Protein 6ULV (pdb70)

Organism: Homo sapiens (NCBI:txid9606)

Radius of gyration: 26.74 Å; Cα contacts (8 Å, |Δi|>4): 519; chains: 6; bounding box: 90×55×47 Å

B-factor: mean 45.58, std 16.38, range [19.47, 123.81]

Secondary structure (DSSP, 8-state):
-HHHHHHIIIIIIHHHHHSTT-GGGSS---TTTTT-TTHHHH-SS---HHHHHHHHHTT--SSHHHHHHHHHHHHHHHHHHS-TT-HHHHHHHHHHHHHHHHHTT---/-HHHHIIIIIIHHHHTSTT-GGGSS---TTTTT-TTHHHH-SS---HHHHHHHHHTT--SSHHHHHHHHHHHHHHHHHHSPTT-HHHHHHHHHHHHHHHHGGG--/---HHHHHHHIIIIIIHHHHTSTT-GGGSS---TTTTT-TTHHHH-SS---HHHHHHHHHTT--SSHHHHHHHHHHHHHHHHHHSPTT-HHHHHHHHHHHHHHHHHTT-/---HHHHHHHIIIIIIHHHHHSTT-GGGSS---TTTTT-TTHHHH-SS---HHHHHHHHHTT--SSHHHHHHHHHHHHHHHHHHSPTT-HHHHHHHHHHHHHHHHHHTS--/--TTT---TT-/--TTT------

Sequence (455 aa):
QTNQLQYLLRVVLKTLWKHQFAWPFQQPVDAVKLNLPDYYKIIKTPMDMGTIKKRLENNYYWNAQECIQDFNTMFTNCYIYNKPGDDIVLMAEALEKLFLQKINELPTNQLQYLLRVVLKTLWKHQFAWPFQQPVDAVKLNLPDYYKIIKTPMDMGTIKKRLENNYYWNAQECIQDFNTMFTNCYIYNKPGDDIVLMAEALEKLFLQKINELPPKRQTNQLQYLLRVVLKTLWKHQFAWPFQQPVDAVKLNLPDYYKIIKTPMDMGTIKKRLENNYYWNAQECIQDFNTMFTNCYIYNKPGDDIVLMAEALEKLFLQKINELPKRQTNQLQYLLRVVLKTLWKHQFAWPFQQPVDAVKLNLPDYYKIIKTPMDMGTIKKRLENNYYWNAQECIQDFNTMFTNCYIYNKPGDDIVLMAEALEKLFLQKINELPTWNWCWLRLLLRWNWCWLRLLLR

Nearest PDB structures (foldseek):
  6ulv-assembly1_A  TM=9.974E-01  e=3.464E-16  Homo sapiens
  5egu-assembly2_B  TM=9.636E-01  e=1.427E-16  Homo sapiens
  5egu-assembly3_C  TM=9.792E-01  e=5.706E-16  Homo sapiens
  4kcx-assembly1_B  TM=9.827E-01  e=3.860E-14  Homo sapiens
  5vbq-assembly1_A  TM=9.881E-01  e=5.691E-14  Homo sapiens

GO terms:
  GO:0005694 chromosome (C, IDA)
  GO:0003682 chromatin binding (F, IDA)
  GO:0006338 chromatin remodeling (P, IDA)
  GO:0140119 histone H3K27ac reader activity (F, IDA)
  GO:2000002 negative regulation of DNA damage checkpoint (P, IMP)
  GO:0006974 DNA damage response (P, IMP)
  GO:0005515 protein binding (F, IPI)
  GO:0043922 host-mediated suppression of viral transcription (P, IDA)
  GO:0106140 P-TEFb complex binding (F, IDA)
  GO:0099122 RNA polymerase II C-terminal domain binding (F, IDA)
  GO:0000794 condensed nuclear chromosome (C, IDA)
  GO:0008353 RNA polymerase II CTD heptapeptide repeat kinase activity (F, IMP)
  GO:0010971 positive regulation of G2/M transition of mitotic cell cycle (P, IMP)
  GO:0032968 positive regulation of transcription elongation by RNA polymerase II (P, IMP)
  GO:000635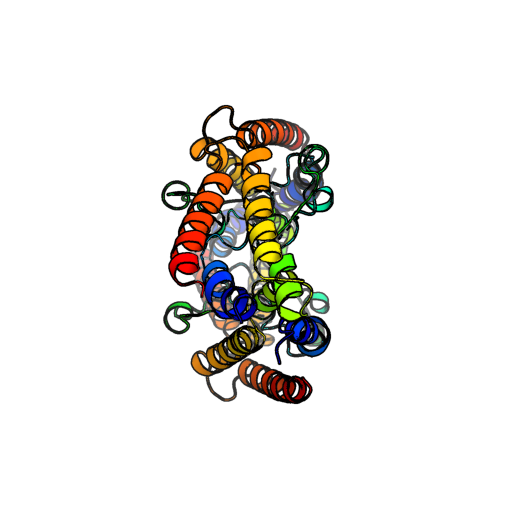7 regulation of transcription by RNA polymerase II (P, IMP)
  GO:0005634 nucleus (C, IDA)
  GO:0000976 transcription cis-regulatory region binding (F, IDA)
  GO:0002039 p53 binding (F, IDA)
  GO:0043123 positive regulation of canonical NF-kappaB signal transduction (P, IDA)
  GO:0045944 positive regulation of transcription by RNA polymerase II (P, IDA)

InterPro domains:
  IPR001487 Bromodomain [PF00439] (70-151)
  IPR001487 Bromodomain [PF00439] (357-444)
  IPR001487 Bromodomain [PR00503] (78-91)
  IPR001487 Bromodomain [PR00503] (94-110)
  IPR001487 Bromodomain [PR00503] (110-128)
  IPR001487 Bromodomain [PR00503] (421-440)
  IPR001487 Bromodomain [PS50014] (75-147)
  IPR001487 Bromodomain [PS50014] (368-440)
  IPR001487 Bromodomain [SM00297] (56-166)
  IPR001487 Bromodomain [SM00297] (350-459)
  IPR018359 Bromodomain, conserved site [PS00633] (80-139)
  IPR027353 NET domain [PF17035] (609-672)
  IPR027353 NET domain [PS51525] (600-682)
  IPR031354 Bromodomain protein 4, C-terminal [PF17105] (1319-1362)
  IPR036427 Bromodomain-like superfamily [G3DSA:1.20.920.10] (46-179)
  IPR036427 Bromodomain-like superfamily [G3DSA:1.20.920.10] (339-464)
  IPR036427 Bromodomain-like superfamily [SSF47370] (42-171)
  IPR036427 Bromodomain-like superfamily [SSF47370] (331-467)
  IPR038336 NET domain superfamily [G3DSA:1.20.1270.220] (602-682)
  IPR043508 Brdt, bromodomain, repeat I [cd05497] (58-164)

Foldseek 3Di:
DVQLLVCCQPPQLVVLCPDPLQVVQQDWDPCVVVVNVCLCVQQVDTAGSVVLNVCSVVVVDPDVVVSVVRLVSNLVSVPRVDDPPDPNNVSSVVSVVSNVVSVVVRDD/DLLVCCQPPQLVVLCPDPLQVVQLDWDPCVVVVPVCLCVFQVDTAGSVVLNVCSVVVNDPDVVVSVVRLVSNLVSVPRPDDPPPPNNVSSVVSVVSNVVRCPPRD/DPPQLVVLVCCQPPLLVVLVPDPLQVVQQDWDPCVVVVVVCLCVQQVDTAGSVVLNVCSVVVVDPGVVVSVVRLVSNLVSCPRSDDPPDPNNVSSVVSVVSNVVPSVVD/DVPFLVVLVCCQPPQLVVLCPDPLQVVQQDWDPCVVVVQPCLCVFQVDTAGSVVLNVCSVPVVDPGPVVSVVRLVSNLVSVPRSDDPPDPNNVSSVVSVVSNVVRSVVGDD/DVVVVCCVVVD/DVVVVCVVVVD

Solvent-accessible surface area: 24184 Å² total

Structure (mmCIF, N/CA/C/O backbone):
data_6ULV
#
_entry.id   6ULV
#
_cell.length_a   112.288
_cell.length_b   112.288
_cell.length_c   235.579
_cell.angle_alpha   90.000
_cell.angle_beta   90.000
_cell.angle_gamma   120.000
#
_symmetry.space_group_name_H-M   'P 65 2 2'
#
loop_
_entity.id
_entity.type
_entity.pdbx_description
1 polymer 'Bromodomain-containing protein 4'
2 polymer 'Cyclic peptide 4.2_3'
3 non-polymer 'IODIDE ION'
4 non-polymer 2-[3-(2-HYDROXY-1,1-DIHYDROXYMETHYL-ETHYLAMINO)-PROPYLAMINO]-2-HYDROXYMETHYL-PROPANE-1,3-DIOL
5 non-polymer GLYCEROL
6 water water
#
loop_
_atom_site.group_PDB
_atom_site.id
_atom_site.type_symbol
_atom_site.label_atom_id
_atom_site.label_alt_id
_atom_site.label_comp_id
_atom_site.label_asym_id
_atom_site.label_entity_id
_atom_site.label_seq_id
_atom_site.pdbx_PDB_ins_code
_atom_site.Cartn_x
_atom_site.Cartn_y
_atom_site.Cartn_z
_atom_site.occupancy
_atom_site.B_iso_or_equiv
_atom_site.auth_seq_id
_atom_site.auth_comp_id
_atom_site.auth_asym_id
_atom_site.auth_atom_id
_atom_site.pdbx_PDB_model_num
ATOM 1 N N . GLN A 1 24 ? -81.99627 33.05804 2.53877 1.000 72.86744 59 GLN A N 1
ATOM 2 C CA . GLN A 1 24 ? -81.54427 32.32849 3.71890 1.000 77.52805 59 GLN A CA 1
ATOM 3 C C . GLN A 1 24 ? -80.47262 33.10498 4.47905 1.000 69.43333 59 GLN A C 1
ATOM 4 O O . GLN A 1 24 ? -79.32210 32.66848 4.55790 1.000 58.35861 59 GLN A O 1
ATOM 10 N N . THR A 1 25 ? -80.86118 34.25411 5.03946 1.000 71.22473 60 THR A N 1
ATOM 11 C CA . THR A 1 25 ? -79.90580 35.10057 5.74980 1.000 66.51869 60 THR A CA 1
ATOM 12 C C . THR A 1 25 ? -79.23227 34.34609 6.88931 1.000 62.43392 60 THR A C 1
ATOM 13 O O . THR A 1 25 ? -78.02184 34.47959 7.10488 1.000 57.61525 60 THR A O 1
ATOM 17 N N . ASN A 1 26 ? -80.00015 33.53677 7.62017 1.000 62.20910 61 ASN A N 1
ATOM 18 C CA . ASN A 1 26 ? -79.47967 32.90450 8.82597 1.000 56.73518 61 ASN A CA 1
ATOM 19 C C . ASN A 1 26 ? -78.47486 31.80845 8.48247 1.000 56.89458 61 ASN A C 1
ATOM 20 O O . ASN A 1 26 ? -77.42315 31.69756 9.12579 1.000 47.75710 61 ASN A O 1
ATOM 25 N N . GLN A 1 27 ? -78.77876 30.99013 7.47146 1.000 52.26497 62 GLN A N 1
ATOM 26 C CA . GLN A 1 27 ? -77.84819 29.94203 7.05895 1.000 43.31391 62 GLN A CA 1
ATOM 27 C C . GLN A 1 27 ? -76.55059 30.51900 6.50261 1.000 38.94037 62 GLN A C 1
ATOM 28 O O . GLN A 1 27 ? -75.46607 29.98160 6.75843 1.000 34.42475 62 GLN A O 1
ATOM 34 N N . LEU A 1 28 ? -76.63821 31.60903 5.73507 1.000 42.74234 63 LEU A N 1
ATOM 35 C CA . LEU A 1 28 ? -75.43187 32.23307 5.19495 1.000 37.48283 63 LEU A CA 1
ATOM 36 C C . LEU A 1 28 ? -74.59488 32.87815 6.29286 1.000 39.48152 63 LEU A C 1
ATOM 37 O O . LEU A 1 28 ? -73.35980 32.84775 6.23928 1.000 38.21813 63 LEU A O 1
ATOM 42 N N . GLN A 1 29 ? -75.25098 33.49174 7.27924 1.000 37.87048 64 GLN A N 1
ATOM 43 C CA . GLN A 1 29 ? -74.53322 34.04910 8.42017 1.000 42.71610 64 GLN A CA 1
ATOM 44 C C . GLN A 1 29 ? -73.75626 32.96544 9.15808 1.000 44.86638 64 GLN A C 1
ATOM 45 O O . GLN A 1 29 ? -72.63168 33.19563 9.61781 1.000 48.44828 64 GLN A O 1
ATOM 51 N N . TYR A 1 30 ? -74.34111 31.77149 9.26774 1.000 44.88160 65 TYR A N 1
ATOM 52 C CA . TYR A 1 30 ? -73.66230 30.64681 9.90264 1.000 42.99556 65 TYR A CA 1
ATOM 53 C C . TYR A 1 30 ? -72.47745 30.16351 9.06591 1.000 41.02277 65 TYR A C 1
ATOM 54 O O . TYR A 1 30 ? -71.41075 29.85002 9.60853 1.000 37.46152 65 TYR A O 1
ATOM 63 N N . LEU A 1 31 ? -72.64453 30.09522 7.74407 1.000 36.50447 66 LEU A N 1
ATOM 64 C CA . LEU A 1 31 ? -71.54283 29.68800 6.87643 1.000 32.89463 66 LEU A CA 1
ATOM 65 C C . LEU A 1 31 ? -70.34470 30.61533 7.03106 1.000 37.28117 66 LEU A C 1
ATOM 66 O O . LEU A 1 31 ? -69.19322 30.17321 6.95182 1.000 35.07572 66 LEU A O 1
ATOM 71 N N . LEU A 1 32 ? -70.59564 31.90452 7.25393 1.000 36.21606 67 LEU A N 1
ATOM 72 C CA . LEU A 1 32 ? -69.51042 32.86495 7.41904 1.000 28.97978 67 LEU A CA 1
ATOM 73 C C . LEU A 1 32 ? -68.90434 32.80069 8.81998 1.000 32.72601 67 LEU A C 1
ATOM 74 O O . LEU A 1 32 ? -67.69584 32.59435 8.97838 1.000 33.89276 67 LEU A O 1
ATOM 79 N N . ARG A 1 33 ? -69.73417 32.96262 9.85167 1.000 34.43833 68 ARG A N 1
ATOM 80 C CA . ARG A 1 33 ? -69.22268 33.18094 11.19939 1.000 33.29242 68 ARG A CA 1
ATOM 81 C C . ARG A 1 33 ? -68.82139 31.89809 11.91354 1.000 37.82005 68 ARG A C 1
ATOM 82 O O . ARG A 1 33 ? -68.06740 31.96581 12.88889 1.000 45.49333 68 ARG A O 1
ATOM 90 N N . VAL A 1 34 ? -69.29434 30.73902 11.46029 1.000 32.36197 69 VAL A N 1
ATOM 91 C CA . VAL A 1 34 ? -68.96175 29.48216 12.12179 1.000 37.06243 69 VAL A CA 1
ATOM 92 C C . VAL A 1 34 ? -68.17333 28.56969 11.18848 1.000 43.41870 69 VAL A C 1
ATOM 93 O O . VAL A 1 34 ? -67.04392 28.17891 11.50293 1.000 43.35483 69 VAL A O 1
ATOM 97 N N . VAL A 1 35 ? -68.74388 28.24257 10.02645 1.000 39.31795 70 VAL A N 1
ATOM 98 C CA . VAL A 1 35 ? -68.12282 27.24787 9.15201 1.000 37.36653 70 VAL A CA 1
ATOM 99 C C . VAL A 1 35 ? -66.81804 27.78359 8.57683 1.000 39.07234 70 VAL A C 1
ATOM 100 O O . VAL A 1 35 ? -65.74760 27.19344 8.76488 1.000 39.02893 70 VAL A O 1
ATOM 104 N N . LEU A 1 36 ? -66.88970 28.90961 7.86513 1.000 32.16405 71 LEU A N 1
ATOM 105 C CA . LEU A 1 36 ? -65.69858 29.44773 7.21902 1.000 30.51702 71 LEU A CA 1
ATOM 106 C C . LEU A 1 36 ? -64.66160 29.90262 8.23645 1.000 35.16493 71 LEU A C 1
ATOM 107 O O . LEU A 1 36 ? -63.46016 29.67136 8.04989 1.000 34.74814 71 LEU A O 1
ATOM 112 N N . LYS A 1 37 ? -65.10515 30.54423 9.31963 1.000 31.33606 72 LYS A N 1
ATOM 113 C CA . LYS A 1 37 ? -64.16625 31.02145 10.32852 1.000 37.03853 72 LYS A CA 1
ATOM 114 C C . LYS A 1 37 ? -63.40199 29.86801 10.96705 1.000 28.70076 72 LYS A C 1
ATOM 115 O O . LYS A 1 37 ? -62.19197 29.97080 11.20094 1.000 30.14839 72 LYS A O 1
ATOM 121 N N . THR A 1 38 ? -64.08514 28.75038 11.22349 1.000 24.61066 73 THR A N 1
ATOM 122 C CA . THR A 1 38 ? -63.42931 27.59607 11.83154 1.000 28.59197 73 THR A CA 1
ATOM 123 C C . THR A 1 38 ? -62.33818 27.04086 10.92756 1.000 32.79446 73 THR A C 1
ATOM 124 O O . THR A 1 38 ? -61.24400 26.70627 11.39869 1.000 35.42804 73 THR A O 1
ATOM 128 N N . LEU A 1 39 ? -62.62466 26.91116 9.63015 1.000 29.46194 74 LEU A N 1
ATOM 129 C CA . LEU A 1 39 ? -61.59642 26.47116 8.68988 1.000 36.60678 74 LEU A CA 1
ATOM 130 C C . LEU A 1 39 ? -60.49706 27.51618 8.55298 1.000 30.25712 74 LEU A C 1
ATOM 131 O O . LEU A 1 39 ? -59.31684 27.17104 8.41601 1.000 26.47110 74 LEU A O 1
ATOM 136 N N . TRP A 1 40 ? -60.87212 28.79893 8.57326 1.000 30.88915 75 TRP A N 1
ATOM 137 C CA . TRP A 1 40 ? -59.90217 29.87427 8.39356 1.000 30.96864 75 TRP A CA 1
ATOM 138 C C . TRP A 1 40 ? -58.84839 29.88523 9.49094 1.000 33.89467 75 TRP A C 1
ATOM 139 O O . TRP A 1 40 ? -57.69106 30.24232 9.23344 1.000 31.88400 75 TRP A O 1
ATOM 150 N N . LYS A 1 41 ? -59.22439 29.50533 10.71280 1.000 30.82421 76 LYS A N 1
ATOM 151 C CA . LYS A 1 41 ? -58.31188 29.53117 11.84920 1.000 32.99562 76 LYS A CA 1
ATOM 152 C C . LYS A 1 41 ? -57.46382 28.27843 11.95416 1.000 31.44041 76 LYS A C 1
ATOM 153 O O . LYS A 1 41 ? -56.49603 28.26649 12.71904 1.000 30.79522 76 LYS A O 1
ATOM 159 N N . HIS A 1 42 ? -57.80782 27.22627 11.22500 1.000 34.40470 77 HIS A N 1
ATOM 160 C CA . HIS A 1 42 ? -56.98802 26.02995 11.23779 1.000 36.38056 77 HIS A CA 1
ATOM 161 C C . HIS A 1 42 ? -55.64107 26.31553 10.58147 1.000 32.15996 77 HIS A C 1
ATOM 162 O O . HIS A 1 42 ? -55.53678 27.11507 9.64612 1.000 28.17842 77 HIS A O 1
ATOM 169 N N . GLN A 1 43 ? -54.59329 25.66714 11.08958 1.000 30.34627 78 GLN A N 1
ATOM 170 C CA . GLN A 1 43 ? -53.27723 25.90960 10.51461 1.000 30.04734 78 GLN A CA 1
ATOM 171 C C . GLN A 1 43 ? -53.14068 25.35661 9.10069 1.000 28.89471 78 GLN A C 1
ATOM 172 O O . GLN A 1 43 ? -52.14683 25.66955 8.43943 1.000 33.48759 78 GLN A O 1
ATOM 178 N N . PHE A 1 44 ? -54.10633 24.56757 8.61264 1.000 28.11790 79 PHE A N 1
ATOM 179 C CA . PHE A 1 44 ? -54.05321 24.07695 7.24198 1.000 29.45935 79 PHE A CA 1
ATOM 180 C C . PHE A 1 44 ? -54.76001 25.00603 6.27105 1.000 36.77770 79 PHE A C 1
ATOM 181 O O . PHE A 1 44 ? -54.88445 24.66531 5.08952 1.000 36.44819 79 PHE A O 1
ATOM 189 N N . ALA A 1 45 ? -55.17364 26.19076 6.72040 1.000 29.20147 80 ALA A N 1
ATOM 190 C CA . ALA A 1 45 ? -55.98103 27.05021 5.86415 1.000 26.26967 80 ALA A CA 1
ATOM 191 C C . ALA A 1 45 ? -55.15986 27.78595 4.81395 1.000 28.58492 80 ALA A C 1
ATOM 192 O O . ALA A 1 45 ? -55.67634 28.05528 3.72348 1.000 21.11604 80 ALA A O 1
ATOM 194 N N . TRP A 1 46 ? -53.88977 28.08381 5.09856 1.000 19.46501 81 TRP A N 1
ATOM 195 C CA . TRP A 1 46 ? -53.16591 29.05291 4.27793 1.000 26.58927 81 TRP A CA 1
ATOM 196 C C . TRP A 1 46 ? -53.06803 28.69767 2.79081 1.000 32.49647 81 TRP A C 1
ATOM 197 O O . TRP A 1 46 ? -53.13929 29.62995 1.97105 1.000 27.40141 81 TRP A O 1
ATOM 208 N N . PRO A 1 47 ? -52.92790 27.43213 2.35989 1.000 32.78982 82 PRO A N 1
ATOM 209 C CA . PRO A 1 47 ? -52.87411 27.18316 0.90609 1.000 29.74934 82 PRO A CA 1
ATOM 210 C C . PRO A 1 47 ? -54.18114 27.48757 0.19661 1.000 34.70584 82 PRO A C 1
ATOM 211 O O . PRO A 1 47 ? -54.18892 27.59197 -1.03642 1.000 27.32534 82 PRO A O 1
ATOM 215 N N . PHE A 1 48 ? -55.27933 27.63520 0.93746 1.000 26.08123 83 PHE A N 1
ATOM 216 C CA . PHE A 1 48 ? -56.60404 27.83071 0.37126 1.000 26.35723 83 PHE A CA 1
ATOM 217 C C . PHE A 1 48 ? -57.15961 29.22410 0.63064 1.000 32.30684 83 PHE A C 1
ATOM 218 O O . PHE A 1 48 ? -58.31847 29.48511 0.29179 1.000 29.52625 83 PHE A O 1
ATOM 226 N N . GLN A 1 49 ? -56.35635 30.13788 1.17766 1.000 26.87751 84 GLN A N 1
ATOM 227 C CA . GLN A 1 49 ? -56.85182 31.45853 1.54921 1.000 28.96771 84 GLN A CA 1
ATOM 228 C C . GLN A 1 49 ? -56.75547 32.48416 0.42829 1.000 27.52799 84 GLN A C 1
ATOM 229 O O . GLN A 1 49 ? -57.29165 33.58834 0.57778 1.000 29.30016 84 GLN A O 1
ATOM 235 N N . GLN A 1 50 ? -56.07886 32.16988 -0.66706 1.000 26.40097 85 GLN A N 1
ATOM 236 C CA . GLN A 1 50 ? -56.08807 33.01795 -1.84830 1.000 27.27107 85 GLN A CA 1
ATOM 237 C C . GLN A 1 50 ? -56.10486 32.12506 -3.07949 1.000 34.90506 85 GLN A C 1
ATOM 238 O O . GLN A 1 50 ? -55.79627 30.93200 -2.98948 1.000 31.14321 85 GLN A O 1
ATOM 244 N N . PRO A 1 51 ? -56.51166 32.66270 -4.23202 1.000 33.15400 86 PRO A N 1
ATOM 245 C CA . PRO A 1 51 ? -56.50512 31.85645 -5.45735 1.000 29.83715 86 PRO A CA 1
ATOM 246 C C . PRO A 1 51 ? -55.12218 31.32595 -5.80644 1.000 33.14613 86 PRO A C 1
ATOM 247 O O . PRO A 1 51 ? -54.09255 31.90946 -5.45840 1.000 35.13608 86 PRO A O 1
ATOM 251 N N . VAL A 1 52 ? -55.11716 30.17296 -6.47058 1.000 32.14843 87 VAL A N 1
ATOM 252 C CA . VAL A 1 52 ? -53.89372 29.60917 -7.02931 1.000 31.39668 87 VAL A CA 1
ATOM 253 C C . VAL A 1 52 ? -53.51099 30.45679 -8.23860 1.000 41.86697 87 VAL A C 1
ATOM 254 O O . VAL A 1 52 ? -54.17233 30.40609 -9.28056 1.000 34.54749 87 VAL A O 1
ATOM 258 N N . ASP A 1 53 ? -52.44391 31.23872 -8.10115 1.000 38.75368 88 ASP A N 1
ATOM 259 C CA . ASP A 1 53 ? -51.90936 32.05090 -9.19303 1.000 35.04939 88 ASP A CA 1
ATOM 260 C C . ASP A 1 53 ? -50.91460 31.18632 -9.95590 1.000 36.99131 88 ASP A C 1
ATOM 261 O O . ASP A 1 53 ? -49.72796 31.13756 -9.63426 1.000 38.58034 88 ASP A O 1
ATOM 266 N N . ALA A 1 54 ? -51.40666 30.50619 -10.99615 1.000 35.31264 89 ALA A N 1
ATOM 267 C CA . ALA A 1 54 ? -50.59431 29.50902 -11.68471 1.000 32.28848 89 ALA A CA 1
ATOM 268 C C . ALA A 1 54 ? -49.38202 30.13161 -12.36333 1.000 35.82669 89 ALA A C 1
ATOM 269 O O . ALA A 1 54 ? -48.36182 29.45841 -12.54661 1.000 35.74599 89 ALA A O 1
ATOM 271 N N . VAL A 1 55 ? -49.47319 31.40069 -12.75898 1.000 39.74321 90 VAL A N 1
ATOM 272 C CA . VAL A 1 55 ? -48.31997 32.06920 -13.35348 1.000 32.71399 90 VAL A CA 1
ATOM 273 C C . VAL A 1 55 ? -47.25455 32.33247 -12.29462 1.000 42.69839 90 VAL A C 1
ATOM 274 O O . VAL A 1 55 ? -46.07960 31.98974 -12.47296 1.000 47.94584 90 VAL A O 1
ATOM 278 N N . LYS A 1 56 ? -47.65365 32.92727 -11.16705 1.000 38.58278 91 LYS A N 1
ATOM 279 C CA . LYS A 1 56 ? -46.69619 33.22446 -10.10678 1.000 41.05745 91 LYS A CA 1
ATOM 280 C C . LYS A 1 56 ? -46.09703 31.94852 -9.52555 1.000 36.72494 91 LYS A C 1
ATOM 281 O O . LYS A 1 56 ? -44.90388 31.90352 -9.20586 1.000 39.45872 91 LYS A O 1
ATOM 287 N N . LEU A 1 57 ? -46.89625 30.89114 -9.41830 1.000 30.71520 92 LEU A N 1
ATOM 288 C CA . LEU A 1 57 ? -46.45912 29.63577 -8.81917 1.000 29.31965 92 LEU A CA 1
ATOM 289 C C . LEU A 1 57 ? -45.75506 28.70621 -9.79995 1.000 34.54619 92 LEU A C 1
ATOM 290 O O . LEU A 1 57 ? -45.32858 27.61804 -9.39636 1.000 32.31907 92 LEU A O 1
ATOM 295 N N . ASN A 1 58 ? -45.61081 29.11245 -11.06271 1.000 31.76975 93 ASN A N 1
ATOM 296 C CA . ASN A 1 58 ? -44.97526 28.29595 -12.10173 1.000 34.96957 93 ASN A CA 1
ATOM 297 C C . ASN A 1 58 ? -45.68338 26.94695 -12.24605 1.000 32.30226 93 ASN A C 1
ATOM 298 O O . ASN A 1 58 ? -45.06077 25.88268 -12.24052 1.000 40.79567 93 ASN A O 1
ATOM 303 N N . LEU A 1 59 ? -47.01330 27.00184 -12.34383 1.000 32.67310 94 LEU A N 1
ATOM 304 C CA . LEU A 1 59 ? -47.85239 25.83371 -12.59112 1.000 33.06313 94 LEU A CA 1
ATOM 305 C C . LEU A 1 59 ? -48.53267 25.95123 -13.95288 1.000 31.38103 94 LEU A C 1
ATOM 306 O O . LEU A 1 59 ? -49.74395 26.20075 -14.00939 1.000 37.45624 94 LEU A O 1
ATOM 311 N N . PRO A 1 60 ? -47.80882 25.77364 -15.06427 1.000 36.35131 95 PRO A N 1
ATOM 312 C CA . PRO A 1 60 ? -48.41629 26.02519 -16.38666 1.000 35.83905 95 PRO A CA 1
ATOM 313 C C . PRO A 1 60 ? -49.60748 25.13426 -16.70275 1.000 40.69939 95 PRO A C 1
ATOM 314 O O . PRO A 1 60 ? -50.45038 25.51601 -17.52474 1.000 46.67472 95 PRO A O 1
ATOM 318 N N . ASP A 1 61 ? -49.70575 23.96427 -16.08337 1.000 33.14677 96 ASP A N 1
ATOM 319 C CA . ASP A 1 61 ? -50.77493 23.01876 -16.36466 1.000 33.28906 96 ASP A CA 1
ATOM 320 C C . ASP A 1 61 ? -52.01238 23.20074 -15.48134 1.000 31.75408 96 ASP A C 1
ATOM 321 O O . ASP A 1 61 ? -52.99831 22.48207 -15.67924 1.000 33.06510 96 ASP A O 1
ATOM 326 N N . TYR A 1 62 ? -51.99779 24.13746 -14.52533 1.000 28.73942 97 TYR A N 1
ATOM 327 C CA . TYR A 1 62 ? -53.06395 24.18663 -13.52160 1.000 28.03547 97 TYR A CA 1
ATOM 328 C C . TYR A 1 62 ? -54.41194 24.54529 -14.13952 1.000 34.06254 97 TYR A C 1
ATOM 329 O O . TYR A 1 62 ? -55.42046 23.88035 -13.87549 1.000 35.73464 97 TYR A O 1
ATOM 338 N N . TYR A 1 63 ? -54.45817 25.61058 -14.94315 1.000 32.35512 98 TYR A N 1
ATOM 339 C CA . TYR A 1 63 ? -55.72327 26.03251 -15.53570 1.000 36.18986 98 TYR A CA 1
ATOM 340 C C . TYR A 1 63 ? -56.20392 25.07850 -16.62044 1.000 41.63148 98 TYR A C 1
ATOM 341 O O . TYR A 1 63 ? -57.39443 25.09009 -16.95138 1.000 43.55597 98 TYR A O 1
ATOM 350 N N . LYS A 1 64 ? -55.30905 24.26012 -17.18195 1.000 32.34954 99 LYS A N 1
ATOM 351 C CA . LYS A 1 64 ? -55.73116 23.25626 -18.15415 1.000 43.15289 99 LYS A CA 1
ATOM 352 C C . LYS A 1 64 ? -56.48506 22.11545 -17.47876 1.000 38.47331 99 LYS A C 1
ATOM 353 O O . LYS A 1 64 ? -57.42904 21.56036 -18.05148 1.000 42.03362 99 LYS A O 1
ATOM 359 N N . ILE A 1 65 ? -56.08541 21.75794 -16.26230 1.000 36.46011 100 ILE A N 1
ATOM 360 C CA . ILE A 1 65 ? -56.70512 20.65797 -15.52640 1.000 32.00101 100 ILE A CA 1
ATOM 361 C C . ILE A 1 65 ? -57.88411 21.13929 -14.68955 1.000 34.89621 100 ILE A C 1
ATOM 362 O O . ILE A 1 65 ? -58.92901 20.48537 -14.64057 1.000 42.25752 100 ILE A O 1
ATOM 367 N N . ILE A 1 66 ? -57.72746 22.27722 -14.02343 1.000 30.80412 101 ILE A N 1
ATOM 368 C CA . ILE A 1 66 ? -58.74361 22.83970 -13.14359 1.000 31.94892 101 ILE A CA 1
ATOM 369 C C . ILE A 1 66 ? -59.44746 23.96014 -13.89871 1.000 39.99876 101 ILE A C 1
ATOM 370 O O . ILE A 1 66 ? -58.86955 25.02846 -14.12342 1.000 42.68795 101 ILE A O 1
ATOM 375 N N . LYS A 1 67 ? -60.69845 23.72225 -14.29334 1.000 36.03562 102 LYS A N 1
ATOM 376 C CA . LYS A 1 67 ? -61.44932 24.69604 -15.07386 1.000 40.34258 102 LYS A CA 1
ATOM 377 C C . LYS A 1 67 ? -62.27555 25.64681 -14.22058 1.000 39.80580 102 LYS A C 1
ATOM 378 O O . LYS A 1 67 ? -62.66811 26.70989 -14.71322 1.000 44.87842 102 LYS A O 1
ATOM 384 N N . THR A 1 68 ? -62.54273 25.30231 -12.96132 1.000 37.78955 103 THR A N 1
ATOM 385 C CA . THR A 1 68 ? -63.29863 26.15653 -12.04692 1.000 35.41672 103 THR A CA 1
ATOM 386 C C . THR A 1 68 ? -62.47390 26.34427 -10.78230 1.000 39.91472 103 THR A C 1
ATOM 387 O O . THR A 1 68 ? -62.65997 25.62455 -9.79206 1.000 34.00090 103 THR A O 1
ATOM 391 N N . PRO A 1 69 ? -61.53593 27.28720 -10.78692 1.000 40.87173 104 PRO A N 1
ATOM 392 C CA . PRO A 1 69 ? -60.75833 27.54850 -9.57338 1.000 34.28462 104 PRO A CA 1
ATOM 393 C C . PRO A 1 69 ? -61.64123 28.10080 -8.46607 1.000 38.13113 104 PRO A C 1
ATOM 394 O O . PRO A 1 69 ? -62.61425 28.81798 -8.70979 1.000 33.10161 104 PRO A O 1
ATOM 398 N N . MET A 1 70 ? -61.29287 27.75149 -7.23174 1.000 35.17625 105 MET A N 1
ATOM 399 C CA . MET A 1 70 ? -62.04923 28.23111 -6.08546 1.000 34.95668 105 MET A CA 1
ATOM 400 C C . MET A 1 70 ? -61.16108 28.15470 -4.85194 1.000 26.90099 105 MET A C 1
ATOM 401 O O . MET A 1 70 ? -60.31071 27.26832 -4.73885 1.000 33.93784 105 MET A O 1
ATOM 406 N N . ASP A 1 71 ? -61.35982 29.10567 -3.94002 1.000 34.37347 106 ASP A N 1
ATOM 407 C CA . ASP A 1 71 ? -60.57837 29.18723 -2.71456 1.000 28.60627 106 ASP A CA 1
ATOM 408 C C . ASP A 1 71 ? -61.41890 29.83891 -1.62297 1.000 27.67110 106 ASP A C 1
ATOM 409 O O . ASP A 1 71 ? -62.45509 30.45257 -1.88946 1.000 26.30775 106 ASP A O 1
ATOM 414 N N . MET A 1 72 ? -60.93977 29.71166 -0.37997 1.000 21.20079 107 MET A N 1
ATOM 415 C CA . MET A 1 72 ? -61.65549 30.25429 0.77435 1.000 25.78952 107 MET A CA 1
ATOM 416 C C . MET A 1 72 ? -61.62797 31.77583 0.80504 1.000 23.57936 107 MET A C 1
ATOM 417 O O . MET A 1 72 ? -62.56236 32.39461 1.32465 1.000 27.97590 107 MET A O 1
ATOM 422 N N . GLY A 1 73 ? -60.57177 32.39527 0.27168 1.000 23.65476 108 GLY A N 1
ATOM 423 C CA . GLY A 1 73 ? -60.56618 33.84626 0.15229 1.000 25.31368 108 GLY A CA 1
ATOM 424 C C . GLY A 1 73 ? -61.67913 34.35461 -0.74787 1.000 34.10984 108 GLY A C 1
ATOM 425 O O . GLY A 1 73 ? -62.30308 35.38136 -0.46663 1.000 32.76388 108 GLY A O 1
ATOM 426 N N . THR A 1 74 ? -61.93862 33.64358 -1.84776 1.000 34.39375 109 THR A N 1
ATOM 427 C CA . THR A 1 74 ? -63.03598 34.01612 -2.73479 1.000 26.20761 109 THR A CA 1
ATOM 428 C C . THR A 1 74 ? -64.38195 33.77282 -2.06279 1.000 33.78734 109 THR A C 1
ATOM 429 O O . THR A 1 74 ? -65.29373 34.60268 -2.16173 1.000 26.93931 109 THR A O 1
ATOM 433 N N . ILE A 1 75 ? -64.51503 32.64021 -1.36743 1.000 28.69148 110 ILE A N 1
ATOM 434 C CA . ILE A 1 75 ? -65.73791 32.33457 -0.62911 1.000 29.11271 110 ILE A CA 1
ATOM 435 C C . ILE A 1 75 ? -65.99603 33.39577 0.43507 1.000 29.27314 110 ILE A C 1
ATOM 436 O O . ILE A 1 75 ? -67.13919 33.81824 0.64984 1.000 29.62007 110 ILE A O 1
ATOM 441 N N . LYS A 1 76 ? -64.93657 33.83755 1.11729 1.000 29.40227 111 LYS A N 1
ATOM 442 C CA . LYS A 1 76 ? -65.06565 34.85875 2.15407 1.000 25.80656 111 LYS A CA 1
ATOM 443 C C . LYS A 1 76 ? -65.61933 36.16086 1.57999 1.000 27.13633 111 LYS A C 1
ATOM 444 O O . LYS A 1 76 ? -66.56428 36.74097 2.12807 1.000 27.58688 111 LYS A O 1
ATOM 450 N N . LYS A 1 77 ? -65.04710 36.63208 0.46323 1.000 27.81664 112 LYS A N 1
ATOM 451 C CA . LYS A 1 77 ? -65.51920 37.87305 -0.14622 1.000 33.55798 112 LYS A CA 1
ATOM 452 C C . LYS A 1 77 ? -66.94045 37.73888 -0.67200 1.000 37.22938 112 LYS A C 1
ATOM 453 O O . LYS A 1 77 ? -67.71384 38.70187 -0.60933 1.000 37.70887 112 LYS A O 1
ATOM 459 N N . ARG A 1 78 ? -67.31132 36.55724 -1.17338 1.000 26.13750 113 ARG A N 1
ATOM 460 C CA . ARG A 1 78 ? -68.67780 36.36828 -1.65330 1.000 34.05302 113 ARG A CA 1
ATOM 461 C C . ARG A 1 78 ? -69.67675 36.38812 -0.50080 1.000 32.64374 113 ARG A C 1
ATOM 462 O O . ARG A 1 78 ? -70.78693 36.91260 -0.64528 1.000 32.98209 113 ARG A O 1
ATOM 470 N N . LEU A 1 79 ? -69.31090 35.80379 0.64401 1.000 32.06943 114 LEU A N 1
ATOM 471 C CA . LEU A 1 79 ? -70.17397 35.88913 1.81916 1.000 34.41624 114 LEU A CA 1
ATOM 472 C C . LEU A 1 79 ? -70.23639 37.31543 2.35489 1.000 34.13551 114 LEU A C 1
ATOM 473 O O . LEU A 1 79 ? -71.31365 37.79661 2.72311 1.000 36.86232 114 LEU A O 1
ATOM 478 N N . GLU A 1 80 ? -69.09159 38.01038 2.39796 1.000 37.03130 115 GLU A N 1
ATOM 479 C CA . GLU A 1 80 ? -69.06078 39.36667 2.94288 1.000 36.04269 115 GLU A CA 1
ATOM 480 C C . GLU A 1 80 ? -69.83688 40.34808 2.07322 1.000 41.92727 115 GLU A C 1
ATOM 481 O O . GLU A 1 80 ? -70.34499 41.35327 2.58218 1.000 44.61218 115 GLU A O 1
ATOM 487 N N . ASN A 1 81 ? -69.94437 40.08008 0.77234 1.000 34.35269 116 ASN A N 1
ATOM 488 C CA . ASN A 1 81 ? -70.59546 40.99229 -0.15949 1.000 38.00311 116 ASN A CA 1
ATOM 489 C C . ASN A 1 81 ? -71.95936 40.48617 -0.59875 1.000 38.19357 116 ASN A C 1
ATOM 490 O O . ASN A 1 81 ? -72.52295 41.01811 -1.55923 1.000 44.08707 116 ASN A O 1
ATOM 495 N N . ASN A 1 82 ? -72.50681 39.48276 0.08951 1.000 36.41165 117 ASN A N 1
ATOM 496 C CA . ASN A 1 82 ? -73.86338 38.99736 -0.16049 1.000 43.24399 117 ASN A CA 1
ATOM 497 C C . ASN A 1 82 ? -74.03849 38.51447 -1.59849 1.000 37.26488 117 ASN A C 1
ATOM 498 O O . ASN A 1 82 ? -75.10991 38.66877 -2.18717 1.000 43.52672 117 ASN A O 1
ATOM 503 N N . TYR A 1 83 ? -72.98681 37.93237 -2.17952 1.000 37.86267 118 TYR A N 1
ATOM 504 C CA . TYR A 1 83 ? -73.06583 37.43498 -3.54785 1.000 39.64568 118 TYR A CA 1
ATOM 505 C C . TYR A 1 83 ? -73.76631 36.08679 -3.64850 1.000 41.70327 118 TYR A C 1
ATOM 506 O O . TYR A 1 83 ? -74.13977 35.68459 -4.75554 1.000 41.20759 118 TYR A O 1
ATOM 515 N N . TYR A 1 84 ? -73.95100 35.38061 -2.53590 1.000 39.45493 119 TYR A N 1
ATOM 516 C CA . TYR A 1 84 ? -74.67295 34.11738 -2.54598 1.000 42.84623 119 TYR A CA 1
ATOM 517 C C . TYR A 1 84 ? -76.15615 34.35326 -2.29400 1.000 49.33430 119 TYR A C 1
ATOM 518 O O . TYR A 1 84 ? -76.53571 35.16811 -1.44834 1.000 51.72559 119 TYR A O 1
ATOM 527 N N . TRP A 1 85 ? -76.99351 33.62932 -3.03358 1.000 53.94213 120 TRP A N 1
ATOM 528 C CA . TRP A 1 85 ? -78.43390 33.71523 -2.84010 1.000 48.19169 120 TRP A CA 1
ATOM 529 C C . TRP A 1 85 ? -78.95301 32.69539 -1.83893 1.000 54.02587 120 TRP A C 1
ATOM 530 O O . TRP A 1 85 ? -79.95639 32.95561 -1.16371 1.000 56.04645 120 TRP A O 1
ATOM 541 N N . ASN A 1 86 ? -78.29008 31.54948 -1.71452 1.000 54.42946 121 ASN A N 1
ATOM 542 C CA . ASN A 1 86 ? -78.69170 30.55114 -0.73745 1.000 55.52581 121 ASN A CA 1
ATOM 543 C C . ASN A 1 86 ? -77.45478 29.80782 -0.25215 1.000 43.76516 121 ASN A C 1
ATOM 544 O O . ASN A 1 86 ? -76.34706 29.99730 -0.76081 1.000 46.74930 121 ASN A O 1
ATOM 549 N N . ALA A 1 87 ? -77.66000 28.95635 0.75375 1.000 46.84472 122 ALA A N 1
ATOM 550 C CA . ALA A 1 87 ? -76.54874 28.21745 1.34078 1.000 43.48684 122 ALA A CA 1
ATOM 551 C C . ALA A 1 87 ? -75.96058 27.20950 0.36476 1.000 43.36757 122 ALA A C 1
ATOM 552 O O . ALA A 1 87 ? -74.74355 26.98771 0.36729 1.000 43.49398 122 ALA A O 1
ATOM 554 N N . GLN A 1 88 ? -76.80123 26.60707 -0.48307 1.000 46.23704 123 GLN A N 1
ATOM 555 C CA . GLN A 1 88 ? -76.32302 25.57208 -1.39345 1.000 49.85406 123 GLN A CA 1
ATOM 556 C C . GLN A 1 88 ? -75.28141 26.12280 -2.36177 1.000 48.56831 123 GLN A C 1
ATOM 557 O O . GLN A 1 88 ? -74.31716 25.43030 -2.70690 1.000 46.46963 123 GLN A O 1
ATOM 563 N N . GLU A 1 89 ? -75.46299 27.36480 -2.81748 1.000 45.16465 124 GLU A N 1
ATOM 564 C CA . GLU A 1 89 ? -74.46443 27.99403 -3.67604 1.000 43.73801 124 GLU A CA 1
ATOM 565 C C . GLU A 1 89 ? -73.11382 28.08251 -2.97419 1.000 45.52573 124 GLU A C 1
ATOM 566 O O . GLU A 1 89 ? -72.06810 27.81595 -3.57753 1.000 45.65631 124 GLU A O 1
ATOM 572 N N . CYS A 1 90 ? -73.11902 28.45717 -1.69526 1.000 39.52796 125 CYS A N 1
ATOM 573 C CA . CYS A 1 90 ? -71.87422 28.57201 -0.94467 1.000 39.06413 125 CYS A CA 1
ATOM 574 C C . CYS A 1 90 ? -71.25070 27.20384 -0.68268 1.000 35.17626 125 CYS A C 1
ATOM 575 O O . CYS A 1 90 ? -70.03939 27.02030 -0.84858 1.000 38.13839 125 CYS A O 1
ATOM 578 N N . ILE A 1 91 ? -72.06593 26.23249 -0.26482 1.000 35.01535 126 ILE A N 1
ATOM 579 C CA . ILE A 1 91 ? -71.57225 24.87516 -0.03947 1.000 34.66380 126 ILE A CA 1
ATOM 580 C C . ILE A 1 91 ? -70.94915 24.30686 -1.30923 1.000 47.16100 126 ILE A C 1
ATOM 581 O O . ILE A 1 91 ? -69.93154 23.60242 -1.26009 1.000 42.56328 126 ILE A O 1
ATOM 586 N N . GLN A 1 92 ? -71.53456 24.61849 -2.46740 1.000 44.23258 127 GLN A N 1
ATOM 587 C CA . GLN A 1 92 ? -70.99625 24.10490 -3.72271 1.000 43.46144 127 GLN A CA 1
ATOM 588 C C . GLN A 1 92 ? -69.58900 24.62842 -3.98281 1.000 38.39745 127 GLN A C 1
ATOM 589 O O . GLN A 1 92 ? -68.73261 23.89677 -4.49361 1.000 33.24018 127 GLN A O 1
ATOM 595 N N . ASP A 1 93 ? -69.32273 25.88500 -3.61884 1.000 32.74259 128 ASP A N 1
ATOM 596 C CA . ASP A 1 93 ? -67.98666 26.43831 -3.81606 1.000 30.91824 128 ASP A CA 1
ATOM 597 C C . ASP A 1 93 ? -66.96041 25.75353 -2.91672 1.000 37.94559 128 ASP A C 1
ATOM 598 O O . ASP A 1 93 ? -65.82939 25.49417 -3.34749 1.000 29.69159 128 ASP A O 1
ATOM 603 N N . PHE A 1 94 ? -67.33330 25.44939 -1.66868 1.000 31.32651 129 PHE A N 1
ATOM 604 C CA . PHE A 1 94 ? -66.44486 24.68274 -0.79756 1.000 30.39516 129 PHE A CA 1
ATOM 605 C C . PHE A 1 94 ? -66.07053 23.35341 -1.43919 1.000 35.77232 129 PHE A C 1
ATOM 606 O O . PHE A 1 94 ? -64.88977 22.99115 -1.50223 1.000 32.05843 129 PHE A O 1
ATOM 614 N N . ASN A 1 95 ? -67.07311 22.61362 -1.92523 1.000 30.18100 130 ASN A N 1
ATOM 615 C CA . ASN A 1 95 ? -66.81884 21.31064 -2.53226 1.000 34.61882 130 ASN A CA 1
ATOM 616 C C . ASN A 1 95 ? -65.95712 21.43413 -3.78068 1.000 41.28563 130 ASN A C 1
ATOM 617 O O . ASN A 1 95 ? -65.09768 20.58249 -4.03454 1.000 34.94606 130 ASN A O 1
ATOM 622 N N . THR A 1 96 ? -66.17818 22.48082 -4.57744 1.000 38.44566 131 THR A N 1
ATOM 623 C CA . THR A 1 96 ? -65.32519 22.70983 -5.73838 1.000 39.70550 131 THR A CA 1
ATOM 624 C C . THR A 1 96 ? -63.87507 22.89762 -5.31435 1.000 38.50735 131 THR A C 1
ATOM 625 O O . THR A 1 96 ? -62.96025 22.32389 -5.91787 1.000 39.59652 131 THR A O 1
ATOM 629 N N . MET A 1 97 ? -63.65117 23.68336 -4.26247 1.000 34.51030 132 MET A N 1
ATOM 630 C CA . MET A 1 97 ? -62.29870 23.89192 -3.75721 1.000 33.95933 132 MET A CA 1
ATOM 631 C C . MET A 1 97 ? -61.64006 22.57398 -3.37081 1.000 31.83509 132 MET A C 1
ATOM 632 O O . MET A 1 97 ? -60.49015 22.30824 -3.74302 1.000 30.92799 132 MET A O 1
ATOM 637 N N . PHE A 1 98 ? -62.35787 21.73306 -2.62350 1.000 25.95600 133 PHE A N 1
ATOM 638 C CA . PHE A 1 98 ? -61.79205 20.45831 -2.19334 1.000 33.99810 133 PHE A CA 1
ATOM 639 C C . PHE A 1 98 ? -61.51824 19.54426 -3.38174 1.000 36.75119 133 PHE A C 1
ATOM 640 O O . PHE A 1 98 ? -60.43981 18.94689 -3.47618 1.000 33.37094 133 PHE A O 1
ATOM 648 N N . THR A 1 99 ? -62.48447 19.41853 -4.29971 1.000 42.17541 134 THR A N 1
ATOM 649 C CA . THR A 1 99 ? -62.29842 18.53531 -5.45043 1.000 37.52095 134 THR A CA 1
ATOM 650 C C . THR A 1 99 ? -61.14851 19.00157 -6.33396 1.000 30.85424 134 THR A C 1
ATOM 651 O O . THR A 1 99 ? -60.38593 18.17728 -6.85187 1.000 36.48829 134 THR A O 1
ATOM 655 N N . ASN A 1 100 ? -61.01642 20.31814 -6.53061 1.000 29.63238 135 ASN A N 1
ATOM 656 C CA . ASN A 1 100 ? -59.89644 20.84041 -7.30715 1.000 28.26622 135 ASN A CA 1
ATOM 657 C C . ASN A 1 100 ? -58.57315 20.33574 -6.75546 1.000 39.35581 135 ASN A C 1
ATOM 658 O O . ASN A 1 100 ? -57.68807 19.92127 -7.51476 1.000 34.64526 135 ASN A O 1
ATOM 663 N N . CYS A 1 101 ? -58.42423 20.36563 -5.42827 1.000 31.66997 136 CYS A N 1
ATOM 664 C CA . CYS A 1 101 ? -57.20029 19.88487 -4.80410 1.000 28.20797 136 CYS A CA 1
ATOM 665 C C . CYS A 1 101 ? -57.02781 18.38376 -5.01802 1.000 32.87863 136 CYS A C 1
ATOM 666 O O . CYS A 1 101 ? -55.92812 17.92062 -5.34324 1.000 30.76011 136 CYS A O 1
ATOM 669 N N . TYR A 1 102 ? -58.11070 17.61100 -4.87707 1.000 27.62110 137 TYR A N 1
ATOM 670 C CA . TYR A 1 102 ? -58.01503 16.16721 -5.08106 1.000 30.88597 137 TYR A CA 1
ATOM 671 C C . TYR A 1 102 ? -57.70008 15.83115 -6.53377 1.000 35.10482 137 TYR A C 1
ATOM 672 O O . TYR A 1 102 ? -56.97650 14.86796 -6.80977 1.000 43.97939 137 TYR A O 1
ATOM 681 N N . ILE A 1 103 ? -58.24201 16.60330 -7.47562 1.000 35.05965 138 ILE A N 1
ATOM 682 C CA . ILE A 1 103 ? -58.01128 16.32289 -8.89016 1.000 34.37442 138 ILE A CA 1
ATOM 683 C C . ILE A 1 103 ? -56.57618 16.66150 -9.27452 1.000 35.64920 138 ILE A C 1
ATOM 684 O O . ILE A 1 103 ? -55.89053 15.87275 -9.93583 1.000 35.46484 138 ILE A O 1
ATOM 689 N N . TYR A 1 104 ? -56.08996 17.82687 -8.84176 1.000 26.16877 139 TYR A N 1
ATOM 690 C CA . TYR A 1 104 ? -54.79146 18.29831 -9.30550 1.000 30.79654 139 TYR A CA 1
ATOM 691 C C . TYR A 1 104 ? -53.63954 17.54588 -8.65325 1.000 29.99695 139 TYR A C 1
ATOM 692 O O . TYR A 1 104 ? -52.58017 17.38351 -9.26935 1.000 34.96730 139 TYR A O 1
ATOM 701 N N . ASN A 1 105 ? -53.80025 17.13245 -7.40721 1.000 32.72596 140 ASN A N 1
ATOM 702 C CA . ASN A 1 105 ? -52.74760 16.45264 -6.67743 1.000 37.80441 140 ASN A CA 1
ATOM 703 C C . ASN A 1 105 ? -53.03532 14.95522 -6.60288 1.000 42.80557 140 ASN A C 1
ATOM 704 O O . ASN A 1 105 ? -54.08172 14.47061 -7.03643 1.000 43.72471 140 ASN A O 1
ATOM 709 N N . LYS A 1 106 ? -52.09289 14.22027 -6.04849 1.000 39.92210 141 LYS A N 1
ATOM 710 C CA . LYS A 1 106 ? -52.17579 12.77641 -5.93559 1.000 40.70748 141 LYS A CA 1
ATOM 711 C C . LYS A 1 106 ? -52.59302 12.37865 -4.53016 1.000 37.52472 141 LYS A C 1
ATOM 712 O O . LYS A 1 106 ? -52.39699 13.13519 -3.57452 1.000 40.46620 141 LYS A O 1
ATOM 718 N N . PRO A 1 107 ? -53.18658 11.19811 -4.36033 1.000 45.83707 142 PRO A N 1
ATOM 719 C CA . PRO A 1 107 ? -53.38305 10.68324 -3.00246 1.000 48.24243 142 PRO A CA 1
ATOM 720 C C . PRO A 1 107 ? -52.02659 10.52833 -2.33370 1.000 50.25544 142 PRO A C 1
ATOM 721 O O . PRO A 1 107 ? -51.04888 10.11628 -2.96029 1.000 71.43843 142 PRO A O 1
ATOM 725 N N . GLY A 1 108 ? -51.96317 10.86953 -1.05894 1.000 46.94443 143 GLY A N 1
ATOM 726 C CA . GLY A 1 108 ? -50.70875 10.81890 -0.34502 1.000 54.59548 143 GLY A CA 1
ATOM 727 C C . GLY A 1 108 ? -49.85736 12.06599 -0.45469 1.000 47.66061 143 GLY A C 1
ATOM 728 O O . GLY A 1 108 ? -48.80700 12.13443 0.19662 1.000 45.94247 143 GLY A O 1
ATOM 729 N N . ASP A 1 109 ? -50.23960 13.02896 -1.29212 1.000 35.79481 144 ASP A N 1
ATOM 730 C CA . ASP A 1 109 ? -49.58609 14.32959 -1.26930 1.000 34.84677 144 ASP A CA 1
ATOM 731 C C . ASP A 1 109 ? -49.88635 15.04628 0.04363 1.000 37.15235 144 ASP A C 1
ATOM 732 O O . ASP A 1 109 ? -50.95192 14.87099 0.64276 1.000 32.05129 144 ASP A O 1
ATOM 737 N N . ASP A 1 110 ? -48.92782 15.86058 0.49234 1.000 33.07281 145 ASP A N 1
ATOM 738 C CA . ASP A 1 110 ? -49.11486 16.59465 1.74016 1.000 30.44846 145 ASP A CA 1
ATOM 739 C C . ASP A 1 110 ? -50.35251 17.48447 1.68842 1.000 34.34902 145 ASP A C 1
ATOM 740 O O . ASP A 1 110 ? -51.11579 17.54848 2.65874 1.000 27.31769 145 ASP A O 1
ATOM 745 N N . ILE A 1 111 ? -50.58507 18.16128 0.55859 1.000 28.42693 146 ILE A N 1
ATOM 746 C CA . ILE A 1 111 ? -51.70825 19.09183 0.49362 1.000 25.54181 146 ILE A CA 1
ATOM 747 C C . ILE A 1 111 ? -53.04072 18.34742 0.50294 1.000 27.06820 146 ILE A C 1
ATOM 748 O O . ILE A 1 111 ? -54.06421 18.90041 0.92300 1.000 25.75438 146 ILE A O 1
ATOM 753 N N . VAL A 1 112 ? -53.06398 17.09984 0.03279 1.000 25.72791 147 VAL A N 1
ATOM 754 C CA . VAL A 1 112 ? -54.30486 16.33466 0.05475 1.000 31.46714 147 VAL A CA 1
ATOM 755 C C . VAL A 1 112 ? -54.65364 15.92567 1.48378 1.000 31.72383 147 VAL A C 1
ATOM 756 O O . VAL A 1 112 ? -55.82928 15.90262 1.86620 1.000 30.79780 147 VAL A O 1
ATOM 760 N N . LEU A 1 113 ? -53.64309 15.60605 2.29967 1.000 31.99950 148 LEU A N 1
ATOM 761 C CA . LEU A 1 113 ? -53.89563 15.36731 3.71932 1.000 31.41518 148 LEU A CA 1
ATOM 762 C C . LEU A 1 113 ? -54.52825 16.59174 4.37562 1.000 33.56630 148 LEU A C 1
ATOM 763 O O . LEU A 1 113 ? -55.47751 16.46561 5.15963 1.000 30.52259 148 LEU A O 1
ATOM 768 N N . MET A 1 114 ? -54.01411 17.78764 4.07042 1.000 32.37406 149 MET A N 1
ATOM 769 C CA . MET A 1 114 ? -54.59112 19.00162 4.63914 1.000 29.77666 149 MET A CA 1
ATOM 770 C C . MET A 1 114 ? -56.01750 19.22259 4.15574 1.000 39.08345 149 MET A C 1
ATOM 771 O O . MET A 1 114 ? -56.89699 19.57152 4.94925 1.000 31.84653 149 MET A O 1
ATOM 776 N N . ALA A 1 115 ? -56.26921 19.00967 2.85894 1.000 36.07525 150 ALA A N 1
ATOM 777 C CA . ALA A 1 115 ? -57.60757 19.22238 2.31593 1.000 34.03949 150 ALA A CA 1
ATOM 778 C C . ALA A 1 115 ? -58.61415 18.22360 2.87578 1.000 32.41392 150 ALA A C 1
ATOM 779 O O . ALA A 1 115 ? -59.75972 18.58830 3.16442 1.000 33.46489 150 ALA A O 1
ATOM 781 N N . GLU A 1 116 ? -58.21249 16.96022 3.03110 1.000 29.99005 151 GLU A N 1
ATOM 782 C CA . GLU A 1 116 ? -59.12641 15.96414 3.58116 1.000 29.76513 151 GLU A CA 1
ATOM 783 C C . GLU A 1 116 ? -59.49354 16.29113 5.02234 1.000 33.63630 151 GLU A C 1
ATOM 784 O O . GLU A 1 116 ? -60.64701 16.11830 5.43240 1.000 30.93909 151 GLU A O 1
ATOM 790 N N . ALA A 1 117 ? -58.52629 16.76689 5.80626 1.000 30.25026 152 ALA A N 1
ATOM 791 C CA . ALA A 1 117 ? -58.82524 17.15120 7.17962 1.000 29.87355 152 ALA A CA 1
ATOM 792 C C . ALA A 1 117 ? -59.74359 18.36518 7.21507 1.000 26.88647 152 ALA A C 1
ATOM 793 O O . ALA A 1 117 ? -60.71013 18.39816 7.98518 1.000 35.68118 152 ALA A O 1
ATOM 795 N N . LEU A 1 118 ? -59.47702 19.35774 6.36323 1.000 27.66015 153 LEU A N 1
ATOM 796 C CA . LEU A 1 118 ? -60.33256 20.53715 6.31149 1.000 27.33524 153 LEU A CA 1
ATOM 797 C C . LEU A 1 118 ? -61.74288 20.17178 5.86172 1.000 32.43805 153 LEU A C 1
ATOM 798 O O . LEU A 1 118 ? -62.72346 20.72895 6.36910 1.000 31.96790 153 LEU A O 1
ATOM 803 N N . GLU A 1 119 ? -61.86749 19.23843 4.90710 1.000 26.48810 154 GLU A N 1
ATOM 804 C CA . GLU A 1 119 ? -63.19496 18.83964 4.44472 1.000 29.03514 154 GLU A CA 1
ATOM 805 C C . GLU A 1 119 ? -63.95896 18.08569 5.52483 1.000 31.79436 154 GLU A C 1
ATOM 806 O O . GLU A 1 119 ? -65.15805 18.31559 5.71587 1.000 30.69967 154 GLU A O 1
ATOM 812 N N . LYS A 1 120 ? -63.28898 17.16998 6.22957 1.000 37.45353 155 LYS A N 1
ATOM 813 C CA . LYS A 1 120 ? -63.93413 16.49824 7.35262 1.000 40.15256 155 LYS A CA 1
ATOM 814 C C . LYS A 1 120 ? -64.38931 17.51203 8.39252 1.000 37.22970 155 LYS A C 1
ATOM 815 O O . LYS A 1 120 ? -65.50499 17.42107 8.91503 1.000 36.13372 155 LYS A O 1
ATOM 821 N N . LEU A 1 121 ? -63.54060 18.49762 8.68921 1.000 42.65327 156 LEU A N 1
ATOM 822 C CA . LEU A 1 121 ? -63.92871 19.56705 9.60001 1.000 37.46766 156 LEU A CA 1
ATOM 823 C C . LEU A 1 121 ? -65.11489 20.34481 9.04492 1.000 33.41867 156 LEU A C 1
ATOM 824 O O . LEU A 1 121 ? -66.06861 20.64846 9.77265 1.000 46.17513 156 LEU A O 1
ATOM 829 N N . PHE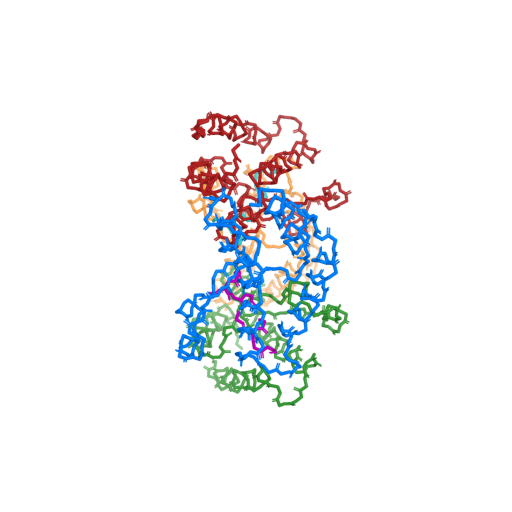 A 1 122 ? -65.08020 20.64617 7.74790 1.000 37.64863 157 PHE A N 1
ATOM 830 C CA . PHE A 1 122 ? -66.18301 21.33648 7.08785 1.000 35.74799 157 PHE A CA 1
ATOM 831 C C . PHE A 1 122 ? -67.49193 20.56852 7.24662 1.000 37.28870 157 PHE A C 1
ATOM 832 O O . PHE A 1 122 ? -68.52504 21.14686 7.60303 1.000 34.44038 157 PHE A O 1
ATOM 840 N N . LEU A 1 123 ? -67.46186 19.25524 7.00077 1.000 32.61089 158 LEU A N 1
ATOM 841 C CA . LEU A 1 123 ? -68.67321 18.44665 7.10430 1.000 40.76312 158 LEU A CA 1
ATOM 842 C C . LEU A 1 123 ? -69.19438 18.36870 8.53325 1.000 39.99658 158 LEU A C 1
ATOM 843 O O . LEU A 1 123 ? -70.40363 18.20802 8.73961 1.000 40.39639 158 LEU A O 1
ATOM 848 N N . GLN A 1 124 ? -68.31029 18.47072 9.52772 1.000 38.00103 159 GLN A N 1
ATOM 849 C CA . GLN A 1 124 ? -68.77180 18.44981 10.91157 1.000 43.58718 159 GLN A CA 1
ATOM 850 C C . GLN A 1 124 ? -69.57105 19.70023 11.25227 1.000 44.48716 159 GLN A C 1
ATOM 851 O O . GLN A 1 124 ? -70.52919 19.62819 12.02955 1.000 45.93166 159 GLN A O 1
ATOM 857 N N . LYS A 1 125 ? -69.20767 20.84440 10.67016 1.000 45.24379 160 LYS A N 1
ATOM 858 C CA . LYS A 1 125 ? -69.93755 22.08091 10.92192 1.000 52.44287 160 LYS A CA 1
ATOM 859 C C . LYS A 1 125 ? -71.16366 22.22234 10.02879 1.000 46.97659 160 LYS A C 1
ATOM 860 O O . LYS A 1 125 ? -72.12367 22.89717 10.41469 1.000 50.09624 160 LYS A O 1
ATOM 866 N N . ILE A 1 126 ? -71.15839 21.60908 8.84171 1.000 40.62990 161 ILE A N 1
ATOM 867 C CA . ILE A 1 126 ? -72.34675 21.65530 7.99591 1.000 49.77015 161 ILE A CA 1
ATOM 868 C C . ILE A 1 126 ? -73.47829 20.80296 8.56452 1.000 57.95463 161 ILE A C 1
ATOM 869 O O . ILE A 1 126 ? -74.65020 21.03670 8.24170 1.000 66.23773 161 ILE A O 1
ATOM 874 N N . ASN A 1 127 ? -73.16653 19.85573 9.45553 1.000 66.71704 162 ASN A N 1
ATOM 875 C CA . ASN A 1 127 ? -74.21506 19.06882 10.09981 1.000 72.55695 162 ASN A CA 1
ATOM 876 C C . ASN A 1 127 ? -75.11977 19.93845 10.96206 1.000 73.46225 162 ASN A C 1
ATOM 877 O O . ASN A 1 127 ? -76.30674 19.63320 11.12267 1.000 79.24947 162 ASN A O 1
ATOM 882 N N . GLU A 1 128 ? -74.57722 21.01954 11.52211 1.000 66.79036 163 GLU A N 1
ATOM 883 C CA . GLU A 1 128 ? -75.27729 21.88313 12.46261 1.000 73.36788 163 GLU A CA 1
ATOM 88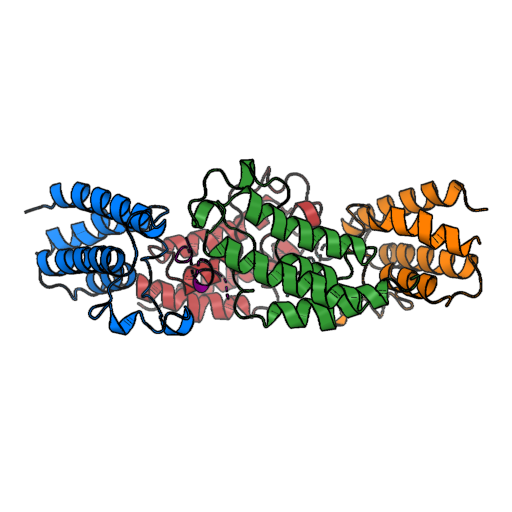4 C C . GLU A 1 128 ? -75.82237 23.14253 11.79633 1.000 66.50584 163 GLU A C 1
ATOM 885 O O . GLU A 1 128 ? -76.07258 24.14186 12.47812 1.000 68.57822 163 GLU A O 1
ATOM 891 N N . LEU A 1 129 ? -76.01506 23.10730 10.48552 1.000 66.42482 164 LEU A N 1
ATOM 892 C CA . LEU A 1 129 ? -76.53829 24.25930 9.76274 1.000 65.59896 164 LEU A CA 1
ATOM 893 C C . LEU A 1 129 ? -77.98316 24.52092 10.17949 1.000 67.27806 164 LEU A C 1
ATOM 894 O O . LEU A 1 129 ? -78.78259 23.57949 10.24526 1.000 69.66307 164 LEU A O 1
ATOM 899 N N . PRO A 1 130 ? -78.35347 25.76499 10.48147 1.000 58.67960 165 PRO A N 1
ATOM 900 C CA . PRO A 1 130 ? -79.73115 26.04653 10.90575 1.000 60.28741 165 PRO A CA 1
ATOM 901 C C . PRO A 1 130 ? -80.71613 25.84948 9.76186 1.000 65.19757 165 PRO A C 1
ATOM 902 O O . PRO A 1 130 ? -80.34975 25.64469 8.60273 1.000 62.37209 165 PRO A O 1
ATOM 906 N N . THR A 1 131 ? -81.99643 25.91980 10.10901 1.000 80.63128 166 THR A N 1
ATOM 907 C CA . THR A 1 131 ? -83.06007 25.77026 9.12185 1.000 87.17040 166 THR A CA 1
ATOM 908 C C . THR A 1 131 ? -83.79115 27.09007 8.89757 1.000 87.02186 166 THR A C 1
ATOM 909 O O . THR A 1 131 ? -84.12467 27.44034 7.76530 1.000 90.44163 166 THR A O 1
ATOM 913 N N . ASN B 1 26 ? 6.49650 36.09902 9.96479 1.000 68.03557 61 ASN B N 1
ATOM 914 C CA . ASN B 1 26 ? 6.08948 34.99903 10.83324 1.000 70.33684 61 ASN B CA 1
ATOM 915 C C . ASN B 1 26 ? 5.08852 35.46458 11.88150 1.000 67.37754 61 ASN B C 1
ATOM 916 O O . ASN B 1 26 ? 4.10862 34.77471 12.16496 1.000 67.89182 61 ASN B O 1
ATOM 921 N N . GLN B 1 27 ? 5.35801 36.62898 12.47748 1.000 61.70560 62 GLN B N 1
ATOM 922 C CA . GLN B 1 27 ? 4.40193 37.22030 13.40877 1.000 51.71819 62 GLN B CA 1
ATOM 923 C C . GLN B 1 27 ? 3.10362 37.57683 12.69455 1.000 51.43120 62 GLN B C 1
ATOM 924 O O . GLN B 1 27 ? 2.01464 37.47336 13.27302 1.000 53.09904 62 GLN B O 1
ATOM 930 N N . LEU B 1 28 ? 3.20394 38.01371 11.43625 1.000 43.84045 63 LEU B N 1
ATOM 931 C CA . LEU B 1 28 ? 2.01144 38.30683 10.64978 1.000 38.81404 63 LEU B CA 1
ATOM 932 C C . LEU B 1 28 ? 1.20247 37.04730 10.38316 1.000 36.20421 63 LEU B C 1
ATOM 933 O O . LEU B 1 28 ? -0.02957 37.10777 10.30164 1.000 36.94702 63 LEU B O 1
ATOM 938 N N . GLN B 1 29 ? 1.87457 35.90151 10.25739 1.000 40.06170 64 GLN B N 1
ATOM 939 C CA . GLN B 1 29 ? 1.16362 34.64055 10.08430 1.000 43.26606 64 GLN B CA 1
ATOM 940 C C . GLN B 1 29 ? 0.39096 34.26628 11.34380 1.000 50.49377 64 GLN B C 1
ATOM 941 O O . GLN B 1 29 ? -0.73032 33.75174 11.26171 1.000 57.17738 64 GLN B O 1
ATOM 947 N N . TYR B 1 30 ? 0.97422 34.51734 12.51806 1.000 49.07006 65 TYR B N 1
ATOM 948 C CA . TYR B 1 30 ? 0.27404 34.24339 13.76907 1.000 47.11974 65 TYR B CA 1
ATOM 949 C C . TYR B 1 30 ? -0.93475 35.15753 13.93554 1.000 44.83272 65 TYR B C 1
ATOM 950 O O . TYR B 1 30 ? -1.97970 34.73094 14.44140 1.000 39.30429 65 TYR B O 1
ATOM 959 N N . LEU B 1 31 ? -0.81097 36.41800 13.51409 1.000 43.15352 66 LEU B N 1
ATOM 960 C CA . LEU B 1 31 ? -1.93534 37.34447 13.59988 1.000 40.73240 66 LEU B CA 1
ATOM 961 C C . LEU B 1 31 ? -3.10926 36.87415 12.74767 1.000 39.61558 66 LEU B C 1
ATOM 962 O O . LEU B 1 31 ? -4.27503 37.06146 13.11912 1.000 32.80355 66 LEU B O 1
ATOM 967 N N . LEU B 1 32 ? -2.82280 36.27083 11.59664 1.000 32.26140 67 LEU B N 1
ATOM 968 C CA . LEU B 1 32 ? -3.88489 35.76624 10.73430 1.000 37.46266 67 LEU B CA 1
ATOM 969 C C . LEU B 1 32 ? -4.42281 34.42665 11.23599 1.000 35.55148 67 LEU B C 1
ATOM 970 O O . LEU B 1 32 ? -5.62148 34.28473 11.49876 1.000 37.44361 67 LEU B O 1
ATOM 975 N N . ARG B 1 33 ? -3.53838 33.43606 11.38891 1.000 43.33802 68 ARG B N 1
ATOM 976 C CA . ARG B 1 33 ? -3.97475 32.06002 11.61359 1.000 45.88983 68 ARG B CA 1
ATOM 977 C C . ARG B 1 33 ? -4.52639 31.83469 13.01687 1.000 46.79004 68 ARG B C 1
ATOM 978 O O . ARG B 1 33 ? -5.34529 30.92983 13.21695 1.000 43.50775 68 ARG B O 1
ATOM 986 N N . VAL B 1 34 ? -4.07935 32.60817 14.00080 1.000 44.76471 69 VAL B N 1
ATOM 987 C CA . VAL B 1 34 ? -4.40629 32.36220 15.40178 1.000 45.76637 69 VAL B CA 1
ATOM 988 C C . VAL B 1 34 ? -5.25628 33.48720 15.97987 1.000 47.83315 69 VAL B C 1
ATOM 989 O O . VAL B 1 34 ? -6.35923 33.25100 16.47323 1.000 54.18899 69 VAL B O 1
ATOM 993 N N . VAL B 1 35 ? -4.75585 34.72100 15.93502 1.000 42.82189 70 VAL B N 1
ATOM 994 C CA . VAL B 1 35 ? -5.45857 35.82402 16.58446 1.000 37.55268 70 VAL B CA 1
ATOM 995 C C . VAL B 1 35 ? -6.74763 36.14776 15.83910 1.000 39.11940 70 VAL B C 1
ATOM 996 O O . VAL B 1 35 ? -7.84752 36.06807 16.39824 1.000 39.68511 70 VAL B O 1
ATOM 1000 N N . LEU B 1 36 ? -6.63185 36.50208 14.55824 1.000 41.70280 71 LEU B N 1
ATOM 1001 C CA . LEU B 1 36 ? -7.81117 36.92590 13.81045 1.000 36.34348 71 LEU B CA 1
ATOM 1002 C C . LEU B 1 36 ? -8.79921 35.77925 13.62956 1.000 34.37748 71 LEU B C 1
ATOM 1003 O O . LEU B 1 36 ? -10.01701 35.98627 13.70815 1.000 31.94264 71 LEU B O 1
ATOM 1008 N N . LYS B 1 37 ? -8.29857 34.56505 13.38357 1.000 29.54782 72 LYS B N 1
ATOM 1009 C CA . LYS B 1 37 ? -9.19436 33.42257 13.23220 1.000 33.25658 72 LYS B CA 1
ATOM 1010 C C . LYS B 1 37 ? -9.99161 33.17494 14.50754 1.000 37.33929 72 LYS B C 1
ATOM 1011 O O . LYS B 1 37 ? -11.18622 32.86101 14.45193 1.000 40.99510 72 LYS B O 1
ATOM 1017 N N . THR B 1 38 ? -9.34472 33.30790 15.66683 1.000 38.21421 73 THR B N 1
ATOM 1018 C CA . THR B 1 38 ? -10.04299 33.13435 16.93714 1.000 36.51518 73 THR B CA 1
ATOM 1019 C C . THR B 1 38 ? -11.08356 34.22955 17.14117 1.000 35.70210 73 THR B C 1
ATOM 1020 O O . THR B 1 38 ? -12.20556 33.95811 17.58770 1.000 35.75955 73 THR B O 1
ATOM 1024 N N . LEU B 1 39 ? -10.72260 35.47456 16.81861 1.000 30.39475 74 LEU B N 1
ATOM 1025 C CA . LEU B 1 39 ? -11.65586 36.58935 16.94089 1.000 38.47422 74 LEU B CA 1
ATOM 1026 C C . LEU B 1 39 ? -12.83640 36.42162 15.99431 1.000 40.22475 74 LEU B C 1
ATOM 1027 O O . LEU B 1 39 ? -13.96773 36.80122 16.31907 1.000 39.47478 74 LEU B O 1
ATOM 1032 N N . TRP B 1 40 ? -12.58040 35.87378 14.80684 1.000 35.92502 75 TRP B N 1
ATOM 1033 C CA . TRP B 1 40 ? -13.61668 35.73141 13.79128 1.000 35.06195 75 TRP B CA 1
ATOM 1034 C C . TRP B 1 40 ? -14.75103 34.82315 14.25399 1.000 35.72710 75 TRP B C 1
ATOM 1035 O O . TRP B 1 40 ? -15.90860 35.02984 13.86795 1.000 32.21520 75 TRP B O 1
ATOM 1046 N N . LYS B 1 41 ? -14.43954 33.81375 15.06914 1.000 34.93782 76 LYS B N 1
ATOM 1047 C CA . LYS B 1 41 ? -15.41563 32.83222 15.52817 1.000 41.60590 76 LYS B CA 1
ATOM 1048 C C . LYS B 1 41 ? -16.17118 33.26179 16.78092 1.000 45.93477 76 LYS B C 1
ATOM 1049 O O . LYS B 1 41 ? -17.11178 32.56806 17.18426 1.000 44.45978 76 LYS B O 1
ATOM 1055 N N . HIS B 1 42 ? -15.77114 34.35964 17.41800 1.000 42.11874 77 HIS B N 1
ATOM 1056 C CA . HIS B 1 42 ? -16.50641 34.86296 18.57050 1.000 45.73948 77 HIS B CA 1
ATOM 1057 C C . HIS B 1 42 ? -17.91329 35.28131 18.15320 1.000 40.65390 77 HIS B C 1
ATOM 1058 O O . HIS B 1 42 ? -18.12507 35.79494 17.05235 1.000 34.60086 77 HIS B O 1
ATOM 1065 N N . GLN B 1 43 ? -18.88160 35.07201 19.04801 1.000 39.19200 78 GLN B N 1
ATOM 1066 C CA . GLN B 1 43 ? -20.27035 35.35655 18.70543 1.000 39.22147 78 GLN B CA 1
ATOM 1067 C C . GLN B 1 43 ? -20.53778 36.84432 18.52649 1.000 38.34556 78 GLN B C 1
ATOM 1068 O O . GLN B 1 43 ? -21.55887 37.21193 17.93938 1.000 44.59366 78 GLN B O 1
ATOM 1074 N N . PHE B 1 44 ? -19.65004 37.70425 19.01368 1.000 42.51185 79 PHE B N 1
ATOM 1075 C CA . PHE B 1 44 ? -19.80260 39.14578 18.89490 1.000 38.34400 79 PHE B CA 1
ATOM 1076 C C . PHE B 1 44 ? -18.96378 39.73953 17.77037 1.000 37.22009 79 PHE B C 1
ATOM 1077 O O . PHE B 1 44 ? -18.79352 40.96182 17.71750 1.000 32.77188 79 PHE B O 1
ATOM 1085 N N . ALA B 1 45 ? -18.43418 38.90453 16.87375 1.000 33.09636 80 ALA B N 1
ATOM 1086 C CA . ALA B 1 45 ? -17.53673 39.39615 15.83437 1.000 29.03303 80 ALA B CA 1
ATOM 1087 C C . ALA B 1 45 ? -18.27800 40.10988 14.71235 1.000 30.89874 80 ALA B C 1
ATOM 1088 O O . ALA B 1 45 ? -17.70445 41.00201 14.07528 1.000 30.17117 80 ALA B O 1
ATOM 1090 N N . TRP B 1 46 ? -19.53976 39.75009 14.46085 1.000 25.20438 81 TRP B N 1
ATOM 1091 C CA . TRP B 1 46 ? -20.19243 40.19196 13.22885 1.000 32.19380 81 TRP B CA 1
ATOM 1092 C C . TRP B 1 46 ? -20.25891 41.71125 13.04846 1.000 32.76606 81 TRP B C 1
ATOM 1093 O O . TRP B 1 46 ? -20.11049 42.16058 11.89842 1.000 31.20599 81 TRP B O 1
ATOM 1104 N N . PRO B 1 47 ? -20.43798 42.55285 14.08340 1.000 33.21625 82 PRO B N 1
ATOM 1105 C CA . PRO B 1 47 ? -20.45634 44.00185 13.81661 1.000 28.20933 82 PRO B CA 1
ATOM 1106 C C . PRO B 1 47 ? -19.12322 44.53362 13.33061 1.000 32.45336 82 PRO B C 1
ATOM 1107 O O . PRO B 1 47 ? -19.07087 45.65659 12.81237 1.000 25.71328 82 PRO B O 1
ATOM 1111 N N . PHE B 1 48 ? -18.04544 43.76734 13.48568 1.000 27.76396 83 PHE B N 1
ATOM 1112 C CA . PHE B 1 48 ? -16.70481 44.21628 13.14501 1.000 27.13610 83 PHE B CA 1
ATOM 1113 C C . PHE B 1 48 ? -16.12811 43.49405 11.93587 1.000 26.99585 83 PHE B C 1
ATOM 1114 O O . PHE B 1 48 ? -14.94436 43.66750 11.63285 1.000 31.02354 83 PHE B O 1
ATOM 1122 N N . GLN B 1 49 ? -16.93407 42.70051 11.23170 1.000 31.19766 84 GLN B N 1
ATOM 1123 C CA . GLN B 1 49 ? -16.45214 41.91605 10.10206 1.000 34.32039 84 GLN B CA 1
ATOM 1124 C C . GLN B 1 49 ? -16.58084 42.64473 8.76838 1.000 37.62361 84 GLN B C 1
ATOM 1125 O O . GLN B 1 49 ? -16.06645 42.15077 7.75980 1.000 36.68528 84 GLN B O 1
ATOM 1131 N N . GLN B 1 50 ? -17.23001 43.80189 8.74283 1.000 36.75360 85 GLN B N 1
ATOM 1132 C CA . GLN B 1 50 ? -17.35749 44.63251 7.55698 1.000 34.32849 85 GLN B CA 1
ATOM 1133 C C . GLN B 1 50 ? -17.14532 46.08679 7.94107 1.000 33.51097 85 GLN B C 1
ATOM 1134 O O . GLN B 1 50 ? -17.38153 46.46964 9.09131 1.000 29.83838 85 GLN B O 1
ATOM 1140 N N . PRO B 1 51 ? -16.74028 46.92886 6.98682 1.000 30.90921 86 PRO B N 1
ATOM 1141 C CA . PRO B 1 51 ? -16.61057 48.36392 7.27251 1.000 29.28557 86 PRO B CA 1
ATOM 1142 C C . PRO B 1 51 ? -17.93405 48.98567 7.69239 1.000 34.65237 86 PRO B C 1
ATOM 1143 O O . PRO B 1 51 ? -19.01316 48.54193 7.29126 1.000 36.26256 86 PRO B O 1
ATOM 1147 N N . VAL B 1 52 ? -17.84162 50.01048 8.53963 1.000 31.43848 87 VAL B N 1
ATOM 1148 C CA . VAL B 1 52 ? -19.00967 50.81354 8.87501 1.000 31.78798 87 VAL B CA 1
ATOM 1149 C C . VAL B 1 52 ? -19.29878 51.69553 7.66675 1.000 46.74873 87 VAL B C 1
ATOM 1150 O O . VAL B 1 52 ? -18.59910 52.68645 7.42642 1.000 52.97357 87 VAL B O 1
ATOM 1154 N N . ASP B 1 53 ? -20.33410 51.34797 6.90458 1.000 48.99787 88 ASP B N 1
ATOM 1155 C CA . ASP B 1 53 ? -20.77753 52.14525 5.76055 1.000 39.09150 88 ASP B CA 1
ATOM 1156 C C . ASP B 1 53 ? -21.80161 53.13958 6.28587 1.000 31.17574 88 ASP B C 1
ATOM 1157 O O . ASP B 1 53 ? -23.00275 52.86891 6.31266 1.000 41.79163 88 ASP B O 1
ATOM 1162 N N . ALA B 1 54 ? -21.32148 54.31942 6.68755 1.000 36.26652 89 ALA B N 1
ATOM 1163 C CA . ALA B 1 54 ? -22.18730 55.26228 7.38966 1.000 40.90800 89 ALA B CA 1
ATOM 1164 C C . ALA B 1 54 ? -23.32038 55.75564 6.50102 1.000 45.74056 89 ALA B C 1
ATOM 1165 O O . ALA B 1 54 ? -24.38584 56.12680 7.00722 1.000 44.76177 89 ALA B O 1
ATOM 1167 N N . VAL B 1 55 ? -23.11242 55.77389 5.18294 1.000 40.56988 90 VAL B N 1
ATOM 1168 C CA . VAL B 1 55 ? -24.17909 56.17656 4.27027 1.000 41.96807 90 VAL B CA 1
ATOM 1169 C C . VAL B 1 55 ? -25.26875 55.11106 4.23364 1.000 43.14356 90 VAL B C 1
ATOM 1170 O O . VAL B 1 55 ? -26.46086 55.41034 4.37677 1.000 43.95941 90 VAL B O 1
ATOM 1174 N N . LYS B 1 56 ? -24.87453 53.84970 4.03720 1.000 38.95441 91 LYS B N 1
ATOM 1175 C CA . LYS B 1 56 ? -25.84717 52.76149 4.02691 1.000 41.28243 91 LYS B CA 1
ATOM 1176 C C . LYS B 1 56 ? -26.52166 52.61614 5.38746 1.000 39.04682 91 LYS B C 1
ATOM 1177 O O . LYS B 1 56 ? -27.71631 52.30843 5.46906 1.000 40.21242 91 LYS B O 1
ATOM 1183 N N . LEU B 1 57 ? -25.77334 52.83915 6.46540 1.000 35.53101 92 LEU B N 1
ATOM 1184 C CA . LEU B 1 57 ? -26.28677 52.70359 7.82215 1.000 36.59435 92 LEU B CA 1
ATOM 1185 C C . LEU B 1 57 ? -26.97029 53.96741 8.32667 1.000 38.24179 92 LEU B C 1
ATOM 1186 O O . LEU B 1 57 ? -27.44021 53.98096 9.46715 1.000 35.27125 92 LEU B O 1
ATOM 1191 N N . ASN B 1 58 ? -27.01370 55.02816 7.51809 1.000 35.39086 93 ASN B N 1
ATOM 1192 C CA . ASN B 1 58 ? -27.66832 56.28690 7.88004 1.000 36.29286 93 ASN B CA 1
ATOM 1193 C C . ASN B 1 58 ? -27.12287 56.83305 9.19936 1.000 35.17971 93 ASN B C 1
ATOM 1194 O O . ASN B 1 58 ? -27.86485 57.11993 10.14100 1.000 36.94877 93 ASN B O 1
ATOM 1199 N N . LEU B 1 59 ? -25.79712 56.93764 9.27269 1.000 36.15079 94 LEU B N 1
ATOM 1200 C CA . LEU B 1 59 ? -25.09466 57.50683 10.41851 1.000 34.96799 94 LEU B CA 1
ATOM 1201 C C . LEU B 1 59 ? -24.47889 58.83824 10.00688 1.000 42.60665 94 LEU B C 1
ATOM 1202 O O . LEU B 1 59 ? -23.30803 58.88744 9.60580 1.000 39.22008 94 LEU B O 1
ATOM 1207 N N . PRO B 1 60 ? -25.21380 59.94793 10.10065 1.000 46.42814 95 PRO B N 1
ATOM 1208 C CA . PRO B 1 60 ? -24.72034 61.20590 9.51389 1.000 48.87452 95 PRO B CA 1
ATOM 1209 C C . PRO B 1 60 ? -23.46520 61.74780 10.17346 1.000 50.39494 95 PRO B C 1
ATOM 1210 O O . PRO B 1 60 ? -22.74987 62.53829 9.54517 1.000 50.23795 95 PRO B O 1
ATOM 1214 N N . ASP B 1 61 ? -23.16645 61.35181 11.40880 1.000 52.81680 96 ASP B N 1
ATOM 1215 C CA . ASP B 1 61 ? -22.05673 61.92843 12.15283 1.000 58.40157 96 ASP B CA 1
ATOM 1216 C C . ASP B 1 61 ? -20.89342 60.96825 12.35666 1.000 51.83996 96 ASP B C 1
ATOM 1217 O O . ASP B 1 61 ? -19.92523 61.33282 13.03418 1.000 52.09092 96 ASP B O 1
ATOM 1222 N N . TYR B 1 62 ? -20.94600 59.76443 11.77956 1.000 43.51539 97 TYR B N 1
ATOM 1223 C CA . TYR B 1 62 ? -19.88662 58.78939 12.02424 1.000 46.31821 97 TYR B CA 1
ATOM 1224 C C . TYR B 1 62 ? -18.55626 59.24610 11.43818 1.000 44.20911 97 TYR B C 1
ATOM 1225 O O . TYR B 1 62 ? -17.52766 59.22378 12.12419 1.000 36.31377 97 TYR B O 1
ATOM 1234 N N . TYR B 1 63 ? -18.55130 59.65438 10.16523 1.000 43.69386 98 TYR B N 1
ATOM 1235 C CA . TYR B 1 63 ? -17.30075 60.04926 9.52509 1.000 41.73152 98 TYR B CA 1
ATOM 1236 C C . TYR B 1 63 ? -16.76322 61.37734 10.04539 1.000 44.05261 98 TYR B C 1
ATOM 1237 O O . TYR B 1 63 ? -15.55783 61.62756 9.93174 1.000 48.63539 98 TYR B O 1
ATOM 1246 N N . LYS B 1 64 ? -17.61731 62.23161 10.61139 1.000 40.53832 99 LYS B N 1
ATOM 1247 C CA . LYS B 1 64 ? -17.11931 63.45932 11.22365 1.000 51.49599 99 LYS B CA 1
ATOM 1248 C C . LYS B 1 64 ? -16.40602 63.17546 12.53949 1.000 52.59766 99 LYS B C 1
ATOM 1249 O O . LYS B 1 64 ? -15.50608 63.92717 12.93147 1.000 46.10447 99 LYS B O 1
ATOM 1255 N N . ILE B 1 65 ? -16.78492 62.09917 13.22309 1.000 46.50843 100 ILE B N 1
ATOM 1256 C CA . ILE B 1 65 ? -16.16457 61.73268 14.49177 1.000 45.20316 100 ILE B CA 1
ATOM 1257 C C . ILE B 1 65 ? -15.01936 60.74747 14.28575 1.000 42.81763 100 ILE B C 1
ATOM 1258 O O . ILE B 1 65 ? -13.95371 60.88356 14.89159 1.000 42.43714 100 ILE B O 1
ATOM 1263 N N . ILE B 1 66 ? -15.21741 59.75657 13.42645 1.000 38.57820 101 ILE B N 1
ATOM 1264 C CA . ILE B 1 66 ? -14.23022 58.71827 13.16382 1.000 36.42636 101 ILE B CA 1
ATOM 1265 C C . ILE B 1 66 ? -13.53065 59.07127 11.85725 1.000 49.97181 101 ILE B C 1
ATOM 1266 O O . ILE B 1 66 ? -14.12825 58.98708 10.77876 1.000 45.41756 101 ILE B O 1
ATOM 1271 N N . LYS B 1 67 ? -12.26246 59.46760 11.94351 1.000 46.17481 102 LYS B N 1
ATOM 1272 C CA . LYS B 1 67 ? -11.53727 59.90468 10.76014 1.000 49.46097 102 LYS B CA 1
ATOM 1273 C C . LYS B 1 67 ? -10.78738 58.77420 10.07047 1.000 48.23430 102 LYS B C 1
ATOM 1274 O O . LYS B 1 67 ? -10.45190 58.90791 8.88815 1.000 49.75922 102 LYS B O 1
ATOM 1280 N N . THR B 1 68 ? -10.51600 57.67295 10.77440 1.000 42.52624 103 THR B N 1
ATOM 1281 C CA . THR B 1 68 ? -9.84899 56.49900 10.20734 1.000 38.17980 103 THR B CA 1
ATOM 1282 C C . THR B 1 68 ? -10.65829 55.25184 10.54093 1.000 40.28143 103 THR B C 1
ATOM 1283 O O . THR B 1 68 ? -10.37036 54.55441 11.52372 1.000 37.94183 103 THR B O 1
ATOM 1287 N N . PRO B 1 69 ? -11.68401 54.94305 9.75070 1.000 41.27564 104 PRO B N 1
ATOM 1288 C CA . PRO B 1 69 ? -12.45153 53.71467 9.99310 1.000 35.77124 104 PRO B CA 1
ATOM 1289 C C . PRO B 1 69 ? -11.59363 52.47359 9.78369 1.000 35.18749 104 PRO B C 1
ATOM 1290 O O . PRO B 1 69 ? -10.65182 52.46931 8.98906 1.000 35.94600 104 PRO B O 1
ATOM 1294 N N . MET B 1 70 ? -11.91417 51.41559 10.52629 1.000 30.89874 105 MET B N 1
ATOM 1295 C CA . MET B 1 70 ? -11.17472 50.16601 10.40663 1.000 30.54667 105 MET B CA 1
ATOM 1296 C C . MET B 1 70 ? -12.05982 49.02734 10.89216 1.000 33.27961 105 MET B C 1
ATOM 1297 O O . MET B 1 70 ? -12.89848 49.21147 11.77835 1.000 36.60315 105 MET B O 1
ATOM 1302 N N . ASP B 1 71 ? -11.87290 47.85273 10.29305 1.000 32.65783 106 ASP B N 1
ATOM 1303 C CA . ASP B 1 71 ? -12.67291 46.68456 10.63286 1.000 30.10961 106 ASP B CA 1
ATOM 1304 C C . ASP B 1 71 ? -11.85138 45.42225 10.41083 1.000 30.28297 106 ASP B C 1
ATOM 1305 O O . ASP B 1 71 ? -10.80293 45.44108 9.76179 1.000 31.96710 106 ASP B O 1
ATOM 1310 N N . MET B 1 72 ? -12.35163 44.31354 10.96023 1.000 30.76427 107 MET B N 1
ATOM 1311 C CA . MET B 1 72 ? -11.65840 43.03229 10.84432 1.000 38.43538 107 MET B CA 1
ATOM 1312 C C . MET B 1 72 ? -11.70852 42.47781 9.42552 1.000 32.76471 107 MET B C 1
ATOM 1313 O O . MET B 1 72 ? -10.81154 41.72670 9.02614 1.000 31.57261 107 MET B O 1
ATOM 1318 N N . GLY B 1 73 ? -12.75408 42.79777 8.66325 1.000 35.18239 108 GLY B N 1
ATOM 1319 C CA . GLY B 1 73 ? -12.77449 42.39092 7.26689 1.000 39.57519 108 GLY B CA 1
ATOM 1320 C C . GLY B 1 73 ? -11.62943 42.99914 6.47946 1.000 35.53609 108 GLY B C 1
ATOM 1321 O O . GLY B 1 73 ? -10.99472 42.32556 5.66442 1.000 32.40155 108 GLY B O 1
ATOM 1322 N N . THR B 1 74 ? -11.32560 44.27319 6.74316 1.000 32.44722 109 THR B N 1
ATOM 1323 C CA . THR B 1 74 ? -10.19693 44.92556 6.08803 1.000 32.96975 109 THR B CA 1
ATOM 1324 C C . THR B 1 74 ? -8.87176 44.34269 6.56380 1.000 37.53805 109 THR B C 1
ATOM 1325 O O . THR B 1 74 ? -7.95558 44.12520 5.76090 1.000 33.79910 109 THR B O 1
ATOM 1329 N N . ILE B 1 75 ? -8.75239 44.08816 7.86764 1.000 34.47267 110 ILE B N 1
ATOM 1330 C CA . ILE B 1 75 ? -7.54103 43.47579 8.40433 1.000 36.63552 110 ILE B CA 1
ATOM 1331 C C . ILE B 1 75 ? -7.31640 42.09867 7.78892 1.000 32.39392 110 ILE B C 1
ATOM 1332 O O . ILE B 1 75 ? -6.18797 41.74046 7.43293 1.000 31.53713 110 ILE B O 1
ATOM 1337 N N . LYS B 1 76 ? -8.38651 41.31133 7.64645 1.000 31.54271 111 LYS B N 1
ATOM 1338 C CA . LYS B 1 76 ? -8.26941 39.96954 7.07935 1.000 35.39441 111 LYS B CA 1
ATOM 1339 C C . LYS B 1 76 ? -7.72983 40.02667 5.65417 1.000 40.51514 111 LYS B C 1
ATOM 1340 O O . LYS B 1 76 ? -6.80855 39.28508 5.29074 1.000 33.62600 111 LYS B O 1
ATOM 1346 N N . LYS B 1 77 ? -8.30466 40.90197 4.82785 1.000 34.84028 112 LYS B N 1
ATOM 1347 C CA . LYS B 1 77 ? -7.86176 41.01685 3.44446 1.000 33.80778 112 LYS B CA 1
ATOM 1348 C C . LYS B 1 77 ? -6.43133 41.53673 3.36090 1.000 31.93496 112 LYS B C 1
ATOM 1349 O O . LYS B 1 77 ? -5.64862 41.08558 2.51476 1.000 33.39400 112 LYS B O 1
ATOM 1355 N N . ARG B 1 78 ? -6.05213 42.44019 4.26680 1.000 34.99752 113 ARG B N 1
ATOM 1356 C CA . ARG B 1 78 ? -4.68332 42.94708 4.26933 1.000 31.87528 113 ARG B CA 1
ATOM 1357 C C . ARG B 1 78 ? -3.68609 41.87038 4.68170 1.000 39.47983 113 ARG B C 1
ATOM 1358 O O . ARG B 1 78 ? -2.60065 41.77096 4.09702 1.000 34.73405 113 ARG B O 1
ATOM 1366 N N . LEU B 1 79 ? -4.04136 41.03891 5.66646 1.000 32.16440 114 LEU B N 1
ATOM 1367 C CA . LEU B 1 79 ? -3.16067 39.93841 6.05212 1.000 35.70277 114 LEU B CA 1
ATOM 1368 C C . LEU B 1 79 ? -3.04933 38.90033 4.93958 1.000 36.95165 114 LEU B C 1
ATOM 1369 O O . LEU B 1 79 ? -1.95420 38.40140 4.65453 1.000 34.05818 114 LEU B O 1
ATOM 1374 N N . GLU B 1 80 ? -4.17011 38.57133 4.29452 1.000 33.46154 115 GLU B N 1
ATOM 1375 C CA . GLU B 1 80 ? -4.16293 37.55767 3.24523 1.000 34.45990 115 GLU B CA 1
ATOM 1376 C C . GLU B 1 80 ? -3.39260 38.00967 2.00851 1.000 43.59895 115 GLU B C 1
ATOM 1377 O O . GLU B 1 80 ? -2.86772 37.16570 1.27426 1.000 45.56730 115 GLU B O 1
ATOM 1383 N N . ASN B 1 81 ? -3.30524 39.31972 1.75855 1.000 41.06205 116 ASN B N 1
ATOM 1384 C CA . ASN B 1 81 ? -2.67085 39.83900 0.55061 1.000 34.27490 116 ASN B CA 1
ATOM 1385 C C . ASN B 1 81 ? -1.30889 40.46909 0.82426 1.000 35.48643 116 ASN B C 1
ATOM 1386 O O . ASN B 1 81 ? -0.78137 41.18116 -0.03653 1.000 41.29962 116 ASN B O 1
ATOM 1391 N N . ASN B 1 82 ? -0.72503 40.21006 1.99641 1.000 35.20410 117 ASN B N 1
ATOM 1392 C CA . ASN B 1 82 ? 0.63666 40.64727 2.32534 1.000 43.18509 117 ASN B CA 1
ATOM 1393 C C . ASN B 1 82 ? 0.77485 42.16861 2.25701 1.000 42.40724 117 ASN B C 1
ATOM 1394 O O . ASN B 1 82 ? 1.81296 42.70224 1.86021 1.000 38.58181 117 ASN B O 1
ATOM 1399 N N . TYR B 1 83 ? -0.28240 42.86877 2.67538 1.000 39.81213 118 TYR B N 1
ATOM 1400 C CA . TYR B 1 83 ? -0.31396 44.32724 2.60547 1.000 34.68237 118 TYR B CA 1
ATOM 1401 C C . TYR B 1 83 ? 0.61533 44.95940 3.63603 1.000 41.33587 118 TYR B C 1
ATOM 1402 O O . TYR B 1 83 ? 1.28034 45.96153 3.34759 1.000 40.47365 118 TYR B O 1
ATOM 1411 N N . TYR B 1 84 ? 0.67725 44.39200 4.83824 1.000 34.10347 119 TYR B N 1
ATOM 1412 C CA . TYR B 1 84 ? 1.35291 45.06041 5.94247 1.000 34.97160 119 TYR B CA 1
ATOM 1413 C C . TYR B 1 84 ? 2.86712 45.00872 5.79713 1.000 36.34841 119 TYR B C 1
ATOM 1414 O O . TYR B 1 84 ? 3.43177 44.02167 5.31705 1.000 40.84551 119 TYR B O 1
ATOM 1423 N N . TRP B 1 85 ? 3.52412 46.09222 6.22272 1.000 37.53051 120 TRP B N 1
ATOM 1424 C CA . TRP B 1 85 ? 4.98144 46.09943 6.28779 1.000 39.50802 120 TRP B CA 1
ATOM 1425 C C . TRP B 1 85 ? 5.49012 45.21348 7.41837 1.000 46.30107 120 TRP B C 1
ATOM 1426 O O . TRP B 1 85 ? 6.53204 44.56150 7.28123 1.000 44.85665 120 TRP B O 1
ATOM 1437 N N . ASN B 1 86 ? 4.77246 45.17891 8.54022 1.000 39.94251 121 ASN B N 1
ATOM 1438 C CA . ASN B 1 86 ? 5.21780 44.44164 9.71437 1.000 41.28946 121 ASN B CA 1
ATOM 1439 C C . ASN B 1 86 ? 4.01772 44.18233 10.61799 1.000 44.09453 121 ASN B C 1
ATOM 1440 O O . ASN B 1 86 ? 2.90867 44.66401 10.36892 1.000 40.71692 121 ASN B O 1
ATOM 1445 N N . ALA B 1 87 ? 4.25734 43.40060 11.67508 1.000 41.46174 122 ALA B N 1
ATOM 1446 C CA . ALA B 1 87 ? 3.17633 43.01025 12.57516 1.000 40.99153 122 ALA B CA 1
ATOM 1447 C C . ALA B 1 87 ? 2.60682 44.19969 13.33644 1.000 41.12766 122 ALA B C 1
ATOM 1448 O O . ALA B 1 87 ? 1.39579 44.24978 13.58466 1.000 39.93851 122 ALA B O 1
ATOM 1450 N N . GLN B 1 88 ? 3.45430 45.16489 13.70529 1.000 43.08560 123 GLN B N 1
ATOM 1451 C CA . GLN B 1 88 ? 2.98197 46.29845 14.49163 1.000 43.34674 123 GLN B CA 1
ATOM 1452 C C . GLN B 1 88 ? 1.95535 47.11672 13.71579 1.000 45.33256 123 GLN B C 1
ATOM 1453 O O . GLN B 1 88 ? 0.98992 47.62960 14.29578 1.000 40.91715 123 GLN B O 1
ATOM 1459 N N . GLU B 1 89 ? 2.14927 47.25670 12.40105 1.000 40.33675 124 GLU B N 1
ATOM 1460 C CA . GLU B 1 89 ? 1.17022 47.96904 11.58440 1.000 38.74233 124 GLU B CA 1
ATOM 1461 C C . GLU B 1 89 ? -0.19847 47.30467 11.66721 1.000 40.90054 124 GLU B C 1
ATOM 1462 O O . GLU B 1 89 ? -1.22514 47.98705 11.76538 1.000 39.14747 124 GLU B O 1
ATOM 1468 N N . CYS B 1 90 ? -0.22809 45.97094 11.64664 1.000 36.57962 125 CYS B N 1
ATOM 1469 C CA . CYS B 1 90 ? -1.48624 45.24164 11.75519 1.000 35.37362 125 CYS B CA 1
ATOM 1470 C C . CYS B 1 90 ? -2.11255 45.40761 13.13718 1.000 35.93848 125 CYS B C 1
ATOM 1471 O O . CYS B 1 90 ? -3.32661 45.61995 13.25263 1.000 35.01144 125 CYS B O 1
ATOM 1474 N N . ILE B 1 91 ? -1.30164 45.30215 14.19481 1.000 38.13377 126 ILE B N 1
ATOM 1475 C CA . ILE B 1 91 ? -1.79755 45.51337 15.55393 1.000 41.40273 126 ILE B CA 1
ATOM 1476 C C . ILE B 1 91 ? -2.41579 46.90045 15.68816 1.000 43.14117 126 ILE B C 1
ATOM 1477 O O . ILE B 1 91 ? -3.44920 47.07368 16.34590 1.000 38.04326 126 ILE B O 1
ATOM 1482 N N . GLN B 1 92 ? -1.81799 47.90232 15.03512 1.000 38.48855 127 GLN B N 1
ATOM 1483 C CA . GLN B 1 92 ? -2.36634 49.25434 15.09103 1.000 38.46575 127 GLN B CA 1
ATOM 1484 C C . GLN B 1 92 ? -3.75641 49.32813 14.46467 1.000 37.01199 127 GLN B C 1
ATOM 1485 O O . GLN B 1 92 ? -4.60414 50.09880 14.93106 1.000 36.85712 127 GLN B O 1
ATOM 1491 N N . ASP B 1 93 ? -4.01205 48.54632 13.41081 1.000 35.10359 128 ASP B N 1
ATOM 1492 C CA . ASP B 1 93 ? -5.34866 48.53041 12.82570 1.000 33.63123 128 ASP B CA 1
ATOM 1493 C C . ASP B 1 93 ? -6.36359 47.93847 13.79456 1.000 36.42848 128 ASP B C 1
ATOM 1494 O O . ASP B 1 93 ? -7.49728 48.42411 13.88486 1.000 32.90143 128 ASP B O 1
ATOM 1499 N N . PHE B 1 94 ? -5.97857 46.88118 14.51600 1.000 34.13711 129 PHE B N 1
ATOM 1500 C CA . PHE B 1 94 ? -6.84325 46.33466 15.55831 1.000 42.16195 129 PHE B CA 1
ATOM 1501 C C . PHE B 1 94 ? -7.18286 47.40032 16.59215 1.000 36.38469 129 PHE B C 1
ATOM 1502 O O . PHE B 1 94 ? -8.35509 47.61178 16.92489 1.000 35.05845 129 PHE B O 1
ATOM 1510 N N . ASN B 1 95 ? -6.16062 48.10334 17.08774 1.000 36.58600 130 ASN B N 1
ATOM 1511 C CA . ASN B 1 95 ? -6.37386 49.11581 18.11516 1.000 37.76168 130 ASN B CA 1
ATOM 1512 C C . ASN B 1 95 ? -7.27087 50.23524 17.60958 1.000 41.45718 130 ASN B C 1
ATOM 1513 O O . ASN B 1 95 ? -8.15565 50.70652 18.33319 1.000 37.82639 130 ASN B O 1
ATOM 1518 N N . THR B 1 96 ? -7.06667 50.66037 16.35965 1.000 35.87301 131 THR B N 1
ATOM 1519 C CA . THR B 1 96 ? -7.91293 51.69378 15.77525 1.000 35.21033 131 THR B CA 1
ATOM 1520 C C . THR B 1 96 ? -9.36541 51.23999 15.71836 1.000 33.97457 131 THR B C 1
ATOM 1521 O O . THR B 1 96 ? -10.27740 52.00835 16.04475 1.000 34.03075 131 THR B O 1
ATOM 1525 N N . MET B 1 97 ? -9.59645 49.98645 15.32012 1.000 33.10890 132 MET B N 1
ATOM 1526 C CA . MET B 1 97 ? -10.95381 49.45466 15.26531 1.000 32.32799 132 MET B CA 1
ATOM 1527 C C . MET B 1 97 ? -11.64404 49.55833 16.62188 1.000 33.67807 132 MET B C 1
ATOM 1528 O O . MET B 1 97 ? -12.76257 50.07567 16.72342 1.000 33.34937 132 MET B O 1
ATOM 1533 N N . PHE B 1 98 ? -10.97485 49.09605 17.68292 1.000 34.18955 133 PHE B N 1
ATOM 1534 C CA . PHE B 1 98 ? -11.56089 49.15125 19.01888 1.000 35.22753 133 PHE B CA 1
ATOM 1535 C C . PHE B 1 98 ? -11.75967 50.58794 19.48018 1.000 35.80723 133 PHE B C 1
ATOM 1536 O O . PHE B 1 98 ? -12.83564 50.94956 19.96919 1.000 35.85357 133 PHE B O 1
ATOM 1544 N N . THR B 1 99 ? -10.73387 51.42754 19.31505 1.000 37.79228 134 THR B N 1
ATOM 1545 C CA . THR B 1 99 ? -10.81478 52.80523 19.79356 1.000 39.47377 134 THR B CA 1
ATOM 1546 C C . THR B 1 99 ? -11.91594 53.58358 19.07845 1.000 41.89576 134 THR B C 1
ATOM 1547 O O . THR B 1 99 ? -12.60928 54.39808 19.70121 1.000 42.72050 134 THR B O 1
ATOM 1551 N N . ASN B 1 100 ? -12.07878 53.36149 17.76766 1.000 35.06896 135 ASN B N 1
ATOM 1552 C CA . ASN B 1 100 ? -13.17488 53.98997 17.03108 1.000 34.86960 135 ASN B CA 1
ATOM 1553 C C . ASN B 1 100 ? -14.51789 53.69160 17.67760 1.000 37.56832 135 ASN B C 1
ATOM 1554 O O . ASN B 1 100 ? -15.35323 54.58815 17.84361 1.000 34.80702 135 ASN B O 1
ATOM 1559 N N . CYS B 1 101 ? -14.73457 52.43185 18.05837 1.000 33.77896 136 CYS B N 1
ATOM 1560 C CA . CYS B 1 101 ? -15.99652 52.04141 18.67239 1.000 33.81780 136 CYS B CA 1
ATOM 1561 C C . CYS B 1 101 ? -16.21699 52.77406 19.99137 1.000 36.51036 136 CYS B C 1
ATOM 1562 O O . CYS B 1 101 ? -17.32557 53.24564 20.27297 1.000 36.75893 136 CYS B O 1
ATOM 1565 N N . TYR B 1 102 ? -15.16410 52.89548 20.80149 1.000 36.23715 137 TYR B N 1
ATOM 1566 C CA . TYR B 1 102 ? -15.26601 53.59622 22.07828 1.000 38.54558 137 TYR B CA 1
ATOM 1567 C C . TYR B 1 102 ? -15.50235 55.09165 21.88777 1.000 40.37774 137 TYR B C 1
ATOM 1568 O O . TYR B 1 102 ? -16.22756 55.71602 22.67104 1.000 44.94833 137 TYR B O 1
ATOM 1577 N N . ILE B 1 103 ? -14.90161 55.68320 20.85444 1.000 38.50386 138 ILE B N 1
ATOM 1578 C CA . ILE B 1 103 ? -15.04735 57.11827 20.62940 1.000 38.58290 138 ILE B CA 1
ATOM 1579 C C . ILE B 1 103 ? -16.46131 57.44917 20.16152 1.000 41.84688 138 ILE B C 1
ATOM 1580 O O . ILE B 1 103 ? -17.07146 58.42051 20.62240 1.000 39.94926 138 ILE B O 1
ATOM 1585 N N . TYR B 1 104 ? -16.99562 56.66431 19.22377 1.000 36.35087 139 TYR B N 1
ATOM 1586 C CA . TYR B 1 104 ? -18.27850 56.99425 18.61218 1.000 36.14781 139 TYR B CA 1
ATOM 1587 C C . TYR B 1 104 ? -19.46511 56.67598 19.51105 1.000 35.92665 139 TYR B C 1
ATOM 1588 O O . TYR B 1 104 ? -20.44926 57.42268 19.52267 1.000 37.95584 139 TYR B O 1
ATOM 1597 N N . ASN B 1 105 ? -19.39423 55.59391 20.27389 1.000 43.12932 140 ASN B N 1
ATOM 1598 C CA . ASN B 1 105 ? -20.52608 55.14744 21.06910 1.000 43.20148 140 ASN B CA 1
ATOM 1599 C C . ASN B 1 105 ? -20.38093 55.57406 22.52304 1.000 48.24332 140 ASN B C 1
ATOM 1600 O O . ASN B 1 105 ? -19.27456 55.79375 23.02292 1.000 54.69925 140 ASN B O 1
ATOM 1605 N N . LYS B 1 106 ? -21.52075 55.70458 23.19132 1.000 58.97488 141 LYS B N 1
ATOM 1606 C CA . LYS B 1 106 ? -21.52933 56.06333 24.59702 1.000 61.89576 141 LYS B CA 1
ATOM 1607 C C . LYS B 1 106 ? -21.19059 54.84247 25.44811 1.000 65.59929 141 LYS B C 1
ATOM 1608 O O . LYS B 1 106 ? -21.51576 53.71208 25.07655 1.000 59.44913 141 LYS B O 1
ATOM 1614 N N . PRO B 1 107 ? -20.51712 55.04210 26.58079 1.000 70.74922 142 PRO B N 1
ATOM 1615 C CA . PRO B 1 107 ? -20.19455 53.90541 27.45147 1.000 68.31407 142 PRO B CA 1
ATOM 1616 C C . PRO B 1 107 ? -21.45519 53.17836 27.89684 1.000 65.12850 142 PRO B C 1
ATOM 1617 O O . PRO B 1 107 ? -22.49664 53.79076 28.14500 1.000 60.46831 142 PRO B O 1
ATOM 1621 N N . GLY B 1 108 ? -21.36119 51.85222 27.96226 1.000 67.42925 143 GLY B N 1
ATOM 1622 C CA . GLY B 1 108 ? -22.48533 51.02395 28.33579 1.000 71.79278 143 GLY B CA 1
ATOM 1623 C C . GLY B 1 108 ? -23.41188 50.64175 27.20226 1.000 70.11571 143 GLY B C 1
ATOM 1624 O O . GLY B 1 108 ? -24.32295 49.83176 27.41775 1.000 78.10790 143 GLY B O 1
ATOM 1625 N N . ASP B 1 109 ? -23.21306 51.19197 26.00620 1.000 61.91131 144 ASP B N 1
ATOM 1626 C CA . ASP B 1 109 ? -23.96857 50.74330 24.84471 1.000 49.82603 144 ASP B CA 1
ATOM 1627 C C . ASP B 1 109 ? -23.65832 49.28030 24.55591 1.000 47.22303 144 ASP B C 1
ATOM 1628 O O . ASP B 1 109 ? -22.56615 48.78581 24.84652 1.000 47.17942 144 ASP B O 1
ATOM 1633 N N . ASP B 1 110 ? -24.64028 48.58701 23.97285 1.000 57.76324 145 ASP B N 1
ATOM 1634 C CA . ASP B 1 110 ? -24.49252 47.16019 23.69997 1.000 57.67997 145 ASP B CA 1
ATOM 1635 C C . ASP B 1 110 ? -23.24151 46.86332 22.88187 1.000 51.19651 145 ASP B C 1
ATOM 1636 O O . ASP B 1 110 ? -22.53374 45.88636 23.15287 1.000 48.02085 145 ASP B O 1
ATOM 1641 N N . ILE B 1 111 ? -22.94855 47.69415 21.87766 1.000 39.99764 146 ILE B N 1
ATOM 1642 C CA . ILE B 1 111 ? -21.79551 47.41944 21.02495 1.000 37.60319 146 ILE B CA 1
ATOM 1643 C C . ILE B 1 111 ? -20.48445 47.63927 21.77540 1.000 37.38513 146 ILE B C 1
ATOM 1644 O O . ILE B 1 111 ? -19.47337 46.99902 21.46443 1.000 38.87849 146 ILE B O 1
ATOM 1649 N N . VAL B 1 112 ? -20.47243 48.51766 22.78228 1.000 39.08680 147 VAL B N 1
ATOM 1650 C CA . VAL B 1 112 ? -19.23900 48.74790 23.52712 1.000 39.88305 147 VAL B CA 1
ATOM 1651 C C . VAL B 1 112 ? -18.88139 47.51688 24.35013 1.000 42.98841 147 VAL B C 1
ATOM 1652 O O . VAL B 1 112 ? -17.70695 47.14310 24.45337 1.000 43.74593 147 VAL B O 1
ATOM 1656 N N . LEU B 1 113 ? -19.88677 46.84698 24.91767 1.000 42.30353 148 LEU B N 1
ATOM 1657 C CA . LEU B 1 113 ? -19.63090 45.60265 25.63398 1.000 49.36697 148 LEU B CA 1
ATOM 1658 C C . LEU B 1 113 ? -19.15743 44.50062 24.69296 1.000 46.25004 148 LEU B C 1
ATOM 1659 O O . LEU B 1 113 ? -18.32524 43.67329 25.08136 1.000 50.27116 148 LEU B O 1
ATOM 1664 N N . MET B 1 114 ? -19.66797 44.47053 23.45904 1.000 42.76031 149 MET B N 1
ATOM 1665 C CA . MET B 1 114 ? -19.17649 43.49932 22.48421 1.000 45.07388 149 MET B CA 1
ATOM 1666 C C . MET B 1 114 ? -17.72695 43.78182 22.10903 1.000 43.14392 149 MET B C 1
ATOM 1667 O O . MET B 1 114 ? -16.93266 42.85099 21.93530 1.000 45.51245 149 MET B O 1
ATOM 1672 N N . ALA B 1 115 ? -17.37106 45.05855 21.95221 1.000 38.43917 150 ALA B N 1
ATOM 1673 C CA . ALA B 1 115 ? -15.98908 45.40594 21.63912 1.000 40.74113 150 ALA B CA 1
ATOM 1674 C C . ALA B 1 115 ? -15.05952 45.04273 22.79106 1.000 44.82525 150 ALA B C 1
ATOM 1675 O O . ALA B 1 115 ? -13.93804 44.57314 22.56775 1.000 46.79458 150 ALA B O 1
ATOM 1677 N N . GLU B 1 116 ? -15.50944 45.25532 24.03045 1.000 40.57890 151 GLU B N 1
ATOM 1678 C CA . GLU B 1 116 ? -14.69140 44.90697 25.18780 1.000 43.22610 151 GLU B CA 1
ATOM 1679 C C . GLU B 1 116 ? -14.46497 43.40170 25.27358 1.000 43.14159 151 GLU B C 1
ATOM 1680 O O . GLU B 1 116 ? -13.36343 42.95201 25.60655 1.000 44.67013 151 GLU B O 1
ATOM 1686 N N . ALA B 1 117 ? -15.48991 42.60355 24.96151 1.000 45.61423 152 ALA B N 1
ATOM 1687 C CA . ALA B 1 117 ? -15.31924 41.15290 24.99023 1.000 46.46648 152 ALA B CA 1
ATOM 1688 C C . ALA B 1 117 ? -14.34762 40.68918 23.91180 1.000 43.80723 152 ALA B C 1
ATOM 1689 O O . ALA B 1 117 ? -13.50326 39.82058 24.16191 1.000 46.01606 152 ALA B O 1
ATOM 1691 N N . LEU B 1 118 ? -14.45985 41.24753 22.70316 1.000 42.04381 153 LEU B N 1
ATOM 1692 C CA . LEU B 1 118 ? -13.52886 40.90029 21.63180 1.000 42.58396 153 LEU B CA 1
ATOM 1693 C C . LEU B 1 118 ? -12.11102 41.34659 21.95511 1.000 42.95576 153 LEU B C 1
ATOM 1694 O O . LEU B 1 118 ? -11.14229 40.64128 21.64874 1.000 42.45958 153 LEU B O 1
ATOM 1699 N N . GLU B 1 119 ? -11.96756 42.52486 22.55778 1.000 45.89246 154 GLU B N 1
ATOM 1700 C CA . GLU B 1 119 ? -10.63656 43.03057 22.86382 1.000 44.99672 154 GLU B CA 1
ATOM 1701 C C . GLU B 1 119 ? -9.97217 42.19588 23.95294 1.000 54.69912 154 GLU B C 1
ATOM 1702 O O . GLU B 1 119 ? -8.76217 41.94748 23.89876 1.000 57.90093 154 GLU B O 1
ATOM 1708 N N . LYS B 1 120 ? -10.74032 41.76834 24.95893 1.000 54.86060 155 LYS B N 1
ATOM 1709 C CA . LYS B 1 120 ? -10.19511 40.85255 25.95706 1.000 57.04768 155 LYS B CA 1
ATOM 1710 C C . LYS B 1 120 ? -9.70641 39.56476 25.30436 1.000 53.46964 155 LYS B C 1
ATOM 1711 O O . LYS B 1 120 ? -8.61998 39.06923 25.62445 1.000 57.64959 155 LYS B O 1
ATOM 1717 N N . LEU B 1 121 ? -10.49606 39.01004 24.38288 1.000 48.90659 156 LEU B N 1
ATOM 1718 C CA . LEU B 1 121 ? -10.05237 37.83713 23.63787 1.000 48.22830 156 LEU B CA 1
ATOM 1719 C C . LEU B 1 121 ? -8.82068 38.15244 22.79511 1.000 54.88833 156 LEU B C 1
ATOM 1720 O O . LEU B 1 121 ? -7.88170 37.34910 22.73243 1.000 58.37714 156 LEU B O 1
ATOM 1725 N N . PHE B 1 122 ? -8.80283 39.32482 22.15120 1.000 44.46334 157 PHE B N 1
ATOM 1726 C CA . PHE B 1 122 ? -7.65457 39.72393 21.34048 1.000 44.53486 157 PHE B CA 1
ATOM 1727 C C . PHE B 1 122 ? -6.37398 39.70398 22.16452 1.000 54.18541 157 PHE B C 1
ATOM 1728 O O . PHE B 1 122 ? -5.35506 39.14596 21.74127 1.000 57.69531 157 PHE B O 1
ATOM 1736 N N . LEU B 1 123 ? -6.40648 40.31820 23.34724 1.000 58.88618 158 LEU B N 1
ATOM 1737 C CA . LEU B 1 123 ? -5.23036 40.31787 24.20644 1.000 65.33494 158 LEU B CA 1
ATOM 1738 C C . LEU B 1 123 ? -4.93645 38.92464 24.74968 1.000 64.18310 158 LEU B C 1
ATOM 1739 O O . LEU B 1 123 ? -3.77464 38.59177 24.99866 1.000 60.25838 158 LEU B O 1
ATOM 1744 N N . GLN B 1 124 ? -5.96798 38.09615 24.92412 1.000 70.59511 159 GLN B N 1
ATOM 1745 C CA . GLN B 1 124 ? -5.76199 36.73951 25.42164 1.000 69.83271 159 GLN B CA 1
ATOM 1746 C C . GLN B 1 124 ? -5.00532 35.87192 24.41930 1.000 77.08444 159 GLN B C 1
ATOM 1747 O O . GLN B 1 124 ? -4.21865 35.00773 24.82382 1.000 83.34180 159 GLN B O 1
ATOM 1753 N N . LYS B 1 125 ? -5.22863 36.07679 23.11706 1.000 67.99610 160 LYS B N 1
ATOM 1754 C CA . LYS B 1 125 ? -4.51511 35.31642 22.09503 1.000 66.72358 160 LYS B CA 1
ATOM 1755 C C . LYS B 1 125 ? -3.20296 35.97452 21.69419 1.000 61.42803 160 LYS B C 1
ATOM 1756 O O . LYS B 1 125 ? -2.28296 35.28537 21.23927 1.000 65.13058 160 LYS B O 1
ATOM 1762 N N . ILE B 1 126 ? -3.10006 37.29551 21.85237 1.000 53.05778 161 ILE B N 1
ATOM 1763 C CA . ILE B 1 126 ? -1.84850 38.00273 21.61242 1.000 58.49035 161 ILE B CA 1
ATOM 1764 C C . ILE B 1 126 ? -0.79432 37.64207 22.64916 1.000 62.23246 161 ILE B C 1
ATOM 1765 O O . ILE B 1 126 ? 0.37286 38.01946 22.48869 1.000 65.94138 161 ILE B O 1
ATOM 1770 N N . ASN B 1 127 ? -1.18293 36.89438 23.69429 1.000 81.99872 162 ASN B N 1
ATOM 1771 C CA . ASN B 1 127 ? -0.25260 36.49122 24.74878 1.000 83.12274 162 ASN B CA 1
ATOM 1772 C C . ASN B 1 127 ? 0.94435 35.73288 24.19289 1.000 74.48436 162 ASN B C 1
ATOM 1773 O O . ASN B 1 127 ? 2.06788 35.88505 24.68585 1.000 78.29336 162 ASN B O 1
ATOM 1778 N N . GLU B 1 128 ? 0.72591 34.91369 23.16546 1.000 70.36036 163 GLU B N 1
ATOM 1779 C CA . GLU B 1 128 ? 1.75222 34.02767 22.63395 1.000 82.96543 163 GLU B CA 1
ATOM 1780 C C . GLU B 1 128 ? 2.36427 34.53222 21.33211 1.000 78.81367 163 GLU B C 1
ATOM 1781 O O . GLU B 1 128 ? 2.88190 33.72960 20.54728 1.000 77.37463 163 GLU B O 1
ATOM 1787 N N . LEU B 1 129 ? 2.30342 35.83258 21.08190 1.000 71.81867 164 LEU B N 1
ATOM 1788 C CA . LEU B 1 129 ? 2.92108 36.38836 19.88532 1.000 67.33090 164 LEU B CA 1
ATOM 1789 C C . LEU B 1 129 ? 4.43751 36.24581 19.98056 1.000 75.25521 164 LEU B C 1
ATOM 1790 O O . LEU B 1 129 ? 5.02577 36.61486 21.00517 1.000 78.52563 164 LEU B O 1
ATOM 1795 N N . PRO B 1 130 ? 5.10526 35.70296 18.94664 1.000 79.53124 165 PRO B N 1
ATOM 1796 C CA . PRO B 1 130 ? 6.55904 35.48467 18.89326 1.000 78.67543 165 PRO B CA 1
ATOM 1797 C C . PRO B 1 130 ? 7.38645 36.71797 19.25677 1.000 81.69690 165 PRO B C 1
ATOM 1798 O O . PRO B 1 130 ? 8.55710 36.57157 19.61829 1.000 87.73877 165 PRO B O 1
ATOM 1802 N N . PRO C 1 21 ? -4.16773 27.94773 -0.64312 1.000 86.30655 56 PRO C N 1
ATOM 1803 C CA . PRO C 1 21 ? -4.58979 29.27736 -1.09541 1.000 87.65905 56 PRO C CA 1
ATOM 1804 C C . PRO C 1 21 ? -4.76979 30.26782 0.05816 1.000 89.41046 56 PRO C C 1
ATOM 1805 O O . PRO C 1 21 ? -5.66103 30.09117 0.89088 1.000 80.86410 56 PRO C O 1
ATOM 1809 N N . LYS C 1 22 ? -3.92938 31.30718 0.08988 1.000 90.12902 57 LYS C N 1
ATOM 1810 C CA . LYS C 1 22 ? -3.92378 32.24103 1.21315 1.000 86.37265 57 LYS C CA 1
ATOM 1811 C C . LYS C 1 22 ? -5.03498 33.28122 1.10197 1.000 77.47045 57 LYS C C 1
ATOM 1812 O O . LYS C 1 22 ? -5.70885 33.57766 2.09543 1.000 68.05786 57 LYS C O 1
ATOM 1818 N N . ARG C 1 23 ? -5.23928 33.84786 -0.08803 1.000 79.10639 58 ARG C N 1
ATOM 1819 C CA . ARG C 1 23 ? -6.28575 34.84429 -0.29381 1.000 72.04730 58 ARG C CA 1
ATOM 1820 C C . ARG C 1 23 ? -7.66995 34.21140 -0.20421 1.000 70.82312 58 ARG C C 1
ATOM 1821 O O . ARG C 1 23 ? -8.34740 34.03745 -1.22380 1.000 71.07064 58 ARG C O 1
ATOM 1829 N N . GLN C 1 24 ? -8.10200 33.87215 1.01390 1.000 74.50163 59 GLN C N 1
ATOM 1830 C CA . GLN C 1 24 ? -9.38543 33.20191 1.19224 1.000 75.69809 59 GLN C CA 1
ATOM 1831 C C . GLN C 1 24 ? -10.57029 34.12476 0.94064 1.000 72.15909 59 GLN C C 1
ATOM 1832 O O . GLN C 1 24 ? -11.67478 33.63306 0.68775 1.000 71.32605 59 GLN C O 1
ATOM 1838 N N . THR C 1 25 ? -10.37402 35.44405 1.00583 1.000 81.09301 60 THR C N 1
ATOM 1839 C CA . THR C 1 25 ? -11.43620 36.35609 0.59405 1.000 83.33609 60 THR C CA 1
ATOM 1840 C C . THR C 1 25 ? -11.71651 36.24331 -0.89952 1.000 73.63850 60 THR C C 1
ATOM 1841 O O . THR C 1 25 ? -12.85636 36.45027 -1.32941 1.000 68.21355 60 THR C O 1
ATOM 1845 N N . ASN C 1 26 ? -10.69885 35.90416 -1.69866 1.000 65.93849 61 ASN C N 1
ATOM 1846 C CA . ASN C 1 26 ? -10.89197 35.78717 -3.14022 1.000 64.08674 61 ASN C CA 1
ATOM 1847 C C . ASN C 1 26 ? -11.63908 34.50878 -3.50355 1.000 60.00654 61 ASN C C 1
ATOM 1848 O O . ASN C 1 26 ? -12.54218 34.53613 -4.34828 1.000 63.91363 61 ASN C O 1
ATOM 1853 N N . GLN C 1 27 ? -11.28268 33.37833 -2.88120 1.000 60.60000 62 GLN C N 1
ATOM 1854 C CA . GLN C 1 27 ? -12.02401 32.14426 -3.13432 1.000 58.27650 62 GLN C CA 1
ATOM 1855 C C . GLN C 1 27 ? -13.47508 32.27935 -2.69441 1.000 53.62442 62 GLN C C 1
ATOM 1856 O O . GLN C 1 27 ? -14.38130 31.75445 -3.35273 1.000 54.74954 62 GLN C O 1
ATOM 1862 N N . LEU C 1 28 ? -13.71427 32.98114 -1.58209 1.000 43.75182 63 LEU C N 1
ATOM 1863 C CA . LEU C 1 28 ? -15.08388 33.22702 -1.14139 1.000 44.45718 63 LEU C CA 1
ATOM 1864 C C . LEU C 1 28 ? -15.82278 34.13547 -2.11767 1.000 45.55287 63 LEU C C 1
ATOM 1865 O O . LEU C 1 28 ? -17.02277 33.95214 -2.35703 1.000 43.65560 63 LEU C O 1
ATOM 1870 N N . GLN C 1 29 ? -15.12680 35.12220 -2.69098 1.000 54.62308 64 GLN C N 1
ATOM 1871 C CA . GLN C 1 29 ? -15.75044 35.95452 -3.71534 1.000 65.39517 64 GLN C CA 1
ATOM 1872 C C . GLN C 1 29 ? -16.08269 35.14355 -4.95870 1.000 55.76525 64 GLN C C 1
ATOM 1873 O O . GLN C 1 29 ? -17.10382 35.39364 -5.60859 1.000 54.04104 64 GLN C O 1
ATOM 1879 N N . TYR C 1 30 ? -15.24337 34.16330 -5.29646 1.000 49.78193 65 TYR C N 1
ATOM 1880 C CA . TYR C 1 30 ? -15.55823 33.27395 -6.40755 1.000 50.19234 65 TYR C CA 1
ATOM 1881 C C . TYR C 1 30 ? -16.77535 32.41065 -6.09490 1.000 51.87689 65 TYR C C 1
ATOM 1882 O O . TYR C 1 30 ? -17.64296 32.21810 -6.95578 1.000 48.06752 65 TYR C O 1
ATOM 1891 N N . LEU C 1 31 ? -16.85347 31.87275 -4.87340 1.000 48.13238 66 LEU C N 1
ATOM 1892 C CA . LEU C 1 31 ? -18.01642 31.07404 -4.49519 1.000 43.01340 66 LEU C CA 1
ATOM 1893 C C . LEU C 1 31 ? -19.30190 31.88034 -4.61169 1.000 38.27190 66 LEU C C 1
ATOM 1894 O O . LEU C 1 31 ? -20.34528 31.34733 -5.00613 1.000 43.08301 66 LEU C O 1
ATOM 1899 N N . LEU C 1 32 ? -19.24208 33.17148 -4.29182 1.000 39.64318 67 LEU C N 1
ATOM 1900 C CA . LEU C 1 32 ? -20.42485 34.01839 -4.38129 1.000 39.05273 67 LEU C CA 1
ATOM 1901 C C . LEU C 1 32 ? -20.72263 34.42491 -5.81969 1.000 43.82744 67 LEU C C 1
ATOM 1902 O O . LEU C 1 32 ? -21.87117 34.34117 -6.26976 1.000 46.76161 67 LEU C O 1
ATOM 1907 N N . ARG C 1 33 ? -19.70374 34.87665 -6.55389 1.000 47.19966 68 ARG C N 1
ATOM 1908 C CA . ARG C 1 33 ? -19.95565 35.49749 -7.85036 1.000 58.95344 68 ARG C CA 1
ATOM 1909 C C . ARG C 1 33 ? -20.09408 34.47935 -8.97618 1.000 56.99405 68 ARG C C 1
ATOM 1910 O O . ARG C 1 33 ? -20.77770 34.75399 -9.96940 1.000 56.88798 68 ARG C O 1
ATOM 1918 N N . VAL C 1 34 ? -19.48323 33.30556 -8.84366 1.000 53.15328 69 VAL C N 1
ATOM 1919 C CA . VAL C 1 34 ? -19.48827 32.29280 -9.89643 1.000 53.58626 69 VAL C CA 1
ATOM 1920 C C . VAL C 1 34 ? -20.30127 31.06731 -9.48615 1.000 53.19241 69 VAL C C 1
ATOM 1921 O O . VAL C 1 34 ? -21.24934 30.68225 -10.17205 1.000 54.17098 69 VAL C O 1
ATOM 1925 N N . VAL C 1 35 ? -19.94340 30.44022 -8.36630 1.000 47.96024 70 VAL C N 1
ATOM 1926 C CA . VAL C 1 35 ? -20.58389 29.18491 -7.97721 1.000 47.00732 70 VAL C CA 1
ATOM 1927 C C . VAL C 1 35 ? -22.03641 29.42512 -7.58396 1.000 53.22416 70 VAL C C 1
ATOM 1928 O O . VAL C 1 35 ? -22.96129 28.84227 -8.16138 1.000 56.84086 70 VAL C O 1
ATOM 1932 N N . LEU C 1 36 ? -22.25472 30.29108 -6.59423 1.000 49.00931 71 LEU C N 1
ATOM 1933 C CA . LEU C 1 36 ? -23.60200 30.51376 -6.08359 1.000 41.67833 71 LEU C CA 1
ATOM 1934 C C . LEU C 1 36 ? -24.49752 31.14882 -7.13995 1.000 42.05695 71 LEU C C 1
ATOM 1935 O O . LEU C 1 36 ? -25.68135 30.80735 -7.24299 1.000 46.78723 71 LEU C O 1
ATOM 1940 N N . LYS C 1 37 ? -23.95689 32.08454 -7.92491 1.000 54.78499 72 LYS C N 1
ATOM 1941 C CA . LYS C 1 37 ? -24.74737 32.69944 -8.98711 1.000 63.58826 72 LYS C CA 1
ATOM 1942 C C . LYS C 1 37 ? -25.19627 31.66290 -10.01005 1.000 61.09087 72 LYS C C 1
ATOM 1943 O O . LYS C 1 37 ? -26.33529 31.70632 -10.48787 1.000 61.98119 72 LYS C O 1
ATOM 1949 N N . THR C 1 38 ? -24.31122 30.72500 -10.36180 1.000 53.28820 73 THR C N 1
ATOM 1950 C CA . THR C 1 38 ? -24.67765 29.67123 -11.30434 1.000 49.10103 73 THR C CA 1
ATOM 1951 C C . THR C 1 38 ? -25.74062 28.74747 -10.72056 1.000 48.27291 73 THR C C 1
ATOM 1952 O O . THR C 1 38 ? -26.70702 28.39548 -11.40608 1.000 53.22818 73 THR C O 1
ATOM 1956 N N . LEU C 1 39 ? -25.57877 28.34153 -9.45824 1.000 46.75962 74 LEU C N 1
ATOM 1957 C CA . LEU C 1 39 ? -26.57711 27.48394 -8.82580 1.000 49.88622 74 LEU C CA 1
ATOM 1958 C C . LEU C 1 39 ? -27.90834 28.20391 -8.66279 1.000 47.72932 74 LEU C C 1
ATOM 1959 O O . LEU C 1 39 ? -28.97007 27.59837 -8.84306 1.000 46.17668 74 LEU C O 1
ATOM 1964 N N . TRP C 1 40 ? -27.87077 29.49797 -8.33598 1.000 57.64303 75 TRP C N 1
ATOM 1965 C CA . TRP C 1 40 ? -29.10247 30.24554 -8.10589 1.000 64.23935 75 TRP C CA 1
ATOM 1966 C C . TRP C 1 40 ? -29.97724 30.27143 -9.35248 1.000 70.42727 75 TRP C C 1
ATOM 1967 O O . TRP C 1 40 ? -31.20918 30.30599 -9.24666 1.000 75.04839 75 TRP C O 1
ATOM 1978 N N . LYS C 1 41 ? -29.36045 30.24461 -10.53620 1.000 67.63572 76 LYS C N 1
ATOM 1979 C CA . LYS C 1 41 ? -30.08092 30.30192 -11.80053 1.000 71.65967 76 LYS C CA 1
ATOM 1980 C C . LYS C 1 41 ? -30.58150 28.93734 -12.25159 1.000 68.72878 76 LYS C C 1
ATOM 1981 O O . LYS C 1 41 ? -31.35024 28.86633 -13.21742 1.000 67.97349 76 LYS C O 1
ATOM 1987 N N . HIS C 1 42 ? -30.15272 27.86068 -11.59618 1.000 61.15472 77 HIS C N 1
ATOM 1988 C CA . HIS C 1 42 ? -30.63016 26.53163 -11.95078 1.000 53.22575 77 HIS C CA 1
ATOM 1989 C C . HIS C 1 42 ? -32.12745 26.43819 -11.69015 1.000 53.48895 77 HIS C C 1
ATOM 1990 O O . HIS C 1 42 ? -32.64456 27.01549 -10.72839 1.000 42.76413 77 HIS C O 1
ATOM 1997 N N . GLN C 1 43 ? -32.82441 25.69974 -12.55559 1.000 48.84907 78 GLN C N 1
ATOM 1998 C CA . GLN C 1 43 ? -34.27720 25.61035 -12.46856 1.000 53.07547 78 GLN C CA 1
ATOM 1999 C C . GLN C 1 43 ? -34.74906 24.83993 -11.24305 1.000 58.19952 78 GLN C C 1
ATOM 2000 O O . GLN C 1 43 ? -35.91712 24.96500 -10.85911 1.000 69.87911 78 GLN C O 1
ATOM 2006 N N . PHE C 1 44 ? -33.87824 24.04490 -10.62841 1.000 55.29232 79 PHE C N 1
ATOM 2007 C CA . PHE C 1 44 ? -34.21935 23.27142 -9.44419 1.000 48.55432 79 PHE C CA 1
ATOM 2008 C C . PHE C 1 44 ? -33.66318 23.86499 -8.15497 1.000 42.99136 79 PHE C C 1
ATOM 2009 O O . PHE C 1 44 ? -33.66112 23.18695 -7.12325 1.000 42.29167 79 PHE C O 1
ATOM 2017 N N . ALA C 1 45 ? -33.17758 25.10614 -8.19297 1.000 45.87120 80 ALA C N 1
ATOM 2018 C CA . ALA C 1 45 ? -32.57737 25.71062 -7.00893 1.000 33.98859 80 ALA C CA 1
ATOM 2019 C C . ALA C 1 45 ? -33.62504 26.19697 -6.01955 1.000 40.74655 80 ALA C C 1
ATOM 2020 O O . ALA C 1 45 ? -33.35450 26.24658 -4.81513 1.000 38.21247 80 ALA C O 1
ATOM 2022 N N . TRP C 1 46 ? -34.81525 26.55159 -6.50361 1.000 41.07308 81 TRP C N 1
ATOM 2023 C CA . TRP C 1 46 ? -35.76466 27.28462 -5.67193 1.000 35.81135 81 TRP C CA 1
ATOM 2024 C C . TRP C 1 46 ? -36.16202 26.59255 -4.36513 1.000 33.55457 81 TRP C C 1
ATOM 2025 O O . TRP C 1 46 ? -36.36865 27.31891 -3.37684 1.000 32.35951 81 TRP C O 1
ATOM 2036 N N . PRO C 1 47 ? -36.28012 25.25740 -4.26337 1.000 32.48174 82 PRO C N 1
ATOM 2037 C CA . PRO C 1 47 ? -36.65666 24.67233 -2.96268 1.000 29.98929 82 PRO C CA 1
ATOM 2038 C C . PRO C 1 47 ? -35.61849 24.87700 -1.87799 1.000 34.82085 82 PRO C C 1
ATOM 2039 O O . PRO C 1 47 ? -35.93761 24.67925 -0.69884 1.000 35.94979 82 PRO C O 1
ATOM 2043 N N . PHE C 1 48 ? -34.39977 25.27669 -2.23165 1.000 33.26766 83 PHE C N 1
ATOM 2044 C CA . PHE C 1 48 ? -33.30829 25.41159 -1.28016 1.000 33.29277 83 PHE C CA 1
ATOM 2045 C C . PHE C 1 48 ? -32.93510 26.86488 -1.03521 1.000 27.50113 83 PHE C C 1
ATOM 2046 O O . PHE C 1 48 ? -31.91261 27.13425 -0.39657 1.000 36.64585 83 PHE C O 1
ATOM 2054 N N . GLN C 1 49 ? -33.73955 27.80478 -1.52778 1.000 29.46134 84 GLN C N 1
ATOM 2055 C CA . GLN C 1 49 ? -33.43554 29.22540 -1.42826 1.000 38.68604 84 GLN C CA 1
ATOM 2056 C C . GLN C 1 49 ? -34.03140 29.90061 -0.19569 1.000 40.43226 84 GLN C C 1
ATOM 2057 O O . GLN C 1 49 ? -33.74452 31.08011 0.03475 1.000 44.53204 84 GLN C O 1
ATOM 2063 N N . GLN C 1 50 ? -34.84754 29.20535 0.58725 1.000 33.39404 85 GLN C N 1
ATOM 2064 C CA . GLN C 1 50 ? -35.39765 29.73749 1.82472 1.000 32.27313 85 GLN C CA 1
ATOM 2065 C C . GLN C 1 50 ? -35.31444 28.66255 2.89543 1.000 32.56997 85 GLN C C 1
ATOM 2066 O O . GLN C 1 50 ? -35.27027 27.46918 2.57914 1.000 33.52326 85 GLN C O 1
ATOM 2072 N N . PRO C 1 51 ? -35.28992 29.05334 4.17315 1.000 30.93649 86 PRO C N 1
ATOM 2073 C CA . PRO C 1 51 ? -35.32653 28.05035 5.24560 1.000 31.61173 86 PRO C CA 1
ATOM 2074 C C . PRO C 1 51 ? -36.61281 27.23721 5.19144 1.000 37.13584 86 PRO C C 1
ATOM 2075 O O . PRO C 1 51 ? -37.67732 27.73951 4.82887 1.000 41.26036 86 PRO C O 1
ATOM 2079 N N . VAL C 1 52 ? -36.51133 25.97442 5.59599 1.000 38.37641 87 VAL C N 1
ATOM 2080 C CA . VAL C 1 52 ? -37.67087 25.08996 5.68911 1.000 40.85013 87 VAL C CA 1
ATOM 2081 C C . VAL C 1 52 ? -38.53325 25.51465 6.87834 1.000 45.41831 87 VAL C C 1
ATOM 2082 O O . VAL C 1 52 ? -38.10376 25.42430 8.03184 1.000 46.70975 87 VAL C O 1
ATOM 2086 N N . ASP C 1 53 ? -39.74168 26.01090 6.59605 1.000 43.96304 88 ASP C N 1
ATOM 2087 C CA . ASP C 1 53 ? -40.72605 26.35720 7.62760 1.000 39.57822 88 ASP C CA 1
ATOM 2088 C C . ASP C 1 53 ? -41.54096 25.10127 7.92738 1.000 27.66134 88 ASP C C 1
ATOM 2089 O O . ASP C 1 53 ? -42.58322 24.84774 7.32127 1.000 35.90009 88 ASP C O 1
ATOM 2094 N N . ALA C 1 54 ? -41.06524 24.31437 8.89732 1.000 31.72376 89 ALA C N 1
ATOM 2095 C CA . ALA C 1 54 ? -41.63002 22.98974 9.13872 1.000 37.37856 89 ALA C CA 1
ATOM 2096 C C . ALA C 1 54 ? -43.05806 23.04354 9.67037 1.000 39.33788 89 ALA C C 1
ATOM 2097 O O . ALA C 1 54 ? -43.83520 22.10952 9.43897 1.000 40.99427 89 ALA C O 1
ATOM 2099 N N . VAL C 1 55 ? -43.42273 24.10053 10.39428 1.000 36.57914 90 VAL C N 1
ATOM 2100 C CA . VAL C 1 55 ? -44.78815 24.19891 10.90382 1.000 33.78578 90 VAL C CA 1
ATOM 2101 C C . VAL C 1 55 ? -45.76178 24.49127 9.77047 1.000 36.12152 90 VAL C C 1
ATOM 2102 O O . VAL C 1 55 ? -46.78539 23.81410 9.61605 1.000 44.53245 90 VAL C O 1
ATOM 2106 N N . LYS C 1 56 ? -45.45074 25.50291 8.95746 1.000 33.48948 91 LYS C N 1
ATOM 2107 C CA . LYS C 1 56 ? -46.33529 25.88745 7.86319 1.000 37.14096 91 LYS C CA 1
ATOM 2108 C C . LYS C 1 56 ? -46.46018 24.76643 6.83243 1.000 38.12974 91 LYS C C 1
ATOM 2109 O O . LYS C 1 56 ? -47.53255 24.56323 6.24789 1.000 33.34815 91 LYS C O 1
ATOM 2115 N N . LEU C 1 57 ? -45.37532 24.02895 6.59742 1.000 31.26770 92 LEU C N 1
ATOM 2116 C CA . LEU C 1 57 ? -45.35317 22.93703 5.63174 1.000 29.41979 92 LEU C CA 1
ATOM 2117 C C . LEU C 1 57 ? -45.80950 21.61424 6.22822 1.000 35.27964 92 LEU C C 1
ATOM 2118 O O . LEU C 1 57 ? -45.82724 20.60571 5.51471 1.000 30.82697 92 LEU C O 1
ATOM 2123 N N . ASN C 1 58 ? -46.16763 21.60302 7.51573 1.000 31.44044 93 ASN C N 1
ATOM 2124 C CA . ASN C 1 58 ? -46.65262 20.41367 8.21786 1.000 41.64712 93 ASN C CA 1
ATOM 2125 C C . ASN C 1 58 ? -45.64470 19.26390 8.16966 1.000 37.58767 93 ASN C C 1
ATOM 2126 O O . ASN C 1 58 ? -45.97464 18.12468 7.83270 1.000 36.81301 93 ASN C O 1
ATOM 2131 N N . LEU C 1 59 ? -44.40447 19.57135 8.53633 1.000 39.28272 94 LEU C N 1
ATOM 2132 C CA . LEU C 1 59 ? -43.34142 18.57943 8.64506 1.000 42.51550 94 LEU C CA 1
ATOM 2133 C C . LEU C 1 59 ? -42.99744 18.39420 10.12104 1.000 50.77724 94 LEU C C 1
ATOM 2134 O O . LEU C 1 59 ? -41.94834 18.86734 10.57346 1.000 43.54844 94 LEU C O 1
ATOM 2139 N N . PRO C 1 60 ? -43.83921 17.70589 10.89771 1.000 67.89228 95 PRO C N 1
ATOM 2140 C CA . PRO C 1 60 ? -43.78701 17.86741 12.36268 1.000 81.90917 95 PRO C CA 1
ATOM 2141 C C . PRO C 1 60 ? -42.49183 17.40669 13.01560 1.000 83.03017 95 PRO C C 1
ATOM 2142 O O . PRO C 1 60 ? -42.19410 17.85834 14.12870 1.000 81.54308 95 PRO C O 1
ATOM 2146 N N . ASP C 1 61 ? -41.71169 16.53180 12.37918 1.000 73.55689 96 ASP C N 1
ATOM 2147 C CA . ASP C 1 61 ? -40.49780 16.00667 12.99406 1.000 74.98481 96 ASP C CA 1
ATOM 2148 C C . ASP C 1 61 ? -39.23025 16.52284 12.32452 1.000 67.84419 96 ASP C C 1
ATOM 2149 O O . ASP C 1 61 ? -38.14772 15.96862 12.54584 1.000 65.69205 96 ASP C O 1
ATOM 2154 N N . TYR C 1 62 ? -39.34091 17.59114 11.53246 1.000 47.12275 97 TYR C N 1
ATOM 2155 C CA . TYR C 1 62 ? -38.20349 18.06629 10.75047 1.000 47.37644 97 TYR C CA 1
ATOM 2156 C C . TYR C 1 62 ? -37.07381 18.57018 11.64109 1.000 46.15304 97 TYR C C 1
ATOM 2157 O O . TYR C 1 62 ? -35.91164 18.18793 11.45891 1.000 39.40881 97 TYR C O 1
ATOM 2166 N N . TYR C 1 63 ? -37.38853 19.44634 12.59781 1.000 42.89529 98 TYR C N 1
ATOM 2167 C CA . TYR C 1 63 ? -36.34463 20.01050 13.44668 1.000 47.36862 98 TYR C CA 1
ATOM 2168 C C . TYR C 1 63 ? -35.80005 18.99477 14.44471 1.000 54.03834 98 TYR C C 1
ATOM 2169 O O . TYR C 1 63 ? -34.73301 19.22262 15.02531 1.000 52.44665 98 TYR C O 1
ATOM 2178 N N . LYS C 1 64 ? -36.50983 17.88566 14.65625 1.000 55.52243 99 LYS C N 1
ATOM 2179 C CA . LYS C 1 64 ? -35.98957 16.79760 15.47492 1.000 61.27851 99 LYS C CA 1
ATOM 2180 C C . LYS C 1 64 ? -34.96703 15.96888 14.70405 1.000 59.24872 99 LYS C C 1
ATOM 2181 O O . LYS C 1 64 ? -33.96765 15.51899 15.27608 1.000 55.35473 99 LYS C O 1
ATOM 2187 N N . ILE C 1 65 ? -35.19698 15.77208 13.40445 1.000 51.79325 100 ILE C N 1
ATOM 2188 C CA . ILE C 1 65 ? -34.28303 14.99230 12.57543 1.000 50.04241 100 ILE C CA 1
ATOM 2189 C C . ILE C 1 65 ? -33.12713 15.85326 12.07560 1.000 52.58082 100 ILE C C 1
ATOM 2190 O O . ILE C 1 65 ? -31.97223 15.41272 12.05398 1.000 57.46643 100 ILE C O 1
ATOM 2195 N N . ILE C 1 66 ? -33.41264 17.08303 11.66574 1.000 47.35283 101 ILE C N 1
ATOM 2196 C CA . ILE C 1 66 ? -32.41343 17.98730 11.11043 1.000 41.53247 101 ILE C CA 1
ATOM 2197 C C . ILE C 1 66 ? -31.98431 18.94408 12.21486 1.000 49.24547 101 ILE C C 1
ATOM 2198 O O . ILE C 1 66 ? -32.74925 19.82453 12.62198 1.000 50.78785 101 ILE C O 1
ATOM 2203 N N . LYS C 1 67 ? -30.75888 18.77050 12.70917 1.000 57.56606 102 LYS C N 1
ATOM 2204 C CA . LYS C 1 67 ? -30.26698 19.58107 13.81455 1.000 57.38527 102 LYS C CA 1
ATOM 2205 C C . LYS C 1 67 ? -29.50272 20.81925 13.36469 1.000 53.59317 102 LYS C C 1
ATOM 2206 O O . LYS C 1 67 ? -29.36865 21.76298 14.15152 1.000 54.19522 102 LYS C O 1
ATOM 2212 N N . THR C 1 68 ? -29.01817 20.85451 12.12390 1.000 49.11319 103 THR C N 1
ATOM 2213 C CA . THR C 1 68 ? -28.30790 22.01430 11.58460 1.000 48.50431 103 THR C CA 1
ATOM 2214 C C . THR C 1 68 ? -28.98446 22.41054 10.28038 1.000 46.77685 103 THR C C 1
ATOM 2215 O O . THR C 1 68 ? -28.54302 22.01761 9.19164 1.000 40.10171 103 THR C O 1
ATOM 2219 N N . PRO C 1 69 ? -30.06209 23.19122 10.35303 1.000 45.10122 104 PRO C N 1
ATOM 2220 C CA . PRO C 1 69 ? -30.73684 23.62348 9.12549 1.000 46.11344 104 PRO C CA 1
ATOM 2221 C C . PRO C 1 69 ? -29.82994 24.51526 8.29437 1.000 43.12485 104 PRO C C 1
ATOM 2222 O O . PRO C 1 69 ? -29.01032 25.27048 8.82090 1.000 41.77883 104 PRO C O 1
ATOM 2226 N N . MET C 1 70 ? -29.99015 24.42572 6.97810 1.000 37.09129 105 MET C N 1
ATOM 2227 C CA . MET C 1 70 ? -29.17966 25.23062 6.07820 1.000 36.38379 105 MET C CA 1
ATOM 2228 C C . MET C 1 70 ? -29.91113 25.38288 4.75512 1.000 37.68180 105 MET C C 1
ATOM 2229 O O . MET C 1 70 ? -30.61996 24.47514 4.31466 1.000 40.55643 105 MET C O 1
ATOM 2234 N N . ASP C 1 71 ? -29.72589 26.54250 4.12950 1.000 37.23834 106 ASP C N 1
ATOM 2235 C CA . ASP C 1 71 ? -30.33654 26.83115 2.84145 1.000 39.09711 106 ASP C CA 1
ATOM 2236 C C . ASP C 1 71 ? -29.43209 27.79658 2.08930 1.000 38.68065 106 ASP C C 1
ATOM 2237 O O . ASP C 1 71 ? -28.55245 28.43751 2.67293 1.000 34.02454 106 ASP C O 1
ATOM 2242 N N . MET C 1 72 ? -29.67209 27.90127 0.78061 1.000 31.53520 107 MET C N 1
ATOM 2243 C CA . MET C 1 72 ? -28.83992 28.74318 -0.07519 1.000 38.43011 107 MET C CA 1
ATOM 2244 C C . MET C 1 72 ? -29.06229 30.22752 0.18417 1.000 37.02764 107 MET C C 1
ATOM 2245 O O . MET C 1 72 ? -28.15581 31.03420 -0.04893 1.000 40.54038 107 MET C O 1
ATOM 2250 N N . GLY C 1 73 ? -30.26192 30.61424 0.62029 1.000 31.77507 108 GLY C N 1
ATOM 2251 C CA . GLY C 1 73 ? -30.47832 31.99846 1.00298 1.000 31.88593 108 GLY C CA 1
ATOM 2252 C C . GLY C 1 73 ? -29.60658 32.40891 2.17446 1.000 30.99691 108 GLY C C 1
ATOM 2253 O O . GLY C 1 73 ? -29.07079 33.51985 2.20684 1.000 31.07063 108 GLY C O 1
ATOM 2254 N N . THR C 1 74 ? -29.44851 31.51297 3.15151 1.000 34.28229 109 THR C N 1
ATOM 2255 C CA . THR C 1 74 ? -28.57298 31.79614 4.28387 1.000 35.92012 109 THR C CA 1
ATOM 2256 C C . THR C 1 74 ? -27.11287 31.83182 3.85350 1.000 33.06667 109 THR C C 1
ATOM 2257 O O . THR C 1 74 ? -26.36484 32.72899 4.25584 1.000 29.51202 109 THR C O 1
ATOM 2261 N N . ILE C 1 75 ? -26.69984 30.88166 3.01184 1.000 29.76412 110 ILE C N 1
ATOM 2262 C CA . ILE C 1 75 ? -25.33325 30.87707 2.49948 1.000 31.44776 110 ILE C CA 1
ATOM 2263 C C . ILE C 1 75 ? -25.04886 32.15895 1.72630 1.000 35.73278 110 ILE C C 1
ATOM 2264 O O . ILE C 1 75 ? -23.96387 32.74279 1.83930 1.000 33.30018 110 ILE C O 1
ATOM 2269 N N . LYS C 1 76 ? -26.01822 32.61789 0.93077 1.000 30.49265 111 LYS C N 1
ATOM 2270 C CA . LYS C 1 76 ? -25.81365 33.81953 0.12845 1.000 31.40695 111 LYS C CA 1
ATOM 2271 C C . LYS C 1 76 ? -25.53889 35.03771 1.00541 1.000 41.73014 111 LYS C C 1
ATOM 2272 O O . LYS C 1 76 ? -24.54142 35.74249 0.80965 1.000 38.60197 111 LYS C O 1
ATOM 2278 N N . LYS C 1 77 ? -26.39720 35.28796 1.99958 1.000 30.18254 112 LYS C N 1
ATOM 2279 C CA . LYS C 1 77 ? -26.18788 36.45083 2.85489 1.000 36.11332 112 LYS C CA 1
ATOM 2280 C C . LYS C 1 77 ? -24.91623 36.30901 3.68530 1.000 35.07882 112 LYS C C 1
ATOM 2281 O O . LYS C 1 77 ? -24.28913 37.31794 4.02783 1.000 35.14440 112 LYS C O 1
ATOM 2287 N N . ARG C 1 78 ? -24.52478 35.07735 4.02606 1.000 34.88678 113 ARG C N 1
ATOM 2288 C CA . ARG C 1 78 ? -23.26265 34.88196 4.73445 1.000 36.23986 113 ARG C CA 1
ATOM 2289 C C . ARG C 1 78 ? -22.07113 35.22407 3.84501 1.000 41.15615 113 ARG C C 1
ATOM 2290 O O . ARG C 1 78 ? -21.09398 35.82290 4.31009 1.000 39.07842 113 ARG C O 1
ATOM 2298 N N . LEU C 1 79 ? -22.13840 34.86252 2.56088 1.000 32.34624 114 LEU C N 1
ATOM 2299 C CA . LEU C 1 79 ? -21.08180 35.23593 1.62383 1.000 34.72438 114 LEU C CA 1
ATOM 2300 C C . LEU C 1 79 ? -21.04869 36.74244 1.39566 1.000 39.80769 114 LEU C C 1
ATOM 2301 O O . LEU C 1 79 ? -19.96995 37.34204 1.31488 1.000 51.58761 114 LEU C O 1
ATOM 2306 N N . GLU C 1 80 ? -22.22091 37.36753 1.27325 1.000 36.50989 115 GLU C N 1
ATOM 2307 C CA . GLU C 1 80 ? -22.27843 38.79853 0.99803 1.000 35.58671 115 GLU C CA 1
ATOM 2308 C C . GLU C 1 80 ? -21.78696 39.62622 2.17666 1.000 38.73475 115 GLU C C 1
ATOM 2309 O O . GLU C 1 80 ? -21.30440 40.74822 1.98925 1.000 45.40226 115 GLU C O 1
ATOM 2315 N N . ASN C 1 81 ? -21.91812 39.10741 3.39412 1.000 35.08416 116 ASN C N 1
ATOM 2316 C CA . ASN C 1 81 ? -21.62898 39.88401 4.58992 1.000 36.87551 116 ASN C CA 1
ATOM 2317 C C . ASN C 1 81 ? -20.38331 39.40315 5.32954 1.000 37.21912 116 ASN C C 1
ATOM 2318 O O . ASN C 1 81 ? -20.23059 39.68068 6.52306 1.000 37.99144 116 ASN C O 1
ATOM 2323 N N . ASN C 1 82 ? -19.51149 38.65910 4.65000 1.000 42.23252 117 ASN C N 1
ATOM 2324 C CA . ASN C 1 82 ? -18.19192 38.29603 5.17048 1.000 48.89165 117 ASN C CA 1
ATOM 2325 C C . ASN C 1 82 ? -18.29224 37.47735 6.45890 1.000 43.02385 117 ASN C C 1
ATOM 2326 O O . ASN C 1 82 ? -17.58075 37.71696 7.43587 1.000 47.42121 117 ASN C O 1
ATOM 2331 N N . TYR C 1 83 ? -19.18124 36.48343 6.44508 1.000 41.50479 118 TYR C N 1
ATOM 2332 C CA . TYR C 1 83 ? -19.35356 35.60846 7.60056 1.000 42.78347 118 TYR C CA 1
ATOM 2333 C C . TYR C 1 83 ? -18.28670 34.51558 7.65259 1.000 39.48318 118 TYR C C 1
ATOM 2334 O O . TYR C 1 83 ? -17.81695 34.15850 8.73786 1.000 39.78965 118 TYR C O 1
ATOM 2343 N N . TYR C 1 84 ? -17.88501 33.98353 6.50025 1.000 38.80945 119 TYR C N 1
ATOM 2344 C CA . TYR C 1 84 ? -17.04595 32.79292 6.46468 1.000 41.01750 119 TYR C CA 1
ATOM 2345 C C . TYR C 1 84 ? -15.57117 33.13486 6.62958 1.000 42.53527 119 TYR C C 1
ATOM 2346 O O . TYR C 1 84 ? -15.08606 34.15006 6.11628 1.000 32.20215 119 TYR C O 1
ATOM 2355 N N . TRP C 1 85 ? -14.85230 32.25743 7.33501 1.000 34.17176 120 TRP C N 1
ATOM 2356 C CA . TRP C 1 85 ? -13.40847 32.41264 7.46375 1.000 35.44204 120 TRP C CA 1
ATOM 2357 C C . TRP C 1 85 ? -12.67589 31.97202 6.19867 1.000 40.46061 120 TRP C C 1
ATOM 2358 O O . TRP C 1 85 ? -11.72181 32.63264 5.77423 1.000 38.40879 120 TRP C O 1
ATOM 2369 N N . ASN C 1 86 ? -13.09398 30.86379 5.58792 1.000 36.29268 121 ASN C N 1
ATOM 2370 C CA . ASN C 1 86 ? -12.46525 30.38360 4.36512 1.000 37.23117 121 ASN C CA 1
ATOM 2371 C C . ASN C 1 86 ? -13.51076 29.68827 3.50186 1.000 36.72149 121 ASN C C 1
ATOM 2372 O O . ASN C 1 86 ? -14.67426 29.53816 3.88923 1.000 35.62473 121 ASN C O 1
ATOM 2377 N N . ALA C 1 87 ? -13.07758 29.27012 2.31108 1.000 40.65241 122 ALA C N 1
ATOM 2378 C CA . ALA C 1 87 ? -13.98764 28.63706 1.36337 1.000 39.92152 122 ALA C CA 1
ATOM 2379 C C . ALA C 1 87 ? -14.51479 27.29813 1.86499 1.000 38.41290 122 ALA C C 1
ATOM 2380 O O . ALA C 1 87 ? -15.65336 26.94345 1.56043 1.000 41.96081 122 ALA C O 1
ATOM 2382 N N . GLN C 1 88 ? -13.70941 26.52743 2.59740 1.000 40.11474 123 GLN C N 1
ATOM 2383 C CA . GLN C 1 88 ? -14.16133 25.20558 3.03736 1.000 41.64524 123 GLN C CA 1
ATOM 2384 C C . GLN C 1 88 ? -15.33632 25.30369 4.00951 1.000 44.64913 123 GLN C C 1
ATOM 2385 O O . GLN C 1 88 ? -16.21421 24.43111 4.02411 1.000 42.80025 123 GLN C O 1
ATOM 2391 N N . GLU C 1 89 ? -15.35843 26.34346 4.85040 1.000 40.86778 124 GLU C N 1
ATOM 2392 C CA . GLU C 1 89 ? -16.50486 26.56556 5.73162 1.000 38.18220 124 GLU C CA 1
ATOM 2393 C C . GLU C 1 89 ? -17.78216 26.78906 4.92209 1.000 44.06400 124 GLU C C 1
ATOM 2394 O O . GLU C 1 89 ? -18.86351 26.32549 5.30314 1.000 40.48869 124 GLU C O 1
ATOM 2400 N N . CYS C 1 90 ? -17.68598 27.53524 3.81716 1.000 40.84854 125 CYS C N 1
ATOM 2401 C CA . CYS C 1 90 ? -18.85607 27.71957 2.96670 1.000 42.10768 125 CYS C CA 1
ATOM 2402 C C . CYS C 1 90 ? -19.23231 26.40971 2.28722 1.000 34.59691 125 CYS C C 1
ATOM 2403 O O . CYS C 1 90 ? -20.40846 26.03287 2.26390 1.000 42.20677 125 CYS C O 1
ATOM 2406 N N . ILE C 1 91 ? -18.23892 25.69433 1.75079 1.000 36.80948 126 ILE C N 1
ATOM 2407 C CA . ILE C 1 91 ? -18.48376 24.39209 1.13309 1.000 41.90738 126 ILE C CA 1
ATOM 2408 C C . ILE C 1 91 ? -19.14225 23.44522 2.13063 1.000 42.49683 126 ILE C C 1
ATOM 2409 O O . ILE C 1 91 ? -20.00494 22.63479 1.76774 1.000 41.83403 126 ILE C O 1
ATOM 2414 N N . GLN C 1 92 ? -18.75348 23.54332 3.40429 1.000 38.02323 127 GLN C N 1
ATOM 2415 C CA . GLN C 1 92 ? -19.34163 22.70163 4.44175 1.000 42.48636 127 GLN C CA 1
ATOM 2416 C C . GLN C 1 92 ? -20.83229 22.98084 4.60539 1.000 44.41129 127 GLN C C 1
ATOM 2417 O O . GLN C 1 92 ? -21.61859 22.06161 4.86260 1.000 44.27085 127 GLN C O 1
ATOM 2423 N N . ASP C 1 93 ? -21.23918 24.24735 4.47069 1.000 39.39658 128 ASP C N 1
ATOM 2424 C CA . ASP C 1 93 ? -22.65695 24.58599 4.56995 1.000 34.00164 128 ASP C CA 1
ATOM 2425 C C . ASP C 1 93 ? -23.45217 24.03040 3.39299 1.000 38.43417 128 ASP C C 1
ATOM 2426 O O . ASP C 1 93 ? -24.58321 23.56399 3.57091 1.000 42.09335 128 ASP C O 1
ATOM 2431 N N . PHE C 1 94 ? -22.88905 24.08856 2.18215 1.000 41.79680 129 PHE C N 1
ATOM 2432 C CA . PHE C 1 94 ? -23.53700 23.46431 1.03009 1.000 42.34616 129 PHE C CA 1
ATOM 2433 C C . PHE C 1 94 ? -23.76761 21.97782 1.26994 1.000 46.27781 129 PHE C C 1
ATOM 2434 O O . PHE C 1 94 ? -24.87139 21.46645 1.05396 1.000 49.21910 129 PHE C O 1
ATOM 2442 N N . ASN C 1 95 ? -22.72946 21.26823 1.72050 1.000 42.27388 130 ASN C N 1
ATOM 2443 C CA . ASN C 1 95 ? -22.85153 19.83228 1.95499 1.000 47.50710 130 ASN C CA 1
ATOM 2444 C C . ASN C 1 95 ? -23.87963 19.52621 3.03907 1.000 49.19661 130 ASN C C 1
ATOM 2445 O O . ASN C 1 95 ? -24.61570 18.53777 2.94216 1.000 48.22590 130 ASN C O 1
ATOM 2450 N N . THR C 1 96 ? -23.93485 20.35002 4.08783 1.000 50.23037 131 THR C N 1
ATOM 2451 C CA . THR C 1 96 ? -24.96571 20.17380 5.10727 1.000 46.44337 131 THR C CA 1
ATOM 2452 C C . THR C 1 96 ? -26.36053 20.32311 4.50671 1.0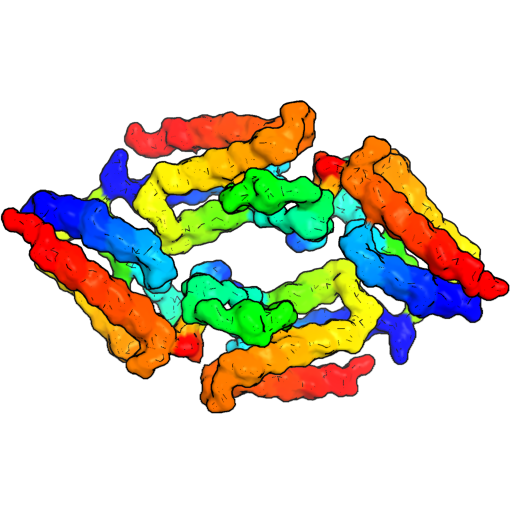00 45.11350 131 THR C C 1
ATOM 2453 O O . THR C 1 96 ? -27.26556 19.53713 4.81277 1.000 39.60164 131 THR C O 1
ATOM 2457 N N . MET C 1 97 ? -26.54692 21.32495 3.64288 1.000 40.88042 132 MET C N 1
ATOM 2458 C CA . MET C 1 97 ? -27.83477 21.53277 2.98453 1.000 35.79732 132 MET C CA 1
ATOM 2459 C C . MET C 1 97 ? -28.26424 20.29753 2.19538 1.000 46.85133 132 MET C C 1
ATOM 2460 O O . MET C 1 97 ? -29.41925 19.86228 2.27854 1.000 40.91155 132 MET C O 1
ATOM 2465 N N . PHE C 1 98 ? -27.34899 19.73247 1.40373 1.000 40.97162 133 PHE C N 1
ATOM 2466 C CA . PHE C 1 98 ? -27.67504 18.55851 0.59729 1.000 41.88657 133 PHE C CA 1
ATOM 2467 C C . PHE C 1 98 ? -27.96506 17.34209 1.46967 1.000 45.94017 133 PHE C C 1
ATOM 2468 O O . PHE C 1 98 ? -28.94755 16.62612 1.24150 1.000 41.76692 133 PHE C O 1
ATOM 2476 N N . THR C 1 99 ? -27.10727 17.08065 2.46349 1.000 46.59829 134 THR C N 1
ATOM 2477 C CA . THR C 1 99 ? -27.29011 15.90564 3.31405 1.000 47.16628 134 THR C CA 1
ATOM 2478 C C . THR C 1 99 ? -28.58456 15.98935 4.11582 1.000 47.59998 134 THR C C 1
ATOM 2479 O O . THR C 1 99 ? -29.25817 14.97292 4.31694 1.000 55.47843 134 THR C O 1
ATOM 2483 N N . ASN C 1 100 ? -28.93842 17.18461 4.60232 1.000 47.08391 135 ASN C N 1
ATOM 2484 C CA . ASN C 1 100 ? -30.21752 17.35128 5.29100 1.000 48.46990 135 ASN C CA 1
ATOM 2485 C C . ASN C 1 100 ? -31.36810 16.84143 4.43513 1.000 48.46558 135 ASN C C 1
ATOM 2486 O O . ASN C 1 100 ? -32.25989 16.14056 4.92570 1.000 49.54006 135 ASN C O 1
ATOM 2491 N N . CYS C 1 101 ? -31.35865 17.18883 3.14728 1.000 46.00275 136 CYS C N 1
ATOM 2492 C CA . CYS C 1 101 ? -32.41636 16.75652 2.24179 1.000 51.12782 136 CYS C CA 1
ATOM 2493 C C . CYS C 1 101 ? -32.41321 15.23912 2.07000 1.000 54.31983 136 CYS C C 1
ATOM 2494 O O . CYS C 1 101 ? -33.47535 14.60565 2.05372 1.000 49.20674 136 CYS C O 1
ATOM 2497 N N . TYR C 1 102 ? -31.22536 14.63795 1.94780 1.000 60.72199 137 TYR C N 1
ATOM 2498 C CA . TYR C 1 102 ? -31.13225 13.18817 1.79103 1.000 58.92882 137 TYR C CA 1
ATOM 2499 C C . TYR C 1 102 ? -31.57478 12.45826 3.05426 1.000 58.20021 137 TYR C C 1
ATOM 2500 O O . TYR C 1 102 ? -32.18192 11.38318 2.97760 1.000 58.02687 137 TYR C O 1
ATOM 2509 N N . ILE C 1 103 ? -31.27092 13.02113 4.22452 1.000 53.21201 138 ILE C N 1
ATOM 2510 C CA . ILE C 1 103 ? -31.59498 12.35610 5.48332 1.000 49.88771 138 ILE C CA 1
ATOM 2511 C C . ILE C 1 103 ? -33.09655 12.38811 5.74304 1.000 53.59165 138 ILE C C 1
ATOM 2512 O O . ILE C 1 103 ? -33.70503 11.36756 6.08791 1.000 64.49807 138 ILE C O 1
ATOM 2517 N N . TYR C 1 104 ? -33.71962 13.55596 5.57106 1.000 41.91921 139 TYR C N 1
ATOM 2518 C CA . TYR C 1 104 ? -35.11864 13.70612 5.95395 1.000 43.41714 139 TYR C CA 1
ATOM 2519 C C . TYR C 1 104 ? -36.06483 13.05245 4.95711 1.000 49.38237 139 TYR C C 1
ATOM 2520 O O . TYR C 1 104 ? -37.11344 12.53241 5.35321 1.000 53.57412 139 TYR C O 1
ATOM 2529 N N . ASN C 1 105 ? -35.72480 13.06861 3.67680 1.000 61.66314 140 ASN C N 1
ATOM 2530 C CA . ASN C 1 105 ? -36.59876 12.53469 2.64783 1.000 60.27069 140 ASN C CA 1
ATOM 2531 C C . ASN C 1 105 ? -36.14003 11.13432 2.25829 1.000 60.93591 140 ASN C C 1
ATOM 2532 O O . ASN C 1 105 ? -35.07981 10.65872 2.67235 1.000 61.52999 140 ASN C O 1
ATOM 2537 N N . LYS C 1 106 ? -36.96176 10.47369 1.46317 1.000 61.67263 141 LYS C N 1
ATOM 2538 C CA . LYS C 1 106 ? -36.71601 9.12349 0.98371 1.000 66.14450 141 LYS C CA 1
ATOM 2539 C C . LYS C 1 106 ? -36.01890 9.15924 -0.37330 1.000 70.62045 141 LYS C C 1
ATOM 2540 O O . LYS C 1 106 ? -36.14903 10.13584 -1.11975 1.000 63.46505 141 LYS C O 1
ATOM 2546 N N . PRO C 1 107 ? -35.25753 8.11939 -0.71354 1.000 75.31213 142 PRO C N 1
ATOM 2547 C CA . PRO C 1 107 ? -34.62209 8.08264 -2.03581 1.000 73.23080 142 PRO C CA 1
ATOM 2548 C C . PRO C 1 107 ? -35.66838 8.04822 -3.13985 1.000 76.72985 142 PRO C C 1
ATOM 2549 O O . PRO C 1 107 ? -36.69392 7.37220 -3.03038 1.000 76.36172 142 PRO C O 1
ATOM 2553 N N . GLY C 1 108 ? -35.39880 8.78344 -4.21507 1.000 76.29283 143 GLY C N 1
ATOM 2554 C CA . GLY C 1 108 ? -36.33179 8.86439 -5.31585 1.000 78.74588 143 GLY C CA 1
ATOM 2555 C C . GLY C 1 108 ? -37.40139 9.92602 -5.18496 1.000 75.73166 143 GLY C C 1
ATOM 2556 O O . GLY C 1 108 ? -38.18626 10.10595 -6.12623 1.000 75.37895 143 GLY C O 1
ATOM 2557 N N . ASP C 1 109 ? -37.47215 10.62370 -4.05236 1.000 64.69013 144 ASP C N 1
ATOM 2558 C CA . ASP C 1 109 ? -38.39545 11.74293 -3.93073 1.000 59.97065 144 ASP C CA 1
ATOM 2559 C C . ASP C 1 109 ? -38.03712 12.83266 -4.93209 1.000 59.01471 144 ASP C C 1
ATOM 2560 O O . ASP C 1 109 ? -36.87068 13.01696 -5.29133 1.000 59.03501 144 ASP C O 1
ATOM 2565 N N . ASP C 1 110 ? -39.06217 13.56425 -5.37885 1.000 56.75780 145 ASP C N 1
ATOM 2566 C CA . ASP C 1 110 ? -38.84434 14.62513 -6.35709 1.000 57.62699 145 ASP C CA 1
ATOM 2567 C C . ASP C 1 110 ? -37.80744 15.62365 -5.86532 1.000 58.90906 145 ASP C C 1
ATOM 2568 O O . ASP C 1 110 ? -36.94050 16.05955 -6.63157 1.000 61.32977 145 ASP C O 1
ATOM 2573 N N . ILE C 1 111 ? -37.87329 15.99159 -4.58613 1.000 49.44928 146 ILE C N 1
ATOM 2574 C CA . ILE C 1 111 ? -36.94056 16.98456 -4.07161 1.000 47.77382 146 ILE C CA 1
ATOM 2575 C C . ILE C 1 111 ? -35.52817 16.41601 -3.97141 1.000 49.15381 146 ILE C C 1
ATOM 2576 O O . ILE C 1 111 ? -34.54542 17.16250 -4.06370 1.000 43.47208 146 ILE C O 1
ATOM 2581 N N . VAL C 1 112 ? -35.39484 15.10054 -3.78435 1.000 52.68436 147 VAL C N 1
ATOM 2582 C CA . VAL C 1 112 ? -34.06759 14.49374 -3.72216 1.000 56.52563 147 VAL C CA 1
ATOM 2583 C C . VAL C 1 112 ? -33.41961 14.47693 -5.10334 1.000 60.15758 147 VAL C C 1
ATOM 2584 O O . VAL C 1 112 ? -32.21732 14.73348 -5.24191 1.000 58.93195 147 VAL C O 1
ATOM 2588 N N . LEU C 1 113 ? -34.20053 14.17695 -6.14665 1.000 63.56688 148 LEU C N 1
ATOM 2589 C CA . LEU C 1 113 ? -33.67868 14.27659 -7.50674 1.000 62.96299 148 LEU C CA 1
ATOM 2590 C C . LEU C 1 113 ? -33.20682 15.69184 -7.81865 1.000 58.04322 148 LEU C C 1
ATOM 2591 O O . LEU C 1 113 ? -32.23762 15.87471 -8.56471 1.000 56.29746 148 LEU C O 1
ATOM 2596 N N . MET C 1 114 ? -33.87698 16.70119 -7.25718 1.000 51.53112 149 MET C N 1
ATOM 2597 C CA . MET C 1 114 ? -33.45041 18.08304 -7.45056 1.000 50.02218 149 MET C CA 1
ATOM 2598 C C . MET C 1 114 ? -32.17422 18.38094 -6.67113 1.000 49.68222 149 MET C C 1
ATOM 2599 O O . MET C 1 114 ? -31.28412 19.07844 -7.17134 1.000 52.71512 149 MET C O 1
ATOM 2604 N N . ALA C 1 115 ? -32.07088 17.86985 -5.44144 1.000 51.43726 150 ALA C N 1
ATOM 2605 C CA . ALA C 1 115 ? -30.86652 18.09018 -4.64522 1.000 55.17254 150 ALA C CA 1
ATOM 2606 C C . ALA C 1 115 ? -29.65485 17.41152 -5.27262 1.000 57.79851 150 ALA C C 1
ATOM 2607 O O . ALA C 1 115 ? -28.54988 17.96687 -5.26388 1.000 58.25799 150 ALA C O 1
ATOM 2609 N N . GLU C 1 116 ? -29.84413 16.21188 -5.82411 1.000 55.05825 151 GLU C N 1
ATOM 2610 C CA . GLU C 1 116 ? -28.73448 15.49541 -6.44321 1.000 49.32800 151 GLU C CA 1
ATOM 2611 C C . GLU C 1 116 ? -28.19886 16.24628 -7.65470 1.000 49.34645 151 GLU C C 1
ATOM 2612 O O . GLU C 1 116 ? -26.98498 16.27995 -7.88779 1.000 48.73688 151 GLU C O 1
ATOM 2618 N N . ALA C 1 117 ? -29.09021 16.85319 -8.43991 1.000 56.20783 152 ALA C N 1
ATOM 2619 C CA . ALA C 1 117 ? -28.65175 17.62402 -9.59828 1.000 54.90402 152 ALA C CA 1
ATOM 2620 C C . ALA C 1 117 ? -27.87830 18.86958 -9.18061 1.000 49.20162 152 ALA C C 1
ATOM 2621 O O . ALA C 1 117 ? -26.85014 19.19727 -9.78513 1.000 49.73186 152 ALA C O 1
ATOM 2623 N N . LEU C 1 118 ? -28.35956 19.58377 -8.15767 1.000 54.57609 153 LEU C N 1
ATOM 2624 C CA . LEU C 1 118 ? -27.63497 20.75761 -7.67760 1.000 53.48530 153 LEU C CA 1
ATOM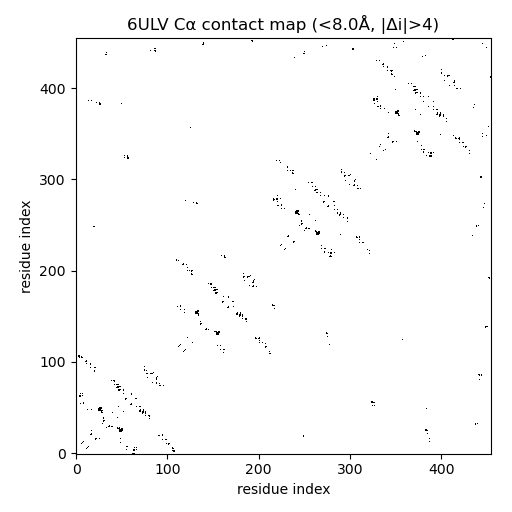 2625 C C . LEU C 1 118 ? -26.28139 20.37738 -7.09583 1.000 43.80481 153 LEU C C 1
ATOM 2626 O O . LEU C 1 118 ? -25.28983 21.08604 -7.30277 1.000 47.59548 153 LEU C O 1
ATOM 2631 N N . GLU C 1 119 ? -26.21718 19.26095 -6.36754 1.000 46.06713 154 GLU C N 1
ATOM 2632 C CA . GLU C 1 119 ? -24.94952 18.85523 -5.77069 1.000 53.69132 154 GLU C CA 1
ATOM 2633 C C . GLU C 1 119 ? -23.94208 18.45473 -6.83784 1.000 59.25598 154 GLU C C 1
ATOM 2634 O O . GLU C 1 119 ? -22.75784 18.79813 -6.74121 1.000 62.34810 154 GLU C O 1
ATOM 2640 N N . LYS C 1 120 ? -24.39352 17.72486 -7.85964 1.000 57.50085 155 LYS C N 1
ATOM 2641 C CA . LYS C 1 120 ? -23.51251 17.37280 -8.96713 1.000 52.87310 155 LYS C CA 1
ATOM 2642 C C . LYS C 1 120 ? -22.97513 18.62420 -9.65146 1.000 50.13280 155 LYS C C 1
ATOM 2643 O O . LYS C 1 120 ? -21.77624 18.72674 -9.93485 1.000 55.22361 155 LYS C O 1
ATOM 2649 N N . LEU C 1 121 ? -23.85294 19.59531 -9.91440 1.000 48.56273 156 LEU C N 1
ATOM 2650 C CA . LEU C 1 121 ? -23.40799 20.86599 -10.47731 1.000 49.42696 156 LEU C CA 1
ATOM 2651 C C . LEU C 1 121 ? -22.48984 21.60996 -9.51267 1.000 50.79481 156 LEU C C 1
ATOM 2652 O O . LEU C 1 121 ? -21.48823 22.20154 -9.93171 1.000 56.34706 156 LEU C O 1
ATOM 2657 N N . PHE C 1 122 ? -22.83050 21.61272 -8.21990 1.000 46.10227 157 PHE C N 1
ATOM 2658 C CA . PHE C 1 122 ? -21.99028 22.27026 -7.21844 1.000 46.71502 157 PHE C CA 1
ATOM 2659 C C . PHE C 1 122 ? -20.58089 21.68684 -7.19776 1.000 48.26144 157 PHE C C 1
ATOM 2660 O O . PHE C 1 122 ? -19.59189 22.42485 -7.27778 1.000 46.60899 157 PHE C O 1
ATOM 2668 N N . LEU C 1 123 ? -20.46852 20.35615 -7.11532 1.000 50.03541 158 LEU C N 1
ATOM 2669 C CA . LEU C 1 123 ? -19.14838 19.73095 -7.08088 1.000 53.42607 158 LEU C CA 1
ATOM 2670 C C . LEU C 1 123 ? -18.41411 19.91722 -8.39974 1.000 54.78722 158 LEU C C 1
ATOM 2671 O O . LEU C 1 123 ? -17.17785 19.90060 -8.43374 1.000 57.40078 158 LEU C O 1
ATOM 2676 N N . GLN C 1 124 ? -19.16146 20.09382 -9.48807 1.000 55.57876 159 GLN C N 1
ATOM 2677 C CA . GLN C 1 124 ? -18.55740 20.35931 -10.78603 1.000 56.16657 159 GLN C CA 1
ATOM 2678 C C . GLN C 1 124 ? -17.85878 21.71448 -10.80275 1.000 60.79059 159 GLN C C 1
ATOM 2679 O O . GLN C 1 124 ? -16.78077 21.85557 -11.39086 1.000 66.00960 159 GLN C O 1
ATOM 2685 N N . LYS C 1 125 ? -18.44270 22.71661 -10.14336 1.000 63.06103 160 LYS C N 1
ATOM 2686 C CA . LYS C 1 125 ? -17.92048 24.07602 -10.21634 1.000 64.19176 160 LYS C CA 1
ATOM 2687 C C . LYS C 1 125 ? -16.83616 24.37176 -9.18757 1.000 60.38361 160 LYS C C 1
ATOM 2688 O O . LYS C 1 125 ? -15.95934 25.20114 -9.45733 1.000 66.51037 160 LYS C O 1
ATOM 2694 N N . ILE C 1 126 ? -16.85130 23.71511 -8.02328 1.000 50.62587 161 ILE C N 1
ATOM 2695 C CA . ILE C 1 126 ? -15.79707 23.95220 -7.03998 1.000 60.13478 161 ILE C CA 1
ATOM 2696 C C . ILE C 1 126 ? -14.45555 23.37640 -7.46435 1.000 69.10098 161 ILE C C 1
ATOM 2697 O O . ILE C 1 126 ? -13.42938 23.72312 -6.86948 1.000 73.11105 161 ILE C O 1
ATOM 2702 N N . ASN C 1 127 ? -14.43558 22.49434 -8.46608 1.000 74.91803 162 ASN C N 1
ATOM 2703 C CA . ASN C 1 127 ? -13.17377 22.00071 -9.00831 1.000 88.42665 162 ASN C CA 1
ATOM 2704 C C . ASN C 1 127 ? -12.33846 23.11584 -9.62571 1.000 98.61103 162 ASN C C 1
ATOM 2705 O O . ASN C 1 127 ? -11.11435 22.97762 -9.72545 1.000 103.33232 162 ASN C O 1
ATOM 2710 N N . GLU C 1 128 ? -12.97392 24.20843 -10.05109 1.000 102.25338 163 GLU C N 1
ATOM 2711 C CA . GLU C 1 128 ? -12.33103 25.27712 -10.80290 1.000 105.72009 163 GLU C CA 1
ATOM 2712 C C . GLU C 1 128 ? -11.88302 26.44361 -9.92053 1.000 102.64642 163 GLU C C 1
ATOM 2713 O O . GLU C 1 128 ? -11.71945 27.56087 -10.42271 1.000 102.35026 163 GLU C O 1
ATOM 2719 N N . LEU C 1 129 ? -11.67918 26.21192 -8.62514 1.000 94.67893 164 LEU C N 1
ATOM 2720 C CA . LEU C 1 129 ? -11.22142 27.26872 -7.71977 1.000 91.48920 164 LEU C CA 1
ATOM 2721 C C . LEU C 1 129 ? -9.79140 27.70700 -8.03635 1.000 87.73443 164 LEU C C 1
ATOM 2722 O O . LEU C 1 129 ? -9.27190 28.65407 -7.43895 1.000 80.49915 164 LEU C O 1
ATOM 2727 N N . PRO D 1 21 ? -68.13480 47.25058 9.67732 1.000 67.74144 56 PRO D N 1
ATOM 2728 C CA . PRO D 1 21 ? -68.32941 46.88445 8.26847 1.000 62.98247 56 PRO D CA 1
ATOM 2729 C C . PRO D 1 21 ? -68.25623 45.37639 8.02373 1.000 54.02407 56 PRO D C 1
ATOM 2730 O O . PRO D 1 21 ? -67.34096 44.71065 8.50637 1.000 49.14264 56 PRO D O 1
ATOM 2734 N N . LYS D 1 22 ? -69.22381 44.84777 7.27160 1.000 49.65667 57 LYS D N 1
ATOM 2735 C CA . LYS D 1 22 ? -69.21174 43.42649 6.94152 1.000 43.62251 57 LYS D CA 1
ATOM 2736 C C . LYS D 1 22 ? -68.11057 43.08702 5.94096 1.000 45.95805 57 LYS D C 1
ATOM 2737 O O . LYS D 1 22 ? -67.61615 41.95423 5.92696 1.000 48.93702 57 LYS D O 1
ATOM 2743 N N . ARG D 1 23 ? -67.70305 44.04841 5.11078 1.000 37.08933 58 ARG D N 1
ATOM 2744 C CA . ARG D 1 23 ? -66.74656 43.79397 4.03035 1.000 34.62522 58 ARG D CA 1
ATOM 2745 C C . ARG D 1 23 ? -65.32930 43.88574 4.58958 1.000 32.65596 58 ARG D C 1
ATOM 2746 O O . ARG D 1 23 ? -64.59685 44.85442 4.37579 1.000 37.23171 58 ARG D O 1
ATOM 2754 N N . GLN D 1 24 ? -64.93293 42.83190 5.31083 1.000 37.07165 59 GLN D N 1
ATOM 2755 C CA . GLN D 1 24 ? -63.67344 42.85781 6.04884 1.000 36.43403 59 GLN D CA 1
ATOM 2756 C C . GLN D 1 24 ? -62.46200 42.62860 5.15321 1.000 29.62439 59 GLN D C 1
ATOM 2757 O O . GLN D 1 24 ? -61.38619 43.16920 5.43280 1.000 29.72809 59 GLN D O 1
ATOM 2763 N N . THR D 1 25 ? -62.59798 41.82200 4.09838 1.000 29.66300 60 THR D N 1
ATOM 2764 C CA . THR D 1 25 ? -61.50555 41.70028 3.13706 1.000 36.79379 60 THR D CA 1
ATOM 2765 C C . THR D 1 25 ? -61.14261 43.06518 2.56083 1.000 35.57883 60 THR D C 1
ATOM 2766 O O . THR D 1 25 ? -59.95975 43.39486 2.41515 1.000 33.34634 60 THR D O 1
ATOM 2770 N N . ASN D 1 26 ? -62.15371 43.87843 2.24672 1.000 31.58902 61 ASN D N 1
ATOM 2771 C CA . ASN D 1 26 ? -61.90872 45.22568 1.74087 1.000 33.39683 61 ASN D CA 1
ATOM 2772 C C . ASN D 1 26 ? -61.22158 46.10101 2.78446 1.000 39.06698 61 ASN D C 1
ATOM 2773 O O . ASN D 1 26 ? -60.30851 46.86627 2.45354 1.000 40.31727 61 ASN D O 1
ATOM 2778 N N . GLN D 1 27 ? -61.64485 46.00554 4.05096 1.000 26.58765 62 GLN D N 1
ATOM 2779 C CA . GLN D 1 27 ? -60.98724 46.77498 5.10593 1.000 34.31194 62 GLN D CA 1
ATOM 2780 C C . GLN D 1 27 ? -59.52009 46.39027 5.23952 1.000 32.30982 62 GLN D C 1
ATOM 2781 O O . GLN D 1 27 ? -58.66272 47.25111 5.47423 1.000 30.68298 62 GLN D O 1
ATOM 2787 N N . LEU D 1 28 ? -59.20885 45.10277 5.08775 1.000 26.79482 63 LEU D N 1
ATOM 2788 C CA . LEU D 1 28 ? -57.81512 44.67820 5.14914 1.000 27.96870 63 LEU D CA 1
ATOM 2789 C C . LEU D 1 28 ? -57.01357 45.21665 3.96957 1.000 34.31225 63 LEU D C 1
ATOM 2790 O O . LEU D 1 28 ? -55.82527 45.52448 4.11997 1.000 31.55763 63 LEU D O 1
ATOM 2795 N N . GLN D 1 29 ? -57.64297 45.35149 2.79783 1.000 29.51961 64 GLN D N 1
ATOM 2796 C CA . GLN D 1 29 ? -56.96058 45.95496 1.65528 1.000 29.33675 64 GLN D CA 1
ATOM 2797 C C . GLN D 1 29 ? -56.61527 47.41520 1.92103 1.000 30.39816 64 GLN D C 1
ATOM 2798 O O . GLN D 1 29 ? -55.52458 47.87200 1.56108 1.000 35.74733 64 GLN D O 1
ATOM 2804 N N . TYR D 1 30 ? -57.53205 48.16799 2.53816 1.000 24.92306 65 TYR D N 1
ATOM 2805 C CA . TYR D 1 30 ? -57.21421 49.54342 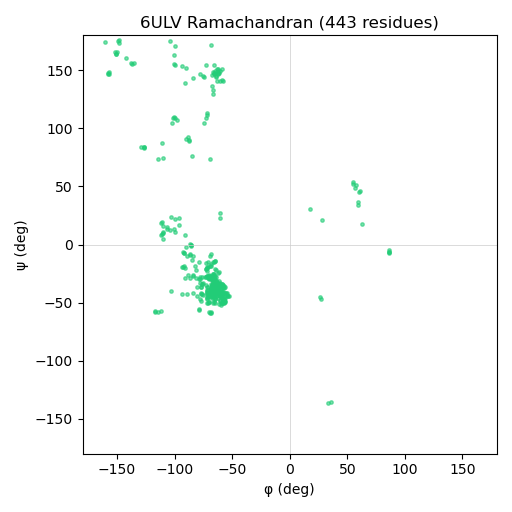2.91111 1.000 31.37190 65 TYR D CA 1
ATOM 2806 C C . TYR D 1 30 ? -56.10773 49.59457 3.95850 1.000 35.51724 65 TYR D C 1
ATOM 2807 O O . TYR D 1 30 ? -55.27228 50.50564 3.93722 1.000 38.10383 65 TYR D O 1
ATOM 2816 N N . LEU D 1 31 ? -56.09066 48.63498 4.88901 1.000 33.43854 66 LEU D N 1
ATOM 2817 C CA . LEU D 1 31 ? -55.00390 48.57391 5.86325 1.000 31.16992 66 LEU D CA 1
ATOM 2818 C C . LEU D 1 31 ? -53.66335 48.36703 5.17386 1.000 34.71172 66 LEU D C 1
ATOM 2819 O O . LEU D 1 31 ? -52.64362 48.91610 5.60454 1.000 42.48414 66 LEU D O 1
ATOM 2824 N N . LEU D 1 32 ? -53.64866 47.59197 4.08923 1.000 40.87653 67 LEU D N 1
ATOM 2825 C CA . LEU D 1 32 ? -52.41348 47.36453 3.34790 1.000 40.01472 67 LEU D CA 1
ATOM 2826 C C . LEU D 1 32 ? -52.05863 48.56448 2.47898 1.000 37.03506 67 LEU D C 1
ATOM 2827 O O . LEU D 1 32 ? -50.91962 49.04370 2.50183 1.000 34.02696 67 LEU D O 1
ATOM 2832 N N . ARG D 1 33 ? -53.02779 49.06657 1.71395 1.000 32.78444 68 ARG D N 1
ATOM 2833 C CA . ARG D 1 33 ? -52.74757 50.04196 0.66804 1.000 31.83984 68 ARG D CA 1
ATOM 2834 C C . ARG D 1 33 ? -52.62333 51.46772 1.18573 1.000 35.01034 68 ARG D C 1
ATOM 2835 O O . ARG D 1 33 ? -52.01048 52.30143 0.50928 1.000 34.07929 68 ARG D O 1
ATOM 2843 N N . VAL D 1 34 ? -53.18623 51.77001 2.35422 1.000 40.03605 69 VAL D N 1
ATOM 2844 C CA . VAL D 1 34 ? -53.18793 53.13483 2.86950 1.000 39.42230 69 VAL D CA 1
ATOM 2845 C C . VAL D 1 34 ? -52.39992 53.22034 4.16996 1.000 39.24511 69 VAL D C 1
ATOM 2846 O O . VAL D 1 34 ? -51.45702 54.01137 4.28347 1.000 41.06019 69 VAL D O 1
ATOM 2850 N N . VAL D 1 35 ? -52.79144 52.42620 5.16833 1.000 32.66729 70 VAL D N 1
ATOM 2851 C CA . VAL D 1 35 ? -52.17530 52.53935 6.48950 1.000 35.28097 70 VAL D CA 1
ATOM 2852 C C . VAL D 1 35 ? -50.73818 52.02851 6.45832 1.000 33.06775 70 VAL D C 1
ATOM 2853 O O . VAL D 1 35 ? -49.79248 52.75580 6.78422 1.000 33.00862 70 VAL D O 1
ATOM 2857 N N . LEU D 1 36 ? -50.55340 50.76531 6.07066 1.000 32.19142 71 LEU D N 1
ATOM 2858 C CA . LEU D 1 36 ? -49.21700 50.17772 6.10645 1.000 32.57419 71 LEU D CA 1
ATOM 2859 C C . LEU D 1 36 ? -48.27961 50.85170 5.11231 1.000 32.10278 71 LEU D C 1
ATOM 2860 O O . LEU D 1 36 ? -47.09697 51.05261 5.40988 1.000 38.33372 71 LEU D O 1
ATOM 2865 N N . LYS D 1 37 ? -48.78464 51.20265 3.92634 1.000 36.43124 72 LYS D N 1
ATOM 2866 C CA . LYS D 1 37 ? -47.95057 51.88099 2.93751 1.000 37.42322 72 LYS D CA 1
ATOM 2867 C C . LYS D 1 37 ? -47.42307 53.20367 3.47955 1.000 40.36478 72 LYS D C 1
ATOM 2868 O O . LYS D 1 37 ? -46.25352 53.54688 3.27268 1.000 46.48523 72 LYS D O 1
ATOM 2874 N N . THR D 1 38 ? -48.27534 53.95747 4.17786 1.000 34.58832 73 THR D N 1
ATOM 2875 C CA . THR D 1 38 ? -47.85508 55.22226 4.77266 1.000 38.48412 73 THR D CA 1
ATOM 2876 C C . THR D 1 38 ? -46.85353 55.00305 5.90005 1.000 40.41476 73 THR D C 1
ATOM 2877 O O . THR D 1 38 ? -45.83941 55.70631 5.98313 1.000 41.00748 73 THR D O 1
ATOM 2881 N N . LEU D 1 39 ? -47.12431 54.02918 6.77556 1.000 36.02603 74 LEU D N 1
ATOM 2882 C CA . LEU D 1 39 ? -46.23072 53.75364 7.89669 1.000 37.70464 74 LEU D CA 1
ATOM 2883 C C . LEU D 1 39 ? -44.87573 53.24065 7.42965 1.000 39.10334 74 LEU D C 1
ATOM 2884 O O . LEU D 1 39 ? -43.84363 53.59107 8.01207 1.000 40.00777 74 LEU D O 1
ATOM 2889 N N . TRP D 1 40 ? -44.85887 52.41169 6.38252 1.000 39.90196 75 TRP D N 1
ATOM 2890 C CA . TRP D 1 40 ? -43.60811 51.82686 5.90749 1.000 34.32557 75 TRP D CA 1
ATOM 2891 C C . TRP D 1 40 ? -42.61235 52.88759 5.45603 1.000 39.85198 75 TRP D C 1
ATOM 2892 O O . TRP D 1 40 ? -41.39902 52.70554 5.61506 1.000 45.44377 75 TRP D O 1
ATOM 2903 N N . LYS D 1 41 ? -43.09547 53.99831 4.90610 1.000 33.12911 76 LYS D N 1
ATOM 2904 C CA . LYS D 1 41 ? -42.21552 55.03386 4.37932 1.000 43.03534 76 LYS D CA 1
ATOM 2905 C C . LYS D 1 41 ? -41.77002 56.04112 5.43154 1.000 42.73708 76 LYS D C 1
ATOM 2906 O O . LYS D 1 41 ? -40.88231 56.85413 5.15118 1.000 50.24211 76 LYS D O 1
ATOM 2912 N N . HIS D 1 42 ? -42.34821 55.99852 6.62791 1.000 33.41749 77 HIS D N 1
ATOM 2913 C CA . HIS D 1 42 ? -41.95062 56.90819 7.69266 1.000 44.29877 77 HIS D CA 1
ATOM 2914 C C . HIS D 1 42 ? -40.48943 56.68490 8.07028 1.000 43.65310 77 HIS D C 1
ATOM 2915 O O . HIS D 1 42 ? -39.96274 55.57187 7.98300 1.000 38.29923 77 HIS D O 1
ATOM 2922 N N . GLN D 1 43 ? -39.82089 57.77292 8.46258 1.000 40.39021 78 GLN D N 1
ATOM 2923 C CA . GLN D 1 43 ? -38.39544 57.69552 8.76013 1.000 48.73318 78 GLN D CA 1
ATOM 2924 C C . GLN D 1 43 ? -38.09415 56.87925 10.01129 1.000 44.92840 78 GLN D C 1
ATOM 2925 O O . GLN D 1 43 ? -36.95121 56.44728 10.18573 1.000 45.07527 78 GLN D O 1
ATOM 2931 N N . PHE D 1 44 ? -39.08276 56.65257 10.87661 1.000 45.29486 79 PHE D N 1
ATOM 2932 C CA . PHE D 1 44 ? -38.90616 55.86011 12.08823 1.000 42.10786 79 PHE D CA 1
ATOM 2933 C C . PHE D 1 44 ? -39.41579 54.43256 11.94071 1.000 39.53828 79 PHE D C 1
ATOM 2934 O O . PHE D 1 44 ? -39.52199 53.71757 12.94245 1.000 43.44983 79 PHE D O 1
ATOM 2942 N N . ALA D 1 45 ? -39.73711 54.00413 10.72003 1.000 35.73513 80 ALA D N 1
ATOM 2943 C CA . ALA D 1 45 ? -40.32910 52.68646 10.52246 1.000 44.59723 80 ALA D CA 1
ATOM 2944 C C . ALA D 1 45 ? -39.30178 51.56290 10.56719 1.000 36.34115 80 ALA D C 1
ATOM 2945 O O . ALA D 1 45 ? -39.63610 50.45077 10.98659 1.000 32.98737 80 ALA D O 1
ATOM 2947 N N . TRP D 1 46 ? -38.05854 51.83700 10.16850 1.000 26.52254 81 TRP D N 1
ATOM 2948 C CA . TRP D 1 46 ? -37.10519 50.75975 9.90503 1.000 32.64392 81 TRP D CA 1
ATOM 2949 C C . TRP D 1 46 ? -36.81948 49.81768 11.08377 1.000 37.24652 81 TRP D C 1
ATOM 2950 O O . TRP D 1 46 ? -36.57731 48.62658 10.81600 1.000 31.24535 81 TRP D O 1
ATOM 2961 N N . PRO D 1 47 ? -36.81158 50.23785 12.35994 1.000 33.01528 82 PRO D N 1
ATOM 2962 C CA . PRO D 1 47 ? -36.55850 49.25657 13.43130 1.000 35.71434 82 PRO D CA 1
ATOM 2963 C C . PRO D 1 47 ? -37.64193 48.20015 13.55622 1.000 36.89781 82 PRO D C 1
ATOM 2964 O O . PRO D 1 47 ? -37.41414 47.17668 14.21635 1.000 32.44748 82 PRO D O 1
ATOM 2968 N N . PHE D 1 48 ? -38.80128 48.40608 12.93602 1.000 32.71144 83 PHE D N 1
ATOM 2969 C CA . PHE D 1 48 ? -39.93338 47.50248 13.06631 1.000 30.37905 83 PHE D CA 1
ATOM 2970 C C . PHE D 1 48 ? -40.21946 46.73769 11.78087 1.000 35.22601 83 PHE D C 1
ATOM 2971 O O . PHE D 1 48 ? -41.25849 46.07796 11.67909 1.000 34.39245 83 PHE D O 1
ATOM 2979 N N . GLN D 1 49 ? -39.32239 46.80562 10.79907 1.000 31.71609 84 GLN D N 1
ATOM 2980 C CA . GLN D 1 49 ? -39.55563 46.17507 9.50753 1.000 36.99115 84 GLN D CA 1
ATOM 2981 C C . GLN D 1 49 ? -39.01144 44.75437 9.41678 1.000 38.25945 84 GLN D C 1
ATOM 2982 O O . GLN D 1 49 ? -39.30510 44.06451 8.43686 1.000 41.49454 84 GLN D O 1
ATOM 2988 N N . GLN D 1 50 ? -38.27120 44.28577 10.41392 1.000 33.55505 85 GLN D N 1
ATOM 2989 C CA . GLN D 1 50 ? -37.76198 42.92368 10.43491 1.000 32.88986 85 GLN D CA 1
ATOM 2990 C C . GLN D 1 50 ? -37.98462 42.34307 11.82094 1.000 30.54092 85 GLN D C 1
ATOM 2991 O O . GLN D 1 50 ? -38.11231 43.08865 12.79713 1.000 36.28467 85 GLN D O 1
ATOM 2997 N N . PRO D 1 51 ? -38.05670 41.01672 11.93788 1.000 31.53328 86 PRO D N 1
ATOM 2998 C CA . PRO D 1 51 ? -38.13931 40.41374 13.27248 1.000 27.87078 86 PRO D CA 1
ATOM 2999 C C . PRO D 1 51 ? -36.89049 40.73771 14.07639 1.000 32.19950 86 PRO D C 1
ATOM 3000 O O . PRO D 1 51 ? -35.78615 40.83988 13.53532 1.000 31.29258 86 PRO D O 1
ATOM 3004 N N . VAL D 1 52 ? -37.07598 40.87568 15.38722 1.000 28.42749 87 VAL D N 1
ATOM 3005 C CA . VAL D 1 52 ? -35.96920 41.09352 16.31544 1.000 32.10400 87 VAL D CA 1
ATOM 3006 C C . VAL D 1 52 ? -35.18290 39.79294 16.45279 1.000 35.95079 87 VAL D C 1
ATOM 3007 O O . VAL D 1 52 ? -35.69022 38.80708 16.99360 1.000 41.40350 87 VAL D O 1
ATOM 3011 N N . ASP D 1 53 ? -33.94940 39.77898 15.94850 1.000 43.25723 88 ASP D N 1
ATOM 3012 C CA . ASP D 1 53 ? -33.05183 38.63833 16.13175 1.000 41.12041 88 ASP D CA 1
ATOM 3013 C C . ASP D 1 53 ? -32.31166 38.86368 17.44486 1.000 40.82291 88 ASP D C 1
ATOM 3014 O O . ASP D 1 53 ? -31.22539 39.44462 17.47973 1.000 38.81788 88 ASP D O 1
ATOM 3019 N N . ALA D 1 54 ? -32.90999 38.37953 18.54071 1.000 36.82414 89 ALA D N 1
ATOM 3020 C CA . ALA D 1 54 ? -32.39446 38.66853 19.87639 1.000 33.36329 89 ALA D CA 1
ATOM 3021 C C . ALA D 1 54 ? -31.05350 37.99569 20.13981 1.000 37.13751 89 ALA D C 1
ATOM 3022 O O . ALA D 1 54 ? -30.24559 38.51266 20.92163 1.000 34.15406 89 ALA D O 1
ATOM 3024 N N . VAL D 1 55 ? -30.79975 36.84610 19.51433 1.000 40.12415 90 VAL D N 1
ATOM 3025 C CA . VAL D 1 55 ? -29.52198 36.16762 19.70960 1.000 37.22272 90 VAL D CA 1
ATOM 3026 C C . VAL D 1 55 ? -28.39898 36.95738 19.05109 1.000 36.11519 90 VAL D C 1
ATOM 3027 O O . VAL D 1 55 ? -27.36294 37.22995 19.66922 1.000 38.31793 90 VAL D O 1
ATOM 3031 N N . LYS D 1 56 ? -28.59078 37.33709 17.78520 1.000 45.81425 91 LYS D N 1
ATOM 3032 C CA . LYS D 1 56 ? -27.57688 38.11242 17.07803 1.000 47.45544 91 LYS D CA 1
ATOM 3033 C C . LYS D 1 56 ? -27.37648 39.47852 17.72602 1.000 41.28018 91 LYS D C 1
ATOM 3034 O O . LYS D 1 56 ? -26.24566 39.97287 17.81807 1.000 40.96648 91 LYS D O 1
ATOM 3040 N N . LEU D 1 57 ? -28.45307 40.08868 18.21358 1.000 31.53824 92 LEU D N 1
ATOM 3041 C CA . LEU D 1 57 ? -28.37072 41.41761 18.80331 1.000 29.75925 92 LEU D CA 1
ATOM 3042 C C . LEU D 1 57 ? -27.99481 41.39709 20.27856 1.000 35.80747 92 LEU D C 1
ATOM 3043 O O . LEU D 1 57 ? -27.85807 42.46976 20.87889 1.000 39.00898 92 LEU D O 1
ATOM 3048 N N . ASN D 1 58 ? -27.81634 40.21521 20.86968 1.000 38.35766 93 ASN D N 1
ATOM 3049 C CA . ASN D 1 58 ? -27.42871 40.09207 22.27200 1.000 42.04756 93 ASN D CA 1
ATOM 3050 C C . ASN D 1 58 ? -28.40430 40.85418 23.16436 1.000 43.30845 93 ASN D C 1
ATOM 3051 O O . ASN D 1 58 ? -28.02075 41.70035 23.97340 1.000 40.24583 93 ASN D O 1
ATOM 3056 N N . LEU D 1 59 ? -29.68919 40.54524 23.01098 1.000 42.35497 94 LEU D N 1
ATOM 3057 C CA . LEU D 1 59 ? -30.69164 41.19062 23.84185 1.000 43.12516 94 LEU D CA 1
ATOM 3058 C C . LEU D 1 59 ? -31.10118 40.20833 24.91958 1.000 45.84195 94 LEU D C 1
ATOM 3059 O O . LEU D 1 59 ? -31.83448 39.24803 24.63484 1.000 39.77701 94 LEU D O 1
ATOM 3064 N N . PRO D 1 60 ? -30.64480 40.38917 26.15772 1.000 52.33426 95 PRO D N 1
ATOM 3065 C CA . PRO D 1 60 ? -30.90086 39.38522 27.19363 1.000 60.23029 95 PRO D CA 1
ATOM 3066 C C . PRO D 1 60 ? -32.37562 39.31660 27.54619 1.000 52.12329 95 PRO D C 1
ATOM 3067 O O . PRO D 1 60 ? -33.04922 40.34110 27.68259 1.000 42.35857 95 PRO D O 1
ATOM 3071 N N . ASP D 1 61 ? -32.87151 38.08575 27.67362 1.000 47.89450 96 ASP D N 1
ATOM 3072 C CA . ASP D 1 61 ? -34.23442 37.79681 28.11089 1.000 50.44430 96 ASP D CA 1
ATOM 3073 C C . ASP D 1 61 ? -35.30119 38.33528 27.15531 1.000 38.14174 96 ASP D C 1
ATOM 3074 O O . ASP D 1 61 ? -36.46614 38.45735 27.54390 1.000 47.06937 96 ASP D O 1
ATOM 3079 N N . TYR D 1 62 ? -34.95045 38.66994 25.90962 1.000 33.32985 97 TYR D N 1
ATOM 3080 C CA . TYR D 1 62 ? -35.96623 39.19935 25.00156 1.000 31.48718 97 TYR D CA 1
ATOM 3081 C C . TYR D 1 62 ? -37.09289 38.18896 24.79900 1.000 28.69924 97 TYR D C 1
ATOM 3082 O O . TYR D 1 62 ? -38.27298 38.51368 24.97114 1.000 31.99992 97 TYR D O 1
ATOM 3091 N N . TYR D 1 63 ? -36.74667 36.94903 24.44650 1.000 29.31306 98 TYR D N 1
ATOM 3092 C CA . TYR D 1 63 ? -37.77195 35.93352 24.23271 1.000 33.83050 98 TYR D CA 1
ATOM 3093 C C . TYR D 1 63 ? -38.38528 35.46525 25.54179 1.000 37.70452 98 TYR D C 1
ATOM 3094 O O . TYR D 1 63 ? -39.49702 34.92604 25.53999 1.000 36.95872 98 TYR D O 1
ATOM 3103 N N . LYS D 1 64 ? -37.67708 35.65940 26.65352 1.000 35.07288 99 LYS D N 1
ATOM 3104 C CA . LYS D 1 64 ? -38.23096 35.36987 27.96833 1.000 36.20533 99 LYS D CA 1
ATOM 3105 C C . LYS D 1 64 ? -39.29454 36.39153 28.35554 1.000 31.98871 99 LYS D C 1
ATOM 3106 O O . LYS D 1 64 ? -40.20655 36.07791 29.12807 1.000 33.43703 99 LYS D O 1
ATOM 3112 N N . ILE D 1 65 ? -39.20035 37.60473 27.81952 1.000 30.64807 100 ILE D N 1
ATOM 3113 C CA . ILE D 1 65 ? -40.10526 38.69453 28.16112 1.000 35.54694 100 ILE D CA 1
ATOM 3114 C C . ILE D 1 65 ? -41.14586 38.92542 27.07032 1.000 41.21685 100 ILE D C 1
ATOM 3115 O O . ILE D 1 65 ? -42.31474 39.17337 27.36836 1.000 31.15375 100 ILE D O 1
ATOM 3120 N N . ILE D 1 66 ? -40.74102 38.84330 25.80625 1.000 32.19215 101 ILE D N 1
ATOM 3121 C CA . ILE D 1 66 ? -41.62277 39.09297 24.67186 1.000 33.96247 101 ILE D CA 1
ATOM 3122 C C . ILE D 1 66 ? -42.10508 37.74078 24.17088 1.000 31.30249 101 ILE D C 1
ATOM 3123 O O . ILE D 1 66 ? -41.35270 36.98995 23.53943 1.000 33.25301 101 ILE D O 1
ATOM 3128 N N . LYS D 1 67 ? -43.36752 37.43826 24.43919 1.000 29.62340 102 LYS D N 1
ATOM 3129 C CA . LYS D 1 67 ? -43.92610 36.13512 24.11931 1.000 33.29093 102 LYS D CA 1
ATOM 3130 C C . LYS D 1 67 ? -44.62266 36.08139 22.76903 1.000 42.22567 102 LYS D C 1
ATOM 3131 O O . LYS D 1 67 ? -44.80022 34.98508 22.22560 1.000 38.36008 102 LYS D O 1
ATOM 3137 N N . THR D 1 68 ? -45.00435 37.22714 22.21158 1.000 38.97234 103 THR D N 1
ATOM 3138 C CA . THR D 1 68 ? -45.61356 37.30649 20.88487 1.000 30.23745 103 THR D CA 1
ATOM 3139 C C . THR D 1 68 ? -44.81464 38.31785 20.07819 1.000 26.81318 103 THR D C 1
ATOM 3140 O O . THR D 1 68 ? -45.16282 39.50542 20.03151 1.000 29.79577 103 THR D O 1
ATOM 3144 N N . PRO D 1 69 ? -43.71227 37.89489 19.46434 1.000 32.46552 104 PRO D N 1
ATOM 3145 C CA . PRO D 1 69 ? -42.94728 38.82194 18.62649 1.000 35.00203 104 PRO D CA 1
ATOM 3146 C C . PRO D 1 69 ? -43.77307 39.23498 17.42045 1.000 38.33915 104 PRO D C 1
ATOM 3147 O O . PRO D 1 69 ? -44.59191 38.46640 16.91327 1.000 34.32819 104 PRO D O 1
ATOM 3151 N N . MET D 1 70 ? -43.56493 40.47193 16.97347 1.000 36.78416 105 MET D N 1
ATOM 3152 C CA . MET D 1 70 ? -44.29850 40.98195 15.82347 1.000 29.16495 105 MET D CA 1
ATOM 3153 C C . MET D 1 70 ? -43.52528 42.14118 15.20990 1.000 34.76244 105 MET D C 1
ATOM 3154 O O . MET D 1 70 ? -42.84168 42.89025 15.91309 1.000 35.45113 105 MET D O 1
ATOM 3159 N N . ASP D 1 71 ? -43.63585 42.27199 13.88880 1.000 34.22837 106 ASP D N 1
ATOM 3160 C CA . ASP D 1 71 ? -42.97972 43.34498 13.15173 1.000 31.91708 106 ASP D CA 1
ATOM 3161 C C . ASP D 1 71 ? -43.81659 43.66190 11.92073 1.000 30.69552 106 ASP D C 1
ATOM 3162 O O . ASP D 1 71 ? -44.66369 42.86531 11.50861 1.000 27.15157 106 ASP D O 1
ATOM 3167 N N . MET D 1 72 ? -43.54652 44.82465 11.31169 1.000 32.87124 107 MET D N 1
ATOM 3168 C CA . MET D 1 72 ? -44.33059 45.24472 10.15100 1.000 38.40982 107 MET D CA 1
ATOM 3169 C C . MET D 1 72 ? -44.06256 44.37574 8.92736 1.000 30.67792 107 MET D C 1
ATOM 3170 O O . MET D 1 72 ? -44.93898 44.24743 8.06386 1.000 30.44567 107 MET D O 1
ATOM 3175 N N . GLY D 1 73 ? -42.86289 43.80102 8.81392 1.000 30.20580 108 GLY D N 1
ATOM 3176 C CA . GLY D 1 73 ? -42.60205 42.87790 7.71641 1.000 25.45040 108 GLY D CA 1
ATOM 3177 C C . GLY D 1 73 ? -43.51088 41.66370 7.75816 1.000 32.61068 108 GLY D C 1
ATOM 3178 O O . GLY D 1 73 ? -44.01012 41.21244 6.72382 1.000 31.05266 108 GLY D O 1
ATOM 3179 N N . THR D 1 74 ? -43.75216 41.13019 8.96055 1.000 32.34746 109 THR D N 1
ATOM 3180 C CA . THR D 1 74 ? -44.68210 40.01486 9.11952 1.000 29.29994 109 THR D CA 1
ATOM 3181 C C . THR D 1 74 ? -46.11432 40.45246 8.85299 1.000 27.65465 109 THR D C 1
ATOM 3182 O O . THR D 1 74 ? -46.88055 39.72828 8.20768 1.000 28.40689 109 THR D O 1
ATOM 3186 N N . ILE D 1 75 ? -46.49513 41.63018 9.35136 1.000 22.51494 110 ILE D N 1
ATOM 3187 C CA . ILE D 1 75 ? -47.83275 42.15531 9.09149 1.000 32.91627 110 ILE D CA 1
ATOM 3188 C C . ILE D 1 75 ? -48.04468 42.35575 7.59588 1.000 31.82488 110 ILE D C 1
ATOM 3189 O O . ILE D 1 75 ? -49.10109 42.01325 7.05046 1.000 24.72802 110 ILE D O 1
ATOM 3194 N N . LYS D 1 76 ? -47.02952 42.88235 6.90794 1.000 32.61859 111 LYS D N 1
ATOM 3195 C CA . LYS D 1 76 ? -47.13132 43.14429 5.47445 1.000 30.44631 111 LYS D CA 1
ATOM 3196 C C . LYS D 1 76 ? -47.40801 41.86640 4.68875 1.000 26.70282 111 LYS D C 1
ATOM 3197 O O . LYS D 1 76 ? -48.34128 41.81191 3.87913 1.000 26.85950 111 LYS D O 1
ATOM 3203 N N . LYS D 1 77 ? -46.62018 40.81562 4.92772 1.000 29.07090 112 LYS D N 1
ATOM 3204 C CA . LYS D 1 77 ? -46.83290 39.58083 4.18121 1.000 30.19916 112 LYS D CA 1
ATOM 3205 C C . LYS D 1 77 ? -48.16521 38.93008 4.53956 1.000 33.60351 112 LYS D C 1
ATOM 3206 O O . LYS D 1 77 ? -48.78474 38.29086 3.68121 1.000 29.09833 112 LYS D O 1
ATOM 3212 N N . ARG D 1 78 ? -48.62833 39.08959 5.78746 1.000 32.77153 113 ARG D N 1
ATOM 3213 C CA . ARG D 1 78 ? -49.94458 38.57797 6.16370 1.000 30.19014 113 ARG D CA 1
ATOM 3214 C C . ARG D 1 78 ? -51.06481 39.33781 5.45810 1.000 32.67533 113 ARG D C 1
ATOM 3215 O O . ARG D 1 78 ? -52.08094 38.74551 5.07516 1.000 25.85210 113 ARG D O 1
ATOM 3223 N N . LEU D 1 79 ? -50.91555 40.65411 5.30816 1.000 24.64316 114 LEU D N 1
ATOM 3224 C CA . LEU D 1 79 ? -51.89751 41.42509 4.55253 1.000 24.28374 114 LEU D CA 1
ATOM 3225 C C . LEU D 1 79 ? -51.85508 41.06888 3.07103 1.000 26.77458 114 LEU D C 1
ATOM 3226 O O . LEU D 1 79 ? -52.90293 40.93243 2.43143 1.000 30.49560 114 LEU D O 1
ATOM 3231 N N . GLU D 1 80 ? -50.65090 40.89896 2.51562 1.000 28.55821 115 GLU D N 1
ATOM 3232 C CA . GLU D 1 80 ? -50.51308 40.61409 1.09107 1.000 29.47535 115 GLU D CA 1
ATOM 3233 C C . GLU D 1 80 ? -51.07938 39.25164 0.72077 1.000 37.13085 115 GLU D C 1
ATOM 3234 O O . GLU D 1 80 ? -51.53916 39.06161 -0.40871 1.000 32.39343 115 GLU D O 1
ATOM 3240 N N . ASN D 1 81 ? -51.05924 38.29680 1.64713 1.000 30.20390 116 ASN D N 1
ATOM 3241 C CA . ASN D 1 81 ? -51.44537 36.92594 1.34728 1.000 23.31266 116 ASN D CA 1
ATOM 3242 C C . ASN D 1 81 ? -52.74713 36.50132 2.02322 1.000 25.09382 116 ASN D C 1
ATOM 3243 O O . ASN D 1 81 ? -53.00070 35.29982 2.16906 1.000 28.69618 116 ASN D O 1
ATOM 3248 N N . ASN D 1 82 ? -53.56102 37.46512 2.45792 1.000 28.38410 117 ASN D N 1
ATOM 3249 C CA . ASN D 1 82 ? -54.91643 37.20667 2.95255 1.000 33.54145 117 ASN D CA 1
ATOM 3250 C C . ASN D 1 82 ? -54.91025 36.28227 4.16977 1.000 30.47657 117 ASN D C 1
ATOM 3251 O O . ASN D 1 82 ? -55.69977 35.34203 4.27248 1.000 31.66932 117 ASN D O 1
ATOM 3256 N N . TYR D 1 83 ? -54.01108 36.56956 5.11034 1.000 42.76743 118 TYR D N 1
ATOM 3257 C CA . TYR D 1 83 ? -53.92456 35.78650 6.33885 1.000 30.53976 118 TYR D CA 1
ATOM 3258 C C . TYR D 1 83 ? -55.03669 36.14599 7.32478 1.000 29.00545 118 TYR D C 1
ATOM 3259 O O . TYR D 1 83 ? -55.63469 35.25659 7.94158 1.000 28.88569 118 TYR D O 1
ATOM 3268 N N . TYR D 1 84 ? -55.33095 37.43604 7.47752 1.000 25.90688 119 TYR D N 1
ATOM 3269 C CA . TYR D 1 84 ? -56.19872 37.90930 8.55120 1.000 25.90663 119 TYR D CA 1
ATOM 3270 C C . TYR D 1 84 ? -57.66769 37.60750 8.28337 1.000 29.62769 119 TYR D C 1
ATOM 3271 O O . TYR D 1 84 ? -58.13478 37.66122 7.14029 1.000 39.54760 119 TYR D O 1
ATOM 3280 N N . TRP D 1 85 ? -58.39973 37.30441 9.36147 1.000 30.28574 120 TRP D N 1
ATOM 3281 C CA . TRP D 1 85 ? -59.84469 37.12622 9.27548 1.000 31.06678 120 TRP D CA 1
ATOM 3282 C C . TRP D 1 85 ? -60.56443 38.46453 9.16320 1.000 37.09126 120 TRP D C 1
ATOM 3283 O O . TRP D 1 85 ? -61.50922 38.60039 8.37817 1.000 32.94654 120 TRP D O 1
ATOM 3294 N N . ASN D 1 86 ? -60.14281 39.45956 9.93973 1.000 33.66237 121 ASN D N 1
ATOM 3295 C CA . ASN D 1 86 ? -60.77084 40.77215 9.89454 1.000 33.88822 121 ASN D CA 1
ATOM 3296 C C . ASN D 1 86 ? -59.73141 41.84094 10.21145 1.000 34.77680 121 ASN D C 1
ATOM 3297 O O . ASN D 1 86 ? -58.58199 41.54541 10.55772 1.000 34.20995 121 ASN D O 1
ATOM 3302 N N . ALA D 1 87 ? -60.15850 43.09905 10.09613 1.000 33.67960 122 ALA D N 1
ATOM 3303 C CA . ALA D 1 87 ? -59.25457 44.22271 10.30901 1.000 39.85804 122 ALA D CA 1
ATOM 3304 C C . ALA D 1 87 ? -58.74873 44.26676 11.74415 1.000 34.40029 122 ALA D C 1
ATOM 3305 O O . ALA D 1 87 ? -57.62296 44.71639 11.99225 1.000 33.20167 122 ALA D O 1
ATOM 3307 N N . GLN D 1 88 ? -59.56956 43.82524 12.69984 1.000 32.09841 123 GLN D N 1
ATOM 3308 C CA . GLN D 1 88 ? -59.17683 43.89341 14.10382 1.000 44.56045 123 GLN D CA 1
ATOM 3309 C C . GLN D 1 88 ? -57.95861 43.02294 14.40673 1.000 38.38309 123 GLN D C 1
ATOM 3310 O O . GLN D 1 88 ? -57.10867 43.40866 15.21951 1.000 34.36739 123 GLN D O 1
ATOM 3316 N N . GLU D 1 89 ? -57.86515 41.83571 13.79447 1.000 31.96967 124 GLU D N 1
ATOM 3317 C CA . GLU D 1 89 ? -56.67413 41.00852 13.99727 1.000 40.41317 124 GLU D CA 1
ATOM 3318 C C . GLU D 1 89 ? -55.41551 41.72041 13.53410 1.000 33.38042 124 GLU D C 1
ATOM 3319 O O . GLU D 1 89 ? -54.35879 41.60899 14.16630 1.000 34.46671 124 GLU D O 1
ATOM 3325 N N . CYS D 1 90 ? -55.49666 42.41712 12.40341 1.000 34.57990 125 CYS D N 1
ATOM 3326 C CA . CYS D 1 90 ? -54.33294 43.12955 11.89974 1.000 29.75246 125 CYS D CA 1
ATOM 3327 C C . CYS D 1 90 ? -53.95973 44.27553 12.82974 1.000 30.47616 125 CYS D C 1
ATOM 3328 O O . CYS D 1 90 ? -52.78279 44.46971 13.15507 1.000 31.42563 125 CYS D O 1
ATOM 3331 N N . ILE D 1 91 ? -54.95774 45.04415 13.26641 1.000 28.25726 126 ILE D N 1
ATOM 3332 C CA . ILE D 1 91 ? -54.72158 46.12759 14.21505 1.000 30.22623 126 ILE D CA 1
ATOM 3333 C C . ILE D 1 91 ? -54.10656 45.58782 15.50059 1.000 37.20033 126 ILE D C 1
ATOM 3334 O O . ILE D 1 91 ? -53.22637 46.22037 16.09820 1.000 36.21309 126 ILE D O 1
ATOM 3339 N N . GLN D 1 92 ? -54.54312 44.40078 15.93503 1.000 31.39482 127 GLN D N 1
ATOM 3340 C CA . GLN D 1 92 ? -53.98552 43.80380 17.14610 1.000 32.77973 127 GLN D CA 1
ATOM 3341 C C . GLN D 1 92 ? -52.50529 43.47677 16.97570 1.000 31.17550 127 GLN D C 1
ATOM 3342 O O . GLN D 1 92 ? -51.72016 43.62197 17.91993 1.000 32.15317 127 GLN D O 1
ATOM 3348 N N . ASP D 1 93 ? -52.10137 43.03716 15.77843 1.000 28.55185 128 ASP D N 1
ATOM 3349 C CA . ASP D 1 93 ? -50.68597 42.76252 15.53836 1.000 28.34581 128 ASP D CA 1
ATOM 3350 C C . ASP D 1 93 ? -49.85839 44.04333 15.58070 1.000 30.53596 128 ASP D C 1
ATOM 3351 O O . ASP D 1 93 ? -48.74197 44.04686 16.11194 1.000 30.21975 128 ASP D O 1
ATOM 3356 N N . PHE D 1 94 ? -50.38090 45.13665 15.01541 1.000 33.46656 129 PHE D N 1
ATOM 3357 C CA . PHE D 1 94 ? -49.72280 46.43414 15.15526 1.000 33.05016 129 PHE D CA 1
ATOM 3358 C C . PHE D 1 94 ? -49.56228 46.80621 16.62592 1.000 32.64934 129 PHE D C 1
ATOM 3359 O O . PHE D 1 94 ? -48.48129 47.22040 17.06090 1.000 32.27858 129 PHE D O 1
ATOM 3367 N N . ASN D 1 95 ? -50.64021 46.67651 17.40636 1.000 33.06260 130 ASN D N 1
ATOM 3368 C CA . ASN D 1 95 ? -50.57806 47.02570 18.82316 1.000 35.90013 130 ASN D CA 1
ATOM 3369 C C . ASN D 1 95 ? -49.57771 46.15069 19.56956 1.000 37.69357 130 ASN D C 1
ATOM 3370 O O . ASN D 1 95 ? -48.85611 46.63362 20.45144 1.000 32.13854 130 ASN D O 1
ATOM 3375 N N . THR D 1 96 ? -49.52570 44.85839 19.23607 1.000 34.35430 131 THR D N 1
ATOM 3376 C CA . THR D 1 96 ? -48.53926 43.97648 19.85105 1.000 30.60269 131 THR D CA 1
ATOM 3377 C C . THR D 1 96 ? -47.12179 44.43556 19.53286 1.000 33.75798 131 THR D C 1
ATOM 3378 O O . THR D 1 96 ? -46.25797 44.46468 20.41541 1.000 32.49267 131 THR D O 1
ATOM 3382 N N . MET D 1 97 ? -46.86870 44.81011 18.27639 1.000 30.56647 132 MET D N 1
ATOM 3383 C CA . MET D 1 97 ? -45.54643 45.29303 17.88966 1.000 33.32497 132 MET D CA 1
ATOM 3384 C C . MET D 1 97 ? -45.12441 46.49289 18.73570 1.000 33.92015 132 MET D C 1
ATOM 3385 O O . MET D 1 97 ? -44.00450 46.53648 19.25923 1.000 33.40965 132 MET D O 1
ATOM 3390 N N . PHE D 1 98 ? -46.00887 47.48324 18.87396 1.000 28.66661 133 PHE D N 1
ATOM 3391 C CA . PHE D 1 98 ? -45.69422 48.65460 19.68950 1.000 36.55087 133 PHE D CA 1
ATOM 3392 C C . PHE D 1 98 ? -45.54128 48.27250 21.15986 1.000 36.80437 133 PHE D C 1
ATOM 3393 O O . PHE D 1 98 ? -44.60120 48.71161 21.83308 1.000 37.77253 133 PHE D O 1
ATOM 3401 N N . THR D 1 99 ? -46.46467 47.45432 21.67290 1.000 32.02555 134 THR D N 1
ATOM 3402 C CA . THR D 1 99 ? -46.44374 47.08260 23.08768 1.000 36.87539 134 THR D CA 1
ATOM 3403 C C . THR D 1 99 ? -45.17163 46.32283 23.44738 1.000 32.70188 134 THR D C 1
ATOM 3404 O O . THR D 1 99 ? -44.60374 46.52671 24.52643 1.000 34.30537 134 THR D O 1
ATOM 3408 N N . ASN D 1 100 ? -44.71931 45.43080 22.56129 1.000 29.67408 135 ASN D N 1
ATOM 3409 C CA . ASN D 1 100 ? -43.44919 44.74415 22.77165 1.000 37.13539 135 ASN D CA 1
ATOM 3410 C C . ASN D 1 100 ? -42.32247 45.74126 22.98639 1.000 36.67352 135 ASN D C 1
ATOM 3411 O O . ASN D 1 100 ? -41.46608 45.55508 23.85750 1.000 38.68999 135 ASN D O 1
ATOM 3416 N N . CYS D 1 101 ? -42.29687 46.79577 22.17364 1.000 35.04845 136 CYS D N 1
ATOM 3417 C CA . CYS D 1 101 ? -41.24813 47.79690 22.28331 1.000 37.24192 136 CYS D CA 1
ATOM 3418 C C . CYS D 1 101 ? -41.32658 48.52993 23.61809 1.000 36.56128 136 CYS D C 1
ATOM 3419 O O . CYS D 1 101 ? -40.29934 48.77878 24.25998 1.000 41.11239 136 CYS D O 1
ATOM 3422 N N . TYR D 1 102 ? -42.54076 48.87625 24.05282 1.000 35.56722 137 TYR D N 1
ATOM 3423 C CA . TYR D 1 102 ? -42.71579 49.56018 25.33052 1.000 39.61419 137 TYR D CA 1
ATOM 3424 C C . TYR D 1 102 ? -42.37564 48.65325 26.50803 1.000 41.91454 137 TYR D C 1
ATOM 3425 O O . TYR D 1 102 ? -41.81230 49.11315 27.50575 1.000 42.11970 137 TYR D O 1
ATOM 3434 N N . ILE D 1 103 ? -42.71030 47.36537 26.41803 1.000 43.23698 138 ILE D N 1
ATOM 3435 C CA . ILE D 1 103 ? -42.45480 46.45921 27.53580 1.000 39.39187 138 ILE D CA 1
ATOM 3436 C C . ILE D 1 103 ? -40.96445 46.16918 27.66803 1.000 42.06867 138 ILE D C 1
ATOM 3437 O O . ILE D 1 103 ? -40.40779 46.20187 28.77245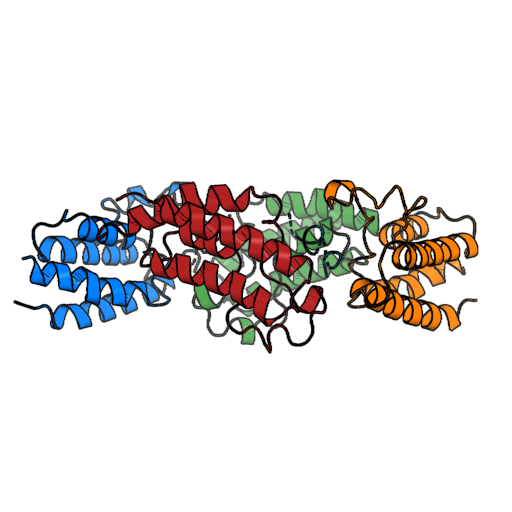 1.000 42.27458 138 ILE D O 1
ATOM 3442 N N . TYR D 1 104 ? -40.29277 45.87407 26.55071 1.000 37.98544 139 TYR D N 1
ATOM 3443 C CA . TYR D 1 104 ? -38.90432 45.44246 26.65510 1.000 35.86228 139 TYR D CA 1
ATOM 3444 C C . TYR D 1 104 ? -37.95261 46.59887 26.93559 1.000 39.10588 139 TYR D C 1
ATOM 3445 O O . TYR D 1 104 ? -36.94537 46.40886 27.62557 1.000 39.71738 139 TYR D O 1
ATOM 3454 N N . ASN D 1 105 ? -38.22976 47.78223 26.40239 1.000 42.65438 140 ASN D N 1
ATOM 3455 C CA . ASN D 1 105 ? -37.32662 48.91454 26.53399 1.000 43.32481 140 ASN D CA 1
ATOM 3456 C C . ASN D 1 105 ? -37.79445 49.87059 27.62604 1.000 51.22222 140 ASN D C 1
ATOM 3457 O O . ASN D 1 105 ? -38.94127 49.83259 28.07795 1.000 59.77210 140 ASN D O 1
ATOM 3462 N N . LYS D 1 106 ? -36.88323 50.72424 28.05017 1.000 63.80925 141 LYS D N 1
ATOM 3463 C CA . LYS D 1 106 ? -37.23425 51.65494 29.10933 1.000 76.18295 141 LYS D CA 1
ATOM 3464 C C . LYS D 1 106 ? -37.80045 52.94191 28.51844 1.000 67.38033 141 LYS D C 1
ATOM 3465 O O . LYS D 1 106 ? -37.47016 53.30855 27.38519 1.000 60.34907 141 LYS D O 1
ATOM 3471 N N . PRO D 1 107 ? -38.67307 53.62805 29.25827 1.000 60.17937 142 PRO D N 1
ATOM 3472 C CA . PRO D 1 107 ? -39.21438 54.90104 28.76565 1.000 64.69804 142 PRO D CA 1
ATOM 3473 C C . PRO D 1 107 ? -38.10439 55.90388 28.48680 1.000 70.64121 142 PRO D C 1
ATOM 3474 O O . PRO D 1 107 ? -37.11776 55.98949 29.22056 1.000 80.14209 142 PRO D O 1
ATOM 3478 N N . GLY D 1 108 ? -38.26961 56.65893 27.40299 1.000 67.75266 143 GLY D N 1
ATOM 3479 C CA . GLY D 1 108 ? -37.27996 57.62583 26.98612 1.000 73.66042 143 GLY D CA 1
ATOM 3480 C C . GLY D 1 108 ? -36.17223 57.08240 26.10823 1.000 69.37746 143 GLY D C 1
ATOM 3481 O O . GLY D 1 108 ? -35.35815 57.87162 25.61091 1.000 73.75364 143 GLY D O 1
ATOM 3482 N N . ASP D 1 109 ? -36.11151 55.76875 25.89798 1.000 59.10514 144 ASP D N 1
ATOM 3483 C CA . ASP D 1 109 ? -35.16096 55.21355 24.94348 1.000 60.53637 144 ASP D CA 1
ATOM 3484 C C . ASP D 1 109 ? -35.46558 55.72127 23.53940 1.000 58.92482 144 ASP D C 1
ATOM 3485 O O . ASP D 1 109 ? -36.61057 56.03355 23.20173 1.000 50.94639 144 ASP D O 1
ATOM 3490 N N . ASP D 1 110 ? -34.41551 55.81818 22.72093 1.000 53.62505 145 ASP D N 1
ATOM 3491 C CA . ASP D 1 110 ? -34.58722 56.30249 21.35574 1.000 54.99051 145 ASP D CA 1
ATOM 3492 C C . ASP D 1 110 ? -35.60886 55.46231 20.59945 1.000 51.52992 145 ASP D C 1
ATOM 3493 O O . ASP D 1 110 ? -36.46976 56.00267 19.89554 1.000 45.17262 145 ASP D O 1
ATOM 3498 N N . ILE D 1 111 ? -35.55662 54.13924 20.76429 1.000 38.75754 146 ILE D N 1
ATOM 3499 C CA . ILE D 1 111 ? -36.46842 53.27839 20.02048 1.000 39.04473 146 ILE D CA 1
ATOM 3500 C C . ILE D 1 111 ? -37.89808 53.44167 20.52208 1.000 44.37630 146 ILE D C 1
ATOM 3501 O O . ILE D 1 111 ? -38.85607 53.24876 19.76185 1.000 32.43596 146 ILE D O 1
ATOM 3506 N N . VAL D 1 112 ? -38.07128 53.80326 21.79583 1.000 46.44998 147 VAL D N 1
ATOM 3507 C CA . VAL D 1 112 ? -39.41156 54.01994 22.32999 1.000 41.47256 147 VAL D CA 1
ATOM 3508 C C . VAL D 1 112 ? -40.00851 55.30030 21.76474 1.000 38.83896 147 VAL D C 1
ATOM 3509 O O . VAL D 1 112 ? -41.18988 55.34358 21.40255 1.000 40.46452 147 VAL D O 1
ATOM 3513 N N . LEU D 1 113 ? -39.20353 56.36092 21.67545 1.000 39.54300 148 LEU D N 1
ATOM 3514 C CA . LEU D 1 113 ? -39.68435 57.60210 21.07977 1.000 44.41794 148 LEU D CA 1
ATOM 3515 C C . LEU D 1 113 ? -40.02421 57.42108 19.60456 1.000 41.58507 148 LEU D C 1
ATOM 3516 O O . LEU D 1 113 ? -40.92751 58.09033 19.09154 1.000 46.95823 148 LEU D O 1
ATOM 3521 N N . MET D 1 114 ? -39.31846 56.52524 18.90737 1.000 45.48931 149 MET D N 1
ATOM 3522 C CA . MET D 1 114 ? -39.66622 56.22902 17.51970 1.000 39.85103 149 MET D CA 1
ATOM 3523 C C . MET D 1 114 ? -40.97277 55.45364 17.43740 1.000 39.20037 149 MET D C 1
ATOM 3524 O O . MET D 1 114 ? -41.80732 55.71821 16.56379 1.000 43.95448 149 MET D O 1
ATOM 3529 N N . ALA D 1 115 ? -41.16247 54.48654 18.33420 1.000 36.34228 150 ALA D N 1
ATOM 3530 C CA . ALA D 1 115 ? -42.40348 53.72223 18.34841 1.000 38.37236 150 ALA D CA 1
ATOM 3531 C C . ALA D 1 115 ? -43.59562 54.60458 18.70943 1.000 40.98179 150 ALA D C 1
ATOM 3532 O O . ALA D 1 115 ? -44.68587 54.43761 18.15139 1.000 37.80819 150 ALA D O 1
ATOM 3534 N N . GLU D 1 116 ? -43.41306 55.54297 19.64594 1.000 41.49362 151 GLU D N 1
ATOM 3535 C CA . GLU D 1 116 ? -44.51398 56.42435 20.03065 1.000 45.63484 151 GLU D CA 1
ATOM 3536 C C . GLU D 1 116 ? -44.93748 57.33027 18.87941 1.000 43.61700 151 GLU D C 1
ATOM 3537 O O . GLU D 1 116 ? -46.13551 57.55307 18.66744 1.000 44.00864 151 GLU D O 1
ATOM 3543 N N . ALA D 1 117 ? -43.97377 57.86529 18.12533 1.000 41.10736 152 ALA D N 1
ATOM 3544 C CA . ALA D 1 117 ? -44.32528 58.70075 16.98161 1.000 37.16653 152 ALA D CA 1
ATOM 3545 C C . ALA D 1 117 ? -45.00590 57.87805 15.89505 1.000 46.97816 152 ALA D C 1
ATOM 3546 O O . ALA D 1 117 ? -45.99916 58.31700 15.30261 1.000 50.41367 152 ALA D O 1
ATOM 3548 N N . LEU D 1 118 ? -44.48745 56.67690 15.63065 1.000 45.82618 153 LEU D N 1
ATOM 3549 C CA . LEU D 1 118 ? -45.09366 55.79802 14.63652 1.000 39.05178 153 LEU D CA 1
ATOM 3550 C C . LEU D 1 118 ? -46.50123 55.38586 15.05080 1.000 42.34541 153 LEU D C 1
ATOM 3551 O O . LEU D 1 118 ? -47.39575 55.26802 14.20557 1.000 43.23801 153 LEU D O 1
ATOM 3556 N N . GLU D 1 119 ? -46.71419 55.15620 16.34918 1.000 39.84259 154 GLU D N 1
ATOM 3557 C CA . GLU D 1 119 ? -48.03070 54.74879 16.82837 1.000 38.74989 154 GLU D CA 1
ATOM 3558 C C . GLU D 1 119 ? -49.05202 55.86949 16.66929 1.000 42.66477 154 GLU D C 1
ATOM 3559 O O . GLU D 1 119 ? -50.20399 55.61911 16.29517 1.000 45.69257 154 GLU D O 1
ATOM 3565 N N . LYS D 1 120 ? -48.65091 57.10903 16.96136 1.000 43.02039 155 LYS D N 1
ATOM 3566 C CA . LYS D 1 120 ? -49.54155 58.24830 16.76321 1.000 44.46172 155 LYS D CA 1
ATOM 3567 C C . LYS D 1 120 ? -49.97095 58.36436 15.30670 1.000 47.58492 155 LYS D C 1
ATOM 3568 O O . LYS D 1 120 ? -51.15416 58.57231 15.01565 1.000 51.55670 155 LYS D O 1
ATOM 3574 N N . LEU D 1 121 ? -49.02381 58.21963 14.37614 1.000 43.83523 156 LEU D N 1
ATOM 3575 C CA . LEU D 1 121 ? -49.37045 58.22601 12.95840 1.000 42.88608 156 LEU D CA 1
ATOM 3576 C C . LEU D 1 121 ? -50.29417 57.06343 12.61409 1.000 46.19907 156 LEU D C 1
ATOM 3577 O O . LEU D 1 121 ? -51.25681 57.22688 11.85450 1.000 43.35502 156 LEU D O 1
ATOM 3582 N N . PHE D 1 122 ? -50.01296 55.88031 13.16546 1.000 48.79288 157 PHE D N 1
ATOM 3583 C CA . PHE D 1 122 ? -50.85356 54.71225 12.91841 1.000 43.28835 157 PHE D CA 1
ATOM 3584 C C . PHE D 1 122 ? -52.29893 54.96961 13.32826 1.000 38.45146 157 PHE D C 1
ATOM 3585 O O . PHE D 1 122 ? -53.23098 54.68715 12.56664 1.000 43.32062 157 PHE D O 1
ATOM 3593 N N . LEU D 1 123 ? -52.50722 55.51008 14.53128 1.000 41.30305 158 LEU D N 1
ATOM 3594 C CA . LEU D 1 123 ? -53.86853 55.77206 14.98577 1.000 40.74776 158 LEU D CA 1
ATOM 3595 C C . LEU D 1 123 ? -54.54571 56.85703 14.15587 1.000 47.20149 158 LEU D C 1
ATOM 3596 O O . LEU D 1 123 ? -55.76710 56.81751 13.96972 1.000 52.52268 158 LEU D O 1
ATOM 3601 N N . GLN D 1 124 ? -53.78096 57.82863 13.65059 1.000 52.13137 159 GLN D N 1
ATOM 3602 C CA . GLN D 1 124 ? -54.36888 58.83700 12.77411 1.000 54.01168 159 GLN D CA 1
ATOM 3603 C C . GLN D 1 124 ? -54.88420 58.21143 11.48488 1.000 60.13040 159 GLN D C 1
ATOM 3604 O O . GLN D 1 124 ? -55.94925 58.59099 10.98323 1.000 58.65566 159 GLN D O 1
ATOM 3610 N N . LYS D 1 125 ? -54.14975 57.24328 10.93475 1.000 50.47182 160 LYS D N 1
ATOM 3611 C CA . LYS D 1 125 ? -54.51808 56.74576 9.61887 1.000 45.98620 160 LYS D CA 1
ATOM 3612 C C . LYS D 1 125 ? -55.64991 55.72749 9.68776 1.000 42.11665 160 LYS D C 1
ATOM 3613 O O . LYS D 1 125 ? -56.42390 55.61730 8.73109 1.000 52.24173 160 LYS D O 1
ATOM 3619 N N . ILE D 1 126 ? -55.77736 54.97723 10.78838 1.000 41.61941 161 ILE D N 1
ATOM 3620 C CA . ILE D 1 126 ? -56.93000 54.08835 10.88900 1.000 46.77061 161 ILE D CA 1
ATOM 3621 C C . ILE D 1 126 ? -58.20806 54.87702 11.13849 1.000 54.46441 161 ILE D C 1
ATOM 3622 O O . ILE D 1 126 ? -59.30444 54.37854 10.85814 1.000 62.24002 161 ILE D O 1
ATOM 3627 N N . ASN D 1 127 ? -58.09307 56.10796 11.64820 1.000 56.13538 162 ASN D N 1
ATOM 3628 C CA . ASN D 1 127 ? -59.25712 56.97895 11.77984 1.000 60.62233 162 ASN D CA 1
ATOM 3629 C C . ASN D 1 127 ? -59.82712 57.36889 10.42475 1.000 64.15375 162 ASN D C 1
ATOM 3630 O O . ASN D 1 127 ? -61.02454 57.65542 10.31987 1.000 67.20884 162 ASN D O 1
ATOM 3635 N N . GLU D 1 128 ? -58.99391 57.39440 9.38384 1.000 67.03742 163 GLU D N 1
ATOM 3636 C CA . GLU D 1 128 ? -59.40155 57.89064 8.07836 1.000 71.62239 163 GLU D CA 1
ATOM 3637 C C . GLU D 1 128 ? -59.82714 56.76682 7.14237 1.000 70.63724 163 GLU D C 1
ATOM 3638 O O . GLU D 1 128 ? -59.90272 56.97204 5.92619 1.000 81.24967 163 GLU D O 1
ATOM 3644 N N . LEU D 1 129 ? -60.10986 55.58757 7.68653 1.000 66.30791 164 LEU D N 1
ATOM 3645 C CA . LEU D 1 129 ? -60.59280 54.48427 6.87799 1.000 62.11797 164 LEU D CA 1
ATOM 3646 C C . LEU D 1 129 ? -62.03864 54.73981 6.44736 1.000 69.67210 164 LEU D C 1
ATOM 3647 O O . LEU D 1 129 ? -62.77045 55.47127 7.11915 1.000 71.42436 164 LEU D O 1
ATOM 3652 N N . PRO D 1 130 ? -62.47406 54.14649 5.33397 1.000 73.52730 165 PRO D N 1
ATOM 3653 C CA . PRO D 1 130 ? -63.79025 54.49198 4.78025 1.000 76.16736 165 PRO D CA 1
ATOM 3654 C C . PRO D 1 130 ? -64.94586 54.08573 5.68473 1.000 78.70149 165 PRO D C 1
ATOM 3655 O O . PRO D 1 130 ? -64.85384 53.13994 6.47278 1.000 66.22734 165 PRO D O 1
ATOM 3659 N N . THR D 1 131 ? -66.05432 54.81371 5.52884 1.000 89.58689 166 THR D N 1
ATOM 3660 C CA . THR D 1 131 ? -67.29462 54.62957 6.28983 1.000 91.32227 166 THR D CA 1
ATOM 3661 C C . THR D 1 131 ? -67.04781 54.41264 7.77788 1.000 83.88243 166 THR D C 1
ATOM 3662 O O . THR D 1 131 ? -67.23750 55.32498 8.57979 1.000 81.86399 166 THR D O 1
ATOM 3669 N N . TRP E 2 2 ? -41.00738 33.41547 -5.14377 1.000 41.83176 1 TRP E N 1
ATOM 3670 C CA . TRP E 2 2 ? -39.69589 33.08112 -4.60647 1.000 45.04836 1 TRP E CA 1
ATOM 3671 C C . TRP E 2 2 ? -39.57164 33.29610 -3.09969 1.000 38.95036 1 TRP E C 1
ATOM 3672 O O . TRP E 2 2 ? -38.53060 33.00525 -2.51300 1.000 40.61364 1 TRP E O 1
ATOM 3695 N N . ASN E 2 4 ? -42.09942 33.95509 0.82412 1.000 37.18137 3 ASN E N 1
ATOM 3696 C CA . ASN E 2 4 ? -43.35644 33.97691 1.57613 1.000 30.70810 3 ASN E CA 1
ATOM 3697 C C . ASN E 2 4 ? -44.34232 32.91152 1.08765 1.000 30.07576 3 ASN E C 1
ATOM 3698 O O . ASN E 2 4 ? -43.94688 31.77440 0.81303 1.000 28.79308 3 ASN E O 1
ATOM 3703 N N . TRP E 2 5 ? -45.61316 33.30568 0.95561 1.000 28.08497 4 TRP E N 1
ATOM 3704 C CA . TRP E 2 5 ? -46.67498 32.36196 0.60763 1.000 33.39467 4 TRP E CA 1
ATOM 3705 C C . TRP E 2 5 ? -46.36753 31.62826 -0.69175 1.000 27.78865 4 TRP E C 1
ATOM 3706 O O . TRP E 2 5 ? -46.52255 30.40461 -0.78011 1.000 28.25618 4 TRP E O 1
ATOM 3717 N N . CYS E 2 6 ? -45.93102 32.36553 -1.71464 1.000 37.90681 5 CYS E N 1
ATOM 3718 C CA . CYS E 2 6 ? -45.66718 31.75520 -3.01292 1.000 37.79311 5 CYS E CA 1
ATOM 3719 C C . CYS E 2 6 ? -44.64255 30.63290 -2.89455 1.000 28.95815 5 CYS E C 1
ATOM 3720 O O . CYS E 2 6 ? -44.86939 29.51739 -3.37571 1.000 25.76168 5 CYS E O 1
ATOM 3723 N N . TRP E 2 7 ? -43.51110 30.90752 -2.24115 1.000 28.54419 6 TRP E N 1
ATOM 3724 C CA . TRP E 2 7 ? -42.49600 29.87398 -2.05705 1.000 30.04873 6 TRP E CA 1
ATOM 3725 C C . TRP E 2 7 ? -43.04092 28.70120 -1.24675 1.000 30.10209 6 TRP E C 1
ATOM 3726 O O . TRP E 2 7 ? -42.78586 27.53713 -1.58035 1.000 26.40998 6 TRP E O 1
ATOM 3737 N N . LEU E 2 8 ? -43.77542 28.98705 -0.17115 1.000 29.50693 7 LEU E N 1
ATOM 3738 C CA . LEU E 2 8 ? -44.36013 27.94021 0.67038 1.000 27.87831 7 LEU E CA 1
ATOM 3739 C C . LEU E 2 8 ? -45.32894 27.03559 -0.09546 1.000 24.76970 7 LEU E C 1
ATOM 3740 O O . LEU E 2 8 ? -45.29734 25.81338 0.06256 1.000 23.95848 7 LEU E O 1
ATOM 3757 N N . ARG E 2 10 ? -45.51840 26.43254 -3.37477 1.000 25.78416 9 ARG E N 1
ATOM 3758 C CA . ARG E 2 10 ? -44.70580 25.66653 -4.31715 1.000 28.52969 9 ARG E CA 1
ATOM 3759 C C . ARG E 2 10 ? -44.00929 24.52578 -3.58378 1.000 32.51646 9 ARG E C 1
ATOM 3760 O O . ARG E 2 10 ? -44.01394 23.37870 -4.02653 1.000 33.28257 9 ARG E O 1
ATOM 3780 N N . LEU E 2 12 ? -44.87240 23.20315 -0.74048 1.000 22.64829 11 LEU E N 1
ATOM 3781 C CA . LEU E 2 12 ? -45.90078 22.24747 -0.31721 1.000 24.81333 11 LEU E CA 1
ATOM 3782 C C . LEU E 2 12 ? -46.31880 21.30469 -1.44485 1.000 33.31481 11 LEU E C 1
ATOM 3783 O O . LEU E 2 12 ? -46.45560 20.09745 -1.24370 1.000 34.44816 11 LEU E O 1
ATOM 3788 N N . LEU E 2 13 ? -46.53896 21.87259 -2.63303 1.000 29.35965 12 LEU E N 1
ATOM 3789 C CA . LEU E 2 13 ? -46.96662 21.06680 -3.77295 1.000 30.62069 12 LEU E CA 1
ATOM 3790 C C . LEU E 2 13 ? -45.87678 20.10283 -4.21972 1.000 28.33689 12 LEU E C 1
ATOM 3791 O O . LEU E 2 13 ? -46.17778 19.05688 -4.80402 1.000 36.25771 12 LEU E O 1
ATOM 3796 N N . LEU E 2 14 ? -44.61465 20.42923 -3.93944 1.000 31.76429 13 LEU E N 1
ATOM 3797 C CA . LEU E 2 14 ? -43.50945 19.54802 -4.29581 1.000 35.14133 13 LEU E CA 1
ATOM 3798 C C . LEU E 2 14 ? -43.55099 18.23672 -3.51741 1.000 40.60409 13 LEU E C 1
ATOM 3799 O O . LEU E 2 14 ? -43.02245 17.22362 -3.98698 1.000 40.63067 13 LEU E O 1
ATOM 3804 N N . ARG E 2 15 ? -44.16465 18.22831 -2.33853 1.000 32.69375 14 ARG E N 1
ATOM 3805 C CA . ARG E 2 15 ? -44.29371 16.99619 -1.56841 1.000 35.64080 14 ARG E CA 1
ATOM 3806 C C . ARG E 2 15 ? -45.64882 16.34552 -1.80748 1.000 37.90189 14 ARG E C 1
ATOM 3807 O O . ARG E 2 15 ? -46.33310 16.65549 -2.78035 1.000 39.70663 14 ARG E O 1
ATOM 3819 N N . TRP F 2 2 ? -31.59604 47.82619 4.89488 1.000 41.47142 1 TRP G N 1
ATOM 3820 C CA . TRP F 2 2 ? -32.97960 47.57399 5.27295 1.000 39.73170 1 TRP G CA 1
ATOM 3821 C C . TRP F 2 2 ? -33.17293 46.10946 5.65347 1.000 38.24331 1 TRP G C 1
ATOM 3822 O O . TRP F 2 2 ? -34.23739 45.72266 6.13500 1.000 42.44938 1 TRP G O 1
ATOM 3845 N N . ASN F 2 4 ? -30.78332 42.16693 6.70743 1.000 38.13110 3 ASN G N 1
ATOM 3846 C CA . ASN F 2 4 ? -29.56382 41.41976 7.04403 1.000 35.01557 3 ASN G CA 1
ATOM 3847 C C . ASN F 2 4 ? -28.59072 42.19799 7.93526 1.000 36.83082 3 ASN G C 1
ATOM 3848 O O . ASN F 2 4 ? -29.00131 42.81778 8.91418 1.000 37.83577 3 ASN G O 1
ATOM 3853 N N . TRP F 2 5 ? -27.30092 42.13901 7.58062 1.000 30.79026 4 TRP G N 1
ATOM 3854 C CA . TRP F 2 5 ? -26.25100 42.75452 8.39163 1.000 34.63839 4 TRP G CA 1
ATOM 3855 C C . TRP F 2 5 ? -26.50111 44.24334 8.59655 1.000 37.62948 4 TRP G C 1
ATOM 3856 O O . TRP F 2 5 ? -26.35878 44.75995 9.71080 1.000 34.60597 4 TRP G O 1
ATOM 3867 N N . CYS F 2 6 ? -26.85448 44.95320 7.52287 1.000 36.02874 5 CYS G N 1
ATOM 3868 C CA . CYS F 2 6 ? -27.08479 46.39094 7.62056 1.000 29.42616 5 C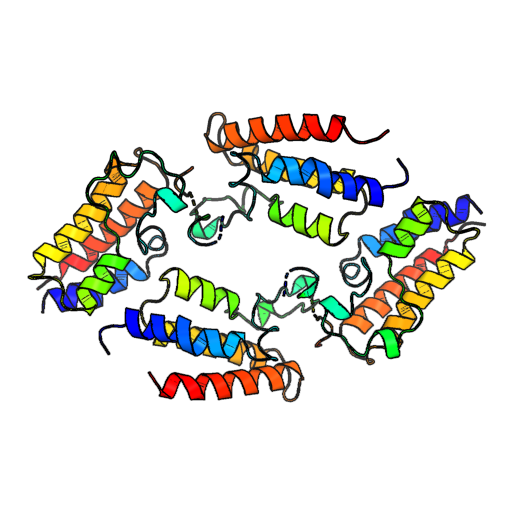YS G CA 1
ATOM 3869 C C . CYS F 2 6 ? -28.17193 46.71406 8.64291 1.000 38.21332 5 CYS G C 1
ATOM 3870 O O . CYS F 2 6 ? -27.97755 47.56014 9.52480 1.000 27.44397 5 CYS G O 1
ATOM 3873 N N . TRP F 2 7 ? -29.32557 46.04609 8.54017 1.000 33.73449 6 TRP G N 1
ATOM 3874 C CA . TRP F 2 7 ? -30.41591 46.28674 9.48407 1.000 34.64521 6 TRP G CA 1
ATOM 3875 C C . TRP F 2 7 ? -30.00749 45.93305 10.90888 1.000 33.65116 6 TRP G C 1
ATOM 3876 O O . TRP F 2 7 ? -30.25569 46.70120 11.84542 1.000 32.61238 6 TRP G O 1
ATOM 3887 N N . LEU F 2 8 ? -29.38009 44.77394 11.09041 1.000 30.26385 7 LEU G N 1
ATOM 3888 C CA . LEU F 2 8 ? -28.92779 44.34093 12.40944 1.000 32.47054 7 LEU G CA 1
ATOM 3889 C C . LEU F 2 8 ? -27.93111 45.32561 13.00072 1.000 32.43680 7 LEU G C 1
ATOM 3890 O O . LEU F 2 8 ? -27.93128 45.57041 14.20399 1.000 30.32036 7 LEU G O 1
ATOM 3907 N N . ARG F 2 10 ? -27.69349 48.58487 12.39827 1.000 32.51370 9 ARG G N 1
ATOM 3908 C CA . ARG F 2 10 ? -28.37412 49.79615 12.83430 1.000 35.03727 9 ARG G CA 1
ATOM 3909 C C . ARG F 2 10 ? -29.16680 49.57135 14.11289 1.000 28.75493 9 ARG G C 1
ATOM 3910 O O . ARG F 2 10 ? -29.23112 50.46255 14.95724 1.000 28.54623 9 ARG G O 1
ATOM 3930 N N . LEU F 2 12 ? -28.42136 47.47036 16.46009 1.000 33.54555 11 LEU G N 1
ATOM 3931 C CA . LEU F 2 12 ? -27.41585 47.41502 17.50956 1.000 31.63536 11 LEU G CA 1
ATOM 3932 C C . LEU F 2 12 ? -26.97659 48.82026 17.91421 1.000 33.95950 11 LEU G C 1
ATOM 3933 O O . LEU F 2 12 ? -26.91061 49.13863 19.09992 1.000 35.26643 11 LEU G O 1
ATOM 3938 N N . LEU F 2 13 ? -26.68626 49.66497 16.92117 1.000 30.99435 12 LEU G N 1
ATOM 3939 C CA . LEU F 2 13 ? -26.25723 51.02810 17.22036 1.000 28.59945 12 LEU G CA 1
ATOM 3940 C C . LEU F 2 13 ? -27.38648 51.86411 17.80754 1.000 32.25654 12 LEU G C 1
ATOM 3941 O O . LEU F 2 13 ? -27.12683 52.82948 18.53561 1.000 31.95901 12 LEU G O 1
ATOM 3946 N N . LEU F 2 14 ? -28.63679 51.52653 17.48856 1.000 32.92926 13 LEU G N 1
ATOM 3947 C CA . LEU F 2 14 ? -29.76622 52.24333 18.06755 1.000 39.14022 13 LEU G CA 1
ATOM 3948 C C . LEU F 2 14 ? -29.87344 51.97865 19.56566 1.000 39.32939 13 LEU G C 1
ATOM 3949 O O . LEU F 2 14 ? -30.24460 52.87091 20.33579 1.000 41.03463 13 LEU G O 1
ATOM 3954 N N . ARG F 2 15 ? -29.54391 50.76338 19.99278 1.000 39.58306 14 ARG G N 1
ATOM 3955 C CA . ARG F 2 15 ? -29.69828 50.34629 21.38271 1.000 47.12092 14 ARG G CA 1
ATOM 3956 C C . ARG F 2 15 ? -28.55761 50.88942 22.23532 1.000 55.75269 14 ARG G C 1
ATOM 3957 O O . ARG F 2 15 ? -27.63832 51.53285 21.72468 1.000 55.78060 14 ARG G O 1
#